Protein AF-0000000085058977 (afdb_homodimer)

Solvent-accessible surface area (backbone atoms only — not comparable to full-atom values): 35948 Å² total; per-residue (Å²): 63,48,30,42,29,35,55,43,67,46,68,51,81,34,52,41,75,44,79,44,82,69,83,79,65,44,73,40,16,28,26,32,43,36,39,14,16,28,58,54,68,65,49,50,33,33,35,54,64,71,32,88,86,49,72,69,65,63,32,48,44,28,45,17,19,6,27,28,29,67,42,71,18,58,90,51,76,92,68,52,69,69,39,48,30,25,34,53,43,97,40,43,28,38,27,37,49,43,68,44,55,53,76,41,53,39,80,52,63,89,86,55,42,40,55,38,42,12,45,37,53,67,28,39,44,48,28,46,46,46,42,56,63,62,58,48,72,55,71,56,37,32,34,38,31,46,54,22,43,30,39,41,20,43,35,35,40,30,59,47,65,77,40,58,68,51,43,28,34,21,30,38,56,68,92,48,36,66,57,40,41,74,56,52,30,70,42,65,37,43,59,86,83,41,58,65,62,60,56,46,33,64,74,25,65,84,44,50,70,56,51,37,46,30,40,35,36,48,34,42,47,54,57,53,64,64,49,58,69,37,38,15,55,69,9,36,42,33,29,60,43,50,55,66,51,62,70,72,96,66,85,50,66,64,56,38,52,54,48,54,69,65,48,57,62,47,39,46,66,60,24,17,70,50,21,26,34,44,26,12,42,37,66,79,72,43,76,36,82,64,36,42,65,58,53,39,51,50,47,53,53,50,51,49,35,41,75,71,63,62,43,75,70,50,66,43,48,78,29,37,48,92,35,44,34,58,48,50,50,41,55,75,67,64,67,51,49,24,22,40,31,36,14,65,37,71,70,45,49,70,73,36,74,83,127,64,48,31,41,30,34,56,42,66,45,66,51,82,35,53,41,76,43,79,44,82,68,83,78,64,43,74,42,16,28,26,31,43,36,39,14,14,27,58,54,68,65,51,49,32,33,34,54,62,71,34,89,84,51,72,69,65,62,32,48,43,27,43,18,19,6,26,28,30,66,42,72,18,57,90,52,76,91,67,52,70,69,40,51,29,24,34,53,44,98,40,42,28,38,27,36,48,42,69,45,56,52,77,40,54,39,79,50,64,89,87,54,42,39,56,39,41,12,44,37,52,67,28,39,44,48,29,46,45,46,42,56,63,62,58,48,71,53,70,55,36,34,34,37,32,47,55,22,42,30,38,41,20,42,35,35,40,30,58,47,67,76,39,59,68,52,43,30,34,21,31,36,56,70,92,48,38,66,58,39,39,74,57,54,29,68,42,66,35,42,59,86,84,41,58,65,62,59,57,45,31,63,76,25,64,85,45,50,69,57,52,38,46,28,39,34,35,48,32,41,49,56,57,56,61,64,50,57,68,38,39,15,56,69,10,36,42,36,28,59,41,49,56,64,53,62,72,72,96,65,85,50,68,65,58,40,53,54,48,55,69,63,49,57,61,47,39,46,66,59,24,15,70,51,20,27,34,45,27,11,44,38,66,80,72,43,77,38,83,66,36,42,66,59,54,40,51,51,46,53,54,50,51,48,36,41,74,72,64,62,43,77,72,50,66,44,49,81,30,36,48,90,34,45,35,58,48,48,50,41,54,76,67,65,69,49,47,24,21,40,30,36,15,65,36,72,70,46,47,68,72,37,74,83,126

Radius of gyration: 28.51 Å; Cα contacts (8 Å, |Δi|>4): 1684; chains: 2; bounding box: 53×86×65 Å

Nearest PDB structures (foldseek):
  6k9y-assembly2_D  TM=9.504E-01  e=3.268E-43  Homo sapiens
  6lhr-assembly2_D  TM=9.416E-01  e=1.341E-42  Homo sapiens
  6k9y-assembly2_C  TM=9.465E-01  e=2.977E-42  Homo sapiens
  6lii-assembly2_D  TM=9.236E-01  e=4.177E-43  Homo sapiens
  4a27-assembly1_B  TM=9.553E-01  e=3.147E-36  Homo sapiens

Structure (mmCIF, N/CA/C/O backbone):
data_AF-0000000085058977-model_v1
#
loop_
_entity.id
_entity.type
_entity.pdbx_description
1 polymer 'Alcohol dehydrogenase'
#
loop_
_atom_site.group_PDB
_atom_site.id
_atom_site.type_symbol
_atom_site.label_atom_id
_atom_site.label_alt_id
_atom_site.label_comp_id
_atom_site.label_asym_id
_atom_site.label_entity_id
_atom_site.label_seq_id
_atom_site.pdbx_PDB_ins_code
_atom_site.Cartn_x
_atom_site.Cartn_y
_atom_site.Cartn_z
_atom_site.occupancy
_atom_site.B_iso_or_equiv
_atom_site.auth_seq_id
_atom_site.auth_comp_id
_atom_site.auth_asym_id
_atom_site.auth_atom_id
_atom_site.pdbx_PDB_model_num
ATOM 1 N N . MET A 1 1 ? -12.672 37 19.938 1 96 1 MET A N 1
ATOM 2 C CA . MET A 1 1 ? -11.438 36.219 19.766 1 96 1 MET A CA 1
ATOM 3 C C . MET A 1 1 ? -10.539 36.875 18.719 1 96 1 MET A C 1
ATOM 5 O O . MET A 1 1 ? -11.008 37.656 17.875 1 96 1 MET A O 1
ATOM 9 N N . ARG A 1 2 ? -9.219 36.594 18.812 1 97.38 2 ARG A N 1
ATOM 10 C CA . ARG A 1 2 ? -8.234 37.062 17.844 1 97.38 2 ARG A CA 1
ATOM 11 C C . ARG A 1 2 ? -7.832 35.938 16.891 1 97.38 2 ARG A C 1
ATOM 13 O O . ARG A 1 2 ? -7.609 34.812 17.312 1 97.38 2 ARG A O 1
ATOM 20 N N . GLU A 1 3 ? -7.812 36.281 15.602 1 98.19 3 GLU A N 1
ATOM 21 C CA . GLU A 1 3 ? -7.496 35.281 14.609 1 98.19 3 GLU A CA 1
ATOM 22 C C . GLU A 1 3 ? -6.637 35.844 13.484 1 98.19 3 GLU A C 1
ATOM 24 O O . GLU A 1 3 ? -6.684 37.031 13.203 1 98.19 3 GLU A O 1
ATOM 29 N N . ILE A 1 4 ? -5.801 35.062 12.906 1 98.62 4 ILE A N 1
ATOM 30 C CA . ILE A 1 4 ? -5.051 35.406 11.703 1 98.62 4 ILE A CA 1
ATOM 31 C C . ILE A 1 4 ? -5.91 35.156 10.469 1 98.62 4 ILE A C 1
ATOM 33 O O . ILE A 1 4 ? -6.293 34.031 10.188 1 98.62 4 ILE A O 1
ATOM 37 N N . VAL A 1 5 ? -6.191 36.219 9.688 1 98.62 5 VAL A N 1
ATOM 38 C CA . VAL A 1 5 ? -7.082 36.125 8.539 1 98.62 5 VAL A CA 1
ATOM 39 C C . VAL A 1 5 ? -6.281 36.312 7.25 1 98.62 5 VAL A C 1
ATOM 41 O O . VAL A 1 5 ? -5.488 37.25 7.137 1 98.62 5 VAL A O 1
ATOM 44 N N . ILE A 1 6 ? -6.398 35.344 6.336 1 98.38 6 ILE A N 1
ATOM 45 C CA . ILE A 1 6 ? -6 35.594 4.957 1 98.38 6 ILE A CA 1
ATOM 46 C C . ILE A 1 6 ? -7.059 36.469 4.266 1 98.38 6 ILE A C 1
ATOM 48 O O . ILE A 1 6 ? -8.172 36 4.012 1 98.38 6 ILE A O 1
ATOM 52 N N . THR A 1 7 ? -6.754 37.625 3.875 1 98.25 7 THR A N 1
ATOM 53 C CA . THR A 1 7 ? -7.762 38.562 3.377 1 98.25 7 THR A CA 1
ATOM 54 C C . THR A 1 7 ? -8.031 38.344 1.894 1 98.25 7 THR A C 1
ATOM 56 O O . THR A 1 7 ? -9.164 38.469 1.435 1 98.25 7 THR A O 1
ATOM 59 N N . LYS A 1 8 ? -7.078 37.969 1.176 1 97.31 8 LYS A N 1
ATOM 60 C CA . LYS A 1 8 ? -7.055 37.625 -0.24 1 97.31 8 LYS A CA 1
ATOM 61 C C . LYS A 1 8 ? -5.773 36.875 -0.598 1 97.31 8 LYS A C 1
ATOM 63 O O . LYS A 1 8 ? -4.789 36.906 0.142 1 97.31 8 LYS A O 1
ATOM 68 N N . PRO A 1 9 ? -5.922 36.125 -1.706 1 94.81 9 PRO A N 1
ATOM 69 C CA . PRO A 1 9 ? -4.664 35.5 -2.105 1 94.81 9 PRO A CA 1
ATOM 70 C C . PRO A 1 9 ? -3.543 36.5 -2.34 1 94.81 9 PRO A C 1
ATOM 72 O O . PRO A 1 9 ? -3.785 37.594 -2.877 1 94.81 9 PRO A O 1
ATOM 75 N N . GLY A 1 10 ? -2.295 36.188 -1.851 1 93.62 10 GLY A N 1
ATOM 76 C CA . GLY A 1 10 ? -1.211 37.125 -2.078 1 93.62 10 GLY A CA 1
ATOM 77 C C . GLY A 1 10 ? 0.017 36.844 -1.234 1 93.62 10 GLY A C 1
ATOM 78 O O . GLY A 1 10 ? 0.261 35.688 -0.857 1 93.62 10 GLY A O 1
ATOM 79 N N . SER A 1 11 ? 0.844 37.906 -1.09 1 93.88 11 SER A N 1
ATOM 80 C CA . SER A 1 11 ? 2.098 37.844 -0.347 1 93.88 11 SER A CA 1
ATOM 81 C C . SER A 1 11 ? 1.853 37.875 1.157 1 93.88 11 SER A C 1
ATOM 83 O O . SER A 1 11 ? 0.734 37.656 1.617 1 93.88 11 SER A O 1
ATOM 85 N N . TYR A 1 12 ? 2.871 38.156 1.942 1 95.38 12 TYR A N 1
ATOM 86 C CA . TYR A 1 12 ? 2.828 38.031 3.395 1 95.38 12 TYR A CA 1
ATOM 87 C C . TYR A 1 12 ? 1.926 39.094 4.008 1 95.38 12 TYR A C 1
ATOM 89 O O . TYR A 1 12 ? 1.358 38.875 5.082 1 95.38 12 TYR A O 1
ATOM 97 N N . ASP A 1 13 ? 1.744 40.156 3.322 1 94.31 13 ASP A N 1
ATOM 98 C CA . ASP A 1 13 ? 1.039 41.312 3.859 1 94.31 13 ASP A CA 1
ATOM 99 C C . ASP A 1 13 ? -0.469 41.094 3.883 1 94.31 13 ASP A C 1
ATOM 101 O O . ASP A 1 13 ? -1.213 41.844 4.504 1 94.31 13 ASP A O 1
ATOM 105 N N . VAL A 1 14 ? -0.953 40.062 3.289 1 97.12 14 VAL A N 1
ATOM 106 C CA . VAL A 1 14 ? -2.389 39.812 3.227 1 97.12 14 VAL A CA 1
ATOM 107 C C . VAL A 1 14 ? -2.85 39.125 4.52 1 97.12 14 VAL A C 1
ATOM 109 O O . VAL A 1 14 ? -4.051 38.969 4.75 1 97.12 14 VAL A O 1
ATOM 112 N N . LEU A 1 15 ? -1.904 38.719 5.348 1 98.12 15 LEU A N 1
ATOM 113 C CA . LEU A 1 15 ? -2.223 38.156 6.664 1 98.12 15 LEU A CA 1
ATOM 114 C C . LEU A 1 15 ? -2.461 39.281 7.672 1 98.12 15 LEU A C 1
ATOM 116 O O . LEU A 1 15 ? -1.601 40.156 7.863 1 98.12 15 LEU A O 1
ATOM 120 N N . GLN A 1 16 ? -3.637 39.219 8.273 1 98.06 16 GLN A N 1
ATOM 121 C CA . GLN A 1 16 ? -3.996 40.25 9.25 1 98.06 16 GLN A CA 1
ATOM 122 C C . GLN A 1 16 ? -4.574 39.625 10.516 1 98.06 16 GLN A C 1
ATOM 124 O O . GLN A 1 16 ? -5.293 38.625 10.445 1 98.06 16 GLN A O 1
ATOM 129 N N . VAL A 1 17 ? -4.281 40.219 11.633 1 97.94 17 VAL A N 1
ATOM 130 C CA . VAL A 1 17 ? -4.926 39.844 12.875 1 97.94 17 VAL A CA 1
ATOM 131 C C . VAL A 1 17 ? -6.211 40.625 13.07 1 97.94 17 VAL A C 1
ATOM 133 O O . VAL A 1 17 ? -6.195 41.875 13.023 1 97.94 17 VAL A O 1
ATOM 136 N N . ARG A 1 18 ? -7.25 39.906 13.25 1 97.5 18 ARG A N 1
ATOM 137 C CA . ARG A 1 18 ? -8.547 40.531 13.438 1 97.5 18 ARG A CA 1
ATOM 138 C C . ARG A 1 18 ? -9.258 40 14.664 1 97.5 18 ARG A C 1
ATOM 140 O O . ARG A 1 18 ? -8.969 38.875 15.109 1 97.5 18 ARG A O 1
ATOM 147 N N . THR A 1 19 ? -10.125 40.844 15.164 1 96.75 19 THR A N 1
ATOM 148 C CA . THR A 1 19 ? -10.969 40.406 16.266 1 96.75 19 THR A CA 1
ATOM 149 C C . THR A 1 19 ? -12.352 40 15.773 1 96.75 19 THR A C 1
ATOM 151 O O . THR A 1 19 ? -12.938 40.656 14.914 1 96.75 19 THR A O 1
ATOM 154 N N . SER A 1 20 ? -12.75 38.906 16.219 1 95.62 20 SER A N 1
ATOM 155 C CA . SER A 1 20 ? -14.07 38.344 15.906 1 95.62 20 SER A CA 1
ATOM 156 C C . SER A 1 20 ? -14.797 37.906 17.172 1 95.62 20 SER A C 1
ATOM 158 O O . SER A 1 20 ? -14.188 37.75 18.234 1 95.62 20 SER A O 1
ATOM 160 N N . PRO A 1 21 ? -16.156 37.812 17.062 1 95.06 21 PRO A N 1
ATOM 161 C CA . PRO A 1 21 ? -16.875 37.25 18.219 1 95.06 21 PRO A CA 1
ATOM 162 C C . PRO A 1 21 ? -16.422 35.844 18.594 1 95.06 21 PRO A C 1
ATOM 164 O O . PRO A 1 21 ? -16.062 35.062 17.719 1 95.06 21 PRO A O 1
ATOM 167 N N . ASP A 1 22 ? -16.484 35.562 19.812 1 94.31 22 ASP A N 1
ATOM 168 C CA . ASP A 1 22 ? -16.141 34.219 20.25 1 94.31 22 ASP A CA 1
ATOM 169 C C . ASP A 1 22 ? -17.156 33.188 19.75 1 94.31 22 ASP A C 1
ATOM 171 O O . ASP A 1 22 ? -18.359 33.438 19.734 1 94.31 22 ASP A O 1
ATOM 175 N N . PRO A 1 23 ? -16.672 32.094 19.375 1 95.44 23 PRO A N 1
ATOM 176 C CA . PRO A 1 23 ? -17.594 31.016 19.016 1 95.44 23 PRO A CA 1
ATOM 177 C C . PRO A 1 23 ? -18.297 30.406 20.234 1 95.44 23 PRO A C 1
ATOM 179 O O . PRO A 1 23 ? -17.75 30.422 21.344 1 95.44 23 PRO A O 1
ATOM 182 N N . THR A 1 24 ? -19.469 29.891 20.016 1 96.5 24 THR A N 1
ATOM 183 C CA . THR A 1 24 ? -20.234 29.234 21.078 1 96.5 24 THR A CA 1
ATOM 184 C C . THR A 1 24 ? -20.062 27.719 21.016 1 96.5 24 THR A C 1
ATOM 186 O O . THR A 1 24 ? -19.969 27.156 19.922 1 96.5 24 THR A O 1
ATOM 189 N N . VAL A 1 25 ? -20.094 27.141 22.156 1 97.75 25 VAL A N 1
ATOM 190 C CA . VAL A 1 25 ? -19.891 25.703 22.266 1 97.75 25 VAL A CA 1
ATOM 191 C C . VAL A 1 25 ? -21.234 24.984 22.156 1 97.75 25 VAL A C 1
ATOM 193 O O . VAL A 1 25 ? -22.188 25.328 22.875 1 97.75 25 VAL A O 1
ATOM 196 N N . GLY A 1 26 ? -21.328 24.078 21.219 1 98.06 26 GLY A N 1
ATOM 197 C CA . GLY A 1 26 ? -22.516 23.234 21.109 1 98.06 26 GLY A CA 1
ATOM 198 C C . GLY A 1 26 ? -22.328 21.844 21.672 1 98.06 26 GLY A C 1
ATOM 199 O O . GLY A 1 26 ? -21.266 21.531 22.234 1 98.06 26 GLY A O 1
ATOM 200 N N . ALA A 1 27 ? -23.469 21.031 21.547 1 98.19 27 ALA A N 1
ATOM 201 C CA . ALA A 1 27 ? -23.406 19.656 22.016 1 98.19 27 ALA A CA 1
ATOM 202 C C . ALA A 1 27 ? -22.266 18.891 21.328 1 98.19 27 ALA A C 1
ATOM 204 O O . ALA A 1 27 ? -22.078 19.016 20.125 1 98.19 27 ALA A O 1
ATOM 205 N N . GLY A 1 28 ? -21.469 18.203 22.141 1 98.25 28 GLY A N 1
ATOM 206 C CA . GLY A 1 28 ? -20.375 17.391 21.609 1 98.25 28 GLY A CA 1
ATOM 207 C C . GLY A 1 28 ? -19.141 18.203 21.266 1 98.25 28 GLY A C 1
ATOM 208 O O . GLY A 1 28 ? -18.172 17.656 20.719 1 98.25 28 GLY A O 1
ATOM 209 N N . GLN A 1 29 ? -19.141 19.453 21.578 1 98.62 29 GLN A N 1
ATOM 210 C CA . GLN A 1 29 ? -18.031 20.328 21.188 1 98.62 29 GLN A CA 1
ATOM 211 C C . GLN A 1 29 ? -17.25 20.812 22.406 1 98.62 29 GLN A C 1
ATOM 213 O O . GLN A 1 29 ? -17.719 20.688 23.547 1 98.62 29 GLN A O 1
ATOM 218 N N . VAL A 1 30 ? -16.062 21.328 22.219 1 98.75 30 VAL A N 1
ATOM 219 C CA . VAL A 1 30 ? -15.18 21.844 23.25 1 98.75 30 VAL A CA 1
ATOM 220 C C . VAL A 1 30 ? -14.578 23.172 22.781 1 98.75 30 VAL A C 1
ATOM 222 O O . VAL A 1 30 ? -14.188 23.312 21.625 1 98.75 30 VAL A O 1
ATOM 225 N N . LYS A 1 31 ? -14.578 24.078 23.641 1 98.69 31 LYS A N 1
ATOM 226 C CA . LYS A 1 31 ? -13.867 25.328 23.406 1 98.69 31 LYS A CA 1
ATOM 227 C C . LYS A 1 31 ? -12.453 25.266 23.969 1 98.69 31 LYS A C 1
ATOM 229 O O . LYS A 1 31 ? -12.25 24.891 25.125 1 98.69 31 LYS A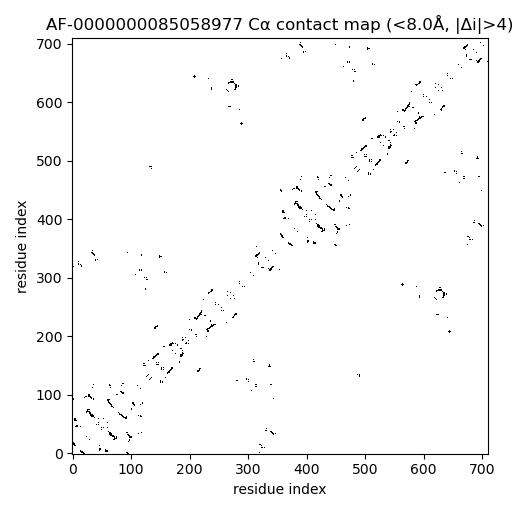 O 1
ATOM 234 N N . ILE A 1 32 ? -11.523 25.594 23.203 1 98.69 32 ILE A N 1
ATOM 235 C CA . ILE A 1 32 ? -10.125 25.594 23.594 1 98.69 32 ILE A CA 1
ATOM 236 C C . ILE A 1 32 ? -9.594 27.016 23.641 1 98.69 32 ILE A C 1
ATOM 238 O O . ILE A 1 32 ? -9.773 27.781 22.688 1 98.69 32 ILE A O 1
ATOM 242 N N . ASN A 1 33 ? -9 27.391 24.75 1 98.25 33 ASN A N 1
ATOM 243 C CA . ASN A 1 33 ? -8.164 28.578 24.797 1 98.25 33 ASN A CA 1
ATOM 244 C C . ASN A 1 33 ? -6.758 28.312 24.266 1 98.25 33 ASN A C 1
ATOM 246 O O . ASN A 1 33 ? -5.926 27.734 24.984 1 98.25 33 ASN A O 1
ATOM 250 N N . VAL A 1 34 ? -6.547 28.75 23.062 1 98.44 34 VAL A N 1
ATOM 251 C CA . VAL A 1 34 ? -5.367 28.344 22.312 1 98.44 34 VAL A CA 1
ATOM 252 C C . VAL A 1 34 ? -4.141 29.094 22.844 1 98.44 34 VAL A C 1
ATOM 254 O O . VAL A 1 34 ? -4.18 30.297 23.047 1 98.44 34 VAL A O 1
ATOM 257 N N . LYS A 1 35 ? -3.064 28.297 23.016 1 98.06 35 LYS A N 1
ATOM 258 C CA . LYS A 1 35 ? -1.799 28.875 23.469 1 98.06 35 LYS A CA 1
ATOM 259 C C . LYS A 1 35 ? -0.733 28.781 22.375 1 98.06 35 LYS A C 1
ATOM 261 O O . LYS A 1 35 ? 0.256 29.516 22.406 1 98.06 35 LYS A O 1
ATOM 266 N N . ALA A 1 36 ? -0.933 27.922 21.453 1 98.25 36 ALA A N 1
ATOM 267 C CA . ALA A 1 36 ? -0.028 27.75 20.312 1 98.25 36 ALA A CA 1
ATOM 268 C C . ALA A 1 36 ? -0.737 27.078 19.156 1 98.25 36 ALA A C 1
ATOM 270 O O . ALA A 1 36 ? -1.618 26.234 19.359 1 98.25 36 ALA A O 1
ATOM 271 N N . CYS A 1 37 ? -0.365 27.438 17.938 1 98.38 37 CYS A N 1
ATOM 272 C CA . CYS A 1 37 ? -0.855 26.828 16.703 1 98.38 37 CYS A CA 1
ATOM 273 C C . CYS A 1 37 ? 0.302 26.391 15.82 1 98.38 37 CYS A C 1
ATOM 275 O O . CYS A 1 37 ? 1.354 27.031 15.797 1 98.38 37 CYS A O 1
ATOM 277 N N . GLY A 1 38 ? 0.043 25.281 15.172 1 98.38 38 GLY A N 1
ATOM 278 C CA . GLY A 1 38 ? 1.045 24.891 14.195 1 98.38 38 GLY A CA 1
ATOM 279 C C . GLY A 1 38 ? 0.857 25.531 12.836 1 98.38 38 GLY A C 1
ATOM 280 O O . GLY A 1 38 ? -0.274 25.797 12.422 1 98.38 38 GLY A O 1
ATOM 281 N N . LEU A 1 39 ? 1.967 25.812 12.148 1 98.25 39 LEU A N 1
ATOM 282 C CA . LEU A 1 39 ? 1.948 26.328 10.781 1 98.25 39 LEU A CA 1
ATOM 283 C C . LEU A 1 39 ? 2.482 25.281 9.805 1 98.25 39 LEU A C 1
ATOM 285 O O . LEU A 1 39 ? 3.578 24.75 10 1 98.25 39 LEU A O 1
ATOM 289 N N . ASN A 1 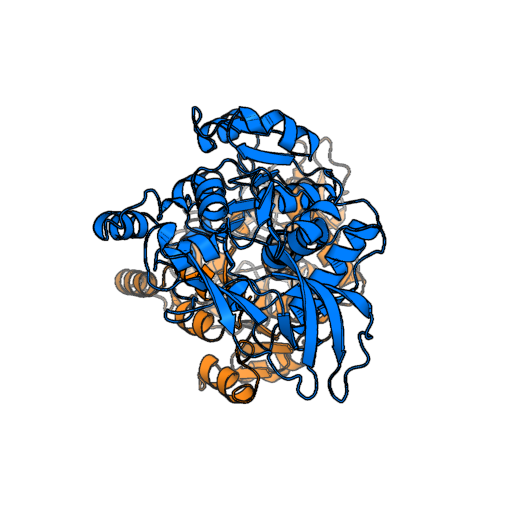40 ? 1.697 24.953 8.797 1 96.31 40 ASN A N 1
ATOM 290 C CA . ASN A 1 40 ? 2.078 23.984 7.77 1 96.31 40 ASN A CA 1
ATOM 291 C C . ASN A 1 40 ? 2.244 24.641 6.406 1 96.31 40 ASN A C 1
ATOM 293 O O . ASN A 1 40 ? 1.761 25.766 6.191 1 96.31 40 ASN A O 1
ATOM 297 N N . PHE A 1 41 ? 2.893 23.938 5.594 1 92.88 41 PHE A N 1
ATOM 298 C CA . PHE A 1 41 ? 3.062 24.453 4.238 1 92.88 41 PHE A CA 1
ATOM 299 C C . PHE A 1 41 ? 1.713 24.594 3.545 1 92.88 41 PHE A C 1
ATOM 301 O O . PHE A 1 41 ? 1.534 25.484 2.707 1 92.88 41 PHE A O 1
ATOM 308 N N . ALA A 1 42 ? 0.778 23.797 3.869 1 93.75 42 ALA A N 1
ATOM 309 C CA . ALA A 1 42 ? -0.574 23.891 3.324 1 93.75 42 ALA A CA 1
ATOM 310 C C . ALA A 1 42 ? -1.16 25.281 3.543 1 93.75 42 ALA A C 1
ATOM 312 O O . ALA A 1 42 ? -1.82 25.828 2.656 1 93.75 42 ALA A O 1
ATOM 313 N N . GLU A 1 43 ? -0.935 25.875 4.645 1 95.94 43 GLU A N 1
ATOM 314 C CA . GLU A 1 43 ? -1.461 27.219 4.934 1 95.94 43 GLU A CA 1
ATOM 315 C C . GLU A 1 43 ? -0.745 28.281 4.113 1 95.94 43 GLU A C 1
ATOM 317 O O . GLU A 1 43 ? -1.35 29.281 3.723 1 95.94 43 GLU A O 1
ATOM 322 N N . VAL A 1 44 ? 0.538 28.047 3.875 1 94.38 44 VAL A N 1
ATOM 323 C CA . VAL A 1 44 ? 1.279 28.938 2.994 1 94.38 44 VAL A CA 1
ATOM 324 C C . VAL A 1 44 ? 0.679 28.891 1.59 1 94.38 44 VAL A C 1
ATOM 326 O O . VAL A 1 44 ? 0.443 29.938 0.978 1 94.38 44 VAL A O 1
ATOM 329 N N . MET A 1 45 ? 0.376 27.703 1.152 1 92.25 45 MET A N 1
ATOM 330 C CA . MET A 1 45 ? -0.248 27.547 -0.158 1 92.25 45 MET A CA 1
ATOM 331 C C . MET A 1 45 ? -1.635 28.188 -0.18 1 92.25 45 MET A C 1
ATOM 333 O O . MET A 1 45 ? -2.043 28.75 -1.189 1 92.25 45 MET A O 1
ATOM 337 N N . ALA A 1 46 ? -2.33 28.016 0.888 1 94.38 46 ALA A N 1
ATOM 338 C CA . ALA A 1 46 ? -3.648 28.641 0.993 1 94.38 46 ALA A CA 1
ATOM 339 C C . ALA A 1 46 ? -3.555 30.156 0.855 1 94.38 46 ALA A C 1
ATOM 341 O O . ALA A 1 46 ? -4.336 30.766 0.123 1 94.38 46 ALA A O 1
ATOM 342 N N . ARG A 1 47 ? -2.596 30.719 1.508 1 95.81 47 ARG A N 1
ATOM 343 C CA . ARG A 1 47 ? -2.393 32.156 1.418 1 95.81 47 ARG A CA 1
ATOM 344 C C . ARG A 1 47 ? -2.115 32.594 -0.02 1 95.81 47 ARG A C 1
ATOM 346 O O . ARG A 1 47 ? -2.615 33.625 -0.475 1 95.81 47 ARG A O 1
ATOM 353 N N . GLN A 1 48 ? -1.451 31.734 -0.706 1 91.94 48 GLN A N 1
ATOM 354 C CA . GLN A 1 48 ? -1.065 32.031 -2.08 1 91.94 48 GLN A CA 1
ATOM 355 C C . GLN A 1 48 ? -2.215 31.766 -3.047 1 91.94 48 GLN A C 1
ATOM 357 O O . GLN A 1 48 ? -2.113 32.062 -4.238 1 91.94 48 GLN A O 1
ATOM 362 N N . GLY A 1 49 ? -3.268 31.156 -2.604 1 90.75 49 GLY A N 1
ATOM 363 C CA . GLY A 1 49 ? -4.391 30.812 -3.459 1 90.75 49 GLY A CA 1
ATOM 364 C C . GLY A 1 49 ? -4.18 29.516 -4.234 1 90.75 49 GLY A C 1
ATOM 365 O O . GLY A 1 49 ? -4.797 29.312 -5.277 1 90.75 49 GLY A O 1
ATOM 366 N N . LEU A 1 50 ? -3.314 28.672 -3.727 1 87 50 LEU A N 1
ATOM 367 C CA . LEU A 1 50 ? -2.91 27.484 -4.492 1 87 50 LEU A CA 1
ATOM 368 C C . LEU A 1 50 ? -3.34 26.203 -3.791 1 87 50 LEU A C 1
ATOM 370 O O . LEU A 1 50 ? -2.924 25.109 -4.18 1 87 50 LEU A O 1
ATOM 374 N N . TYR A 1 51 ? -4.105 26.344 -2.779 1 90.31 51 TYR A N 1
ATOM 375 C CA . TYR A 1 51 ? -4.551 25.219 -1.977 1 90.31 51 TYR A CA 1
ATOM 376 C C . TYR A 1 51 ? -6.059 25.016 -2.1 1 90.31 51 TYR A C 1
ATOM 378 O O . TYR A 1 51 ? -6.832 25.641 -1.378 1 90.31 51 TYR A O 1
ATOM 386 N N . PRO A 1 52 ? -6.508 24.047 -2.883 1 87.88 52 PRO A N 1
ATOM 387 C CA . PRO A 1 52 ? -7.93 23.906 -3.209 1 87.88 52 PRO A CA 1
ATOM 388 C C . PRO A 1 52 ? -8.789 23.594 -1.985 1 87.88 52 PRO A C 1
ATOM 390 O O . PRO A 1 52 ? -9.984 23.875 -1.979 1 87.88 52 PRO A O 1
ATOM 393 N N . ASP A 1 53 ? -8.227 23.125 -0.975 1 91.56 53 ASP A N 1
ATOM 394 C CA . ASP A 1 53 ? -9.008 22.719 0.191 1 91.56 53 ASP A CA 1
ATOM 395 C C . ASP A 1 53 ? -9.289 23.906 1.105 1 91.56 53 ASP A C 1
ATOM 397 O O . ASP A 1 53 ? -10.094 23.812 2.031 1 91.56 53 ASP A O 1
ATOM 401 N N . ALA A 1 54 ? -8.609 25 0.848 1 94.62 54 ALA A N 1
ATOM 402 C CA . ALA A 1 54 ? -8.781 26.172 1.711 1 94.62 54 ALA A CA 1
ATOM 403 C C . ALA A 1 54 ? -10.156 26.797 1.526 1 9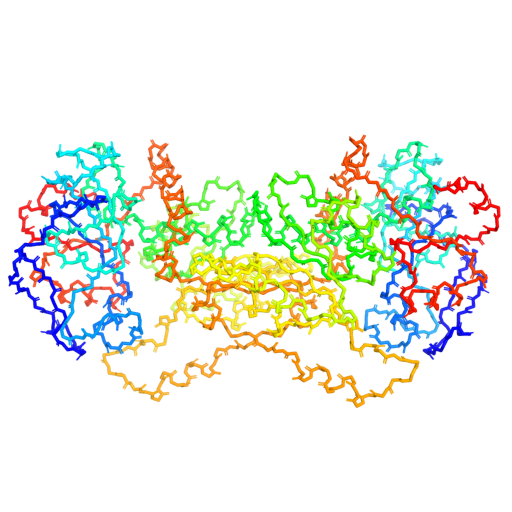4.62 54 ALA A C 1
ATOM 405 O O . ALA A 1 54 ? -10.719 26.766 0.426 1 94.62 54 ALA A O 1
ATOM 406 N N . PRO A 1 55 ? -10.719 27.359 2.621 1 95.94 55 PRO A N 1
ATOM 407 C CA . PRO A 1 55 ? -11.945 28.141 2.447 1 95.94 55 PRO A CA 1
ATOM 408 C C . PRO A 1 55 ? -11.75 29.391 1.588 1 95.94 55 PRO A C 1
ATOM 410 O O . PRO A 1 55 ? -10.617 29.844 1.423 1 95.94 55 PRO A O 1
ATOM 413 N N . PRO A 1 56 ? -12.836 29.875 1.051 1 96.56 56 PRO A N 1
ATOM 414 C CA . PRO A 1 56 ? -12.711 31.141 0.318 1 96.56 56 PRO A CA 1
ATOM 415 C C . PRO A 1 56 ? -12.273 32.281 1.211 1 96.56 56 PRO A C 1
ATOM 417 O O . PRO A 1 56 ? -12.688 32.375 2.371 1 96.56 56 PRO A O 1
ATOM 420 N N . THR A 1 57 ? -11.508 33.188 0.719 1 96.5 57 THR A N 1
ATOM 421 C CA . THR A 1 57 ? -11.047 34.344 1.474 1 96.5 57 THR A CA 1
ATOM 422 C C . THR A 1 57 ? -12.156 35.375 1.604 1 96.5 57 THR A C 1
ATOM 424 O O . THR A 1 57 ? -13.008 35.5 0.721 1 96.5 57 THR A O 1
ATOM 427 N N . PRO A 1 58 ? -12.172 36.25 2.584 1 97.56 58 PRO A N 1
ATOM 428 C CA . PRO A 1 58 ? -11.266 36.156 3.736 1 97.56 58 PRO A CA 1
ATOM 429 C C . PRO A 1 58 ? -11.508 34.875 4.57 1 97.56 58 PRO A C 1
ATOM 431 O O . PRO A 1 58 ? -12.648 34.469 4.73 1 97.56 58 PRO A O 1
ATOM 434 N N . CYS A 1 59 ? -10.43 34.25 5.027 1 97.94 59 CYS A N 1
ATOM 435 C CA . CYS A 1 59 ? -10.602 33 5.777 1 97.94 59 CYS A CA 1
ATOM 436 C C . CYS A 1 59 ? -9.531 32.875 6.848 1 97.94 59 CYS A C 1
ATOM 438 O O . CYS A 1 59 ? -8.539 33.594 6.848 1 97.94 59 CYS A O 1
ATOM 440 N N . VAL A 1 60 ? -9.805 32.031 7.809 1 98.25 60 VAL A N 1
ATOM 441 C CA . VAL A 1 60 ? -8.875 31.594 8.852 1 98.25 60 VAL A CA 1
ATOM 442 C C . VAL A 1 60 ? -8.469 30.141 8.617 1 98.25 60 VAL A C 1
ATOM 444 O O . VAL A 1 60 ? -9.32 29.266 8.547 1 98.25 60 VAL A O 1
ATOM 447 N N . VAL A 1 61 ? -7.188 29.969 8.43 1 98.06 61 VAL A N 1
ATOM 448 C CA . VAL A 1 61 ? -6.703 28.609 8.18 1 98.06 61 VAL A CA 1
ATOM 449 C C . VAL A 1 61 ? -6.09 28.047 9.461 1 98.06 61 VAL A C 1
ATOM 451 O O . VAL A 1 61 ? -6.449 28.453 10.562 1 98.06 61 VAL A O 1
ATOM 454 N N . GLY A 1 62 ? -5.328 27.016 9.328 1 98.19 62 GLY A N 1
ATOM 455 C CA . GLY A 1 62 ? -4.734 26.312 10.453 1 98.19 62 GLY A CA 1
ATOM 456 C C . GLY A 1 62 ? -5.363 24.953 10.703 1 98.19 62 GLY A C 1
ATOM 457 O O . GLY A 1 62 ? -6.582 24.844 10.859 1 98.19 62 GLY A O 1
ATOM 458 N N . TYR A 1 63 ? -4.547 23.953 10.945 1 98.38 63 TYR A N 1
ATOM 459 C CA . TYR A 1 63 ? -5.039 22.578 11.086 1 98.38 63 TYR A CA 1
ATOM 460 C C . TYR A 1 63 ? -4.895 22.094 12.523 1 98.38 63 TYR A C 1
ATOM 462 O O . TYR A 1 63 ? -5.473 21.078 12.898 1 98.38 63 TYR A O 1
ATOM 470 N N . GLU A 1 64 ? -4.09 22.797 13.328 1 98.81 64 GLU A N 1
ATOM 471 C CA . GLU A 1 64 ? -3.756 22.219 14.625 1 98.81 64 GLU A CA 1
ATOM 472 C C . GLU A 1 64 ? -3.432 23.328 15.641 1 98.81 64 GLU A C 1
ATOM 474 O O . GLU A 1 64 ? -3.059 24.438 15.258 1 98.81 64 GLU A O 1
ATOM 479 N N . ALA A 1 65 ? -3.576 22.969 16.875 1 98.75 65 ALA A N 1
ATOM 480 C CA . ALA A 1 65 ? -3.289 23.891 17.984 1 98.75 65 ALA A CA 1
ATOM 481 C C . ALA A 1 65 ? -3.15 23.125 19.297 1 98.75 65 ALA A C 1
ATOM 483 O O . ALA A 1 65 ? -3.287 21.891 19.344 1 98.75 65 ALA A O 1
ATOM 484 N N . ALA A 1 66 ? -2.738 23.844 20.297 1 98.62 66 ALA A N 1
ATOM 485 C CA . ALA A 1 66 ? -2.701 23.359 21.672 1 98.62 66 ALA A CA 1
ATOM 486 C C . ALA A 1 66 ? -3.102 24.453 22.656 1 98.62 66 ALA A C 1
ATOM 488 O O . ALA A 1 66 ? -2.881 25.641 22.391 1 98.62 66 ALA A O 1
ATOM 489 N N . GLY A 1 67 ? -3.713 24.031 23.688 1 98.19 67 GLY A N 1
ATOM 490 C CA . GLY A 1 67 ? -4.16 24.984 24.688 1 98.19 67 GLY A CA 1
ATOM 491 C C . GLY A 1 67 ? -4.859 24.328 25.859 1 98.19 67 GLY A C 1
ATOM 492 O O . GLY A 1 67 ? -4.484 23.219 26.281 1 98.19 67 GLY A O 1
ATOM 493 N N . VAL A 1 68 ? -5.785 25.125 26.359 1 98.25 68 VAL A N 1
ATOM 494 C CA . VAL A 1 68 ? -6.492 24.672 27.547 1 98.25 68 VAL A CA 1
ATOM 495 C C . VAL A 1 68 ? -7.992 24.625 27.281 1 98.25 68 VAL A C 1
ATOM 497 O O . VAL A 1 68 ? -8.547 25.531 26.656 1 98.25 68 VAL A O 1
ATOM 500 N N . VAL A 1 69 ? -8.617 23.547 27.812 1 98.81 69 VAL A N 1
ATOM 501 C CA . VAL A 1 69 ? -10.062 23.438 27.672 1 98.81 69 VAL A CA 1
ATOM 502 C C . VAL A 1 69 ? -10.742 24.547 28.469 1 98.81 69 VAL A C 1
ATOM 504 O O . VAL A 1 69 ? -10.555 24.656 29.688 1 98.81 69 VAL A O 1
ATOM 507 N N . GLY A 1 70 ? -11.492 25.359 27.781 1 98.5 70 GLY A N 1
ATOM 508 C CA . GLY A 1 70 ? -12.18 26.469 28.422 1 98.5 70 GLY A CA 1
ATOM 509 C C . GLY A 1 70 ? -13.625 26.156 28.766 1 98.5 70 GLY A C 1
ATOM 510 O O . GLY A 1 70 ? -14.164 26.641 29.75 1 98.5 70 GLY A O 1
ATOM 511 N N . GLU A 1 71 ? -14.281 25.406 27.844 1 98.5 71 GLU A N 1
ATOM 512 C CA . GLU A 1 71 ? -15.68 25.016 27.969 1 98.5 71 GLU A CA 1
ATOM 513 C C . GLU A 1 71 ? -15.938 23.656 27.312 1 98.5 71 GLU A C 1
ATOM 515 O O . GLU A 1 71 ? -15.297 23.312 26.328 1 98.5 71 GLU A O 1
ATOM 520 N N . VAL A 1 72 ? -16.875 22.891 27.922 1 98.5 72 VAL A N 1
ATOM 521 C CA . VAL A 1 72 ? -17.281 21.609 27.344 1 98.5 72 VAL A CA 1
ATOM 522 C C . VAL A 1 72 ? -18.781 21.609 27.109 1 98.5 72 VAL A C 1
ATOM 524 O O . VAL A 1 72 ? -19.562 22.078 27.938 1 98.5 72 VAL A O 1
ATOM 527 N N . GLY A 1 73 ? -19.125 21.203 25.938 1 98.44 73 GLY A N 1
ATOM 528 C CA . GLY A 1 73 ? -20.531 21.141 25.594 1 98.44 73 GLY A CA 1
ATOM 529 C C . GLY A 1 73 ? -21.234 19.922 26.188 1 98.44 73 GLY A C 1
ATOM 530 O O . GLY A 1 73 ? -20.594 19.062 26.812 1 98.44 73 GLY A O 1
ATOM 531 N N . GLU A 1 74 ? -22.562 19.922 25.938 1 98.12 74 GLU A N 1
ATOM 532 C CA . GLU A 1 74 ? -23.391 18.828 26.422 1 98.12 74 GLU A CA 1
ATOM 533 C C . GLU A 1 74 ? -22.906 17.484 25.906 1 98.12 74 GLU A C 1
ATOM 535 O O . GLU A 1 74 ? -22.578 17.359 24.734 1 98.12 74 GLU A O 1
ATOM 540 N N . GLY A 1 75 ? -22.766 16.516 26.812 1 97.94 75 GLY A N 1
ATOM 541 C CA . GLY A 1 75 ? -22.469 15.148 26.422 1 97.94 75 GLY A CA 1
ATOM 542 C C . GLY A 1 75 ? -20.984 14.852 26.359 1 97.94 75 GLY A C 1
ATOM 543 O O . GLY A 1 75 ? -20.578 13.711 26.141 1 97.94 75 GLY A O 1
ATOM 544 N N . VAL A 1 76 ? -20.156 15.836 26.531 1 98.31 76 VAL A N 1
ATOM 545 C CA . VAL A 1 76 ? -18.719 15.633 26.438 1 98.31 76 VAL A CA 1
ATOM 546 C C . VAL A 1 76 ? -18.172 15.188 27.797 1 98.31 76 VAL A C 1
ATOM 548 O O . VAL A 1 76 ? -18.344 15.875 28.797 1 98.31 76 VAL A O 1
ATOM 551 N N . THR A 1 77 ? -17.516 14 27.828 1 97.62 77 THR A N 1
ATOM 552 C CA . THR A 1 77 ? -16.922 13.484 29.062 1 97.62 77 THR A CA 1
ATOM 553 C C . THR A 1 77 ? -15.453 13.141 28.859 1 97.62 77 THR A C 1
ATOM 555 O O . THR A 1 77 ? -14.75 12.812 29.812 1 97.62 77 THR A O 1
ATOM 558 N N . SER A 1 78 ? -14.969 13.258 27.625 1 96.94 78 SER A N 1
ATOM 559 C CA . SER A 1 78 ? -13.625 12.805 27.281 1 96.94 78 SER A CA 1
ATOM 560 C C . SER A 1 78 ? -12.562 13.789 27.766 1 96.94 78 SER A C 1
ATOM 562 O O . SER A 1 78 ? -11.391 13.445 27.859 1 96.94 78 SER A O 1
ATOM 564 N N . VAL A 1 79 ? -12.945 15.062 28.031 1 98 79 VAL A N 1
ATOM 565 C CA . VAL A 1 79 ? -12.047 16.078 28.547 1 98 79 VAL A CA 1
ATOM 566 C C . VAL A 1 79 ? -12.789 16.953 29.562 1 98 79 VAL A C 1
ATOM 568 O O . VAL A 1 79 ? -14.016 16.938 29.625 1 98 79 VAL A O 1
ATOM 571 N N . SER A 1 80 ? -11.969 17.766 30.312 1 98.19 80 SER A N 1
ATOM 572 C CA . SER A 1 80 ? -12.539 18.656 31.312 1 98.19 80 SER A CA 1
ATOM 573 C C . SER A 1 80 ? -11.945 20.062 31.219 1 98.19 80 SER A C 1
ATOM 575 O O . SER A 1 80 ? -10.812 20.219 30.75 1 98.19 80 SER A O 1
ATOM 577 N N . VAL A 1 81 ? -12.695 20.938 31.75 1 98.5 81 VAL A N 1
ATOM 578 C CA . VAL A 1 81 ? -12.234 22.328 31.781 1 98.5 81 VAL A CA 1
ATOM 579 C C . VAL A 1 81 ? -10.914 22.406 32.531 1 98.5 81 VAL A C 1
ATOM 581 O O . VAL A 1 81 ? -10.75 21.812 33.594 1 98.5 81 VAL A O 1
ATOM 584 N N . GLY A 1 82 ? -9.977 23.109 31.938 1 98.25 82 GLY A N 1
ATOM 585 C CA . GLY A 1 82 ? -8.672 23.281 32.562 1 98.25 82 GLY A CA 1
ATOM 586 C C . GLY A 1 82 ? -7.633 22.297 32.062 1 98.25 82 GLY A C 1
ATOM 587 O O . GLY A 1 82 ? -6.434 22.484 32.281 1 98.25 82 GLY A O 1
ATOM 588 N N . GLN A 1 83 ? -8.086 21.312 31.359 1 98.38 83 GLN A N 1
ATOM 589 C CA . GLN A 1 83 ? -7.18 20.281 30.859 1 98.38 83 GLN A CA 1
ATOM 590 C C . GLN A 1 83 ? -6.332 20.781 29.703 1 98.38 83 GLN A C 1
ATOM 592 O O . GLN A 1 83 ? -6.828 21.5 28.828 1 98.38 83 GLN A O 1
ATOM 597 N N . ARG A 1 84 ? -5.012 20.453 29.672 1 98.31 84 ARG A N 1
ATOM 598 C CA . ARG A 1 84 ? -4.102 20.781 28.578 1 98.31 84 ARG A CA 1
ATOM 599 C C . ARG A 1 84 ? -4.262 19.781 27.422 1 98.31 84 ARG A C 1
ATOM 601 O O . ARG A 1 84 ? -4.254 18.578 27.641 1 98.31 84 ARG A O 1
ATOM 608 N N . VAL A 1 85 ? -4.457 20.328 26.188 1 98.81 85 VAL A N 1
ATOM 609 C CA . VAL A 1 85 ? -4.812 19.438 25.094 1 98.81 85 VAL A CA 1
ATOM 610 C C . VAL A 1 85 ? -4.141 19.906 23.812 1 98.81 85 VAL A C 1
ATOM 612 O O . VAL A 1 85 ? -3.758 21.078 23.703 1 98.81 85 VAL A O 1
ATOM 615 N N . ALA A 1 86 ? -3.885 19.031 22.906 1 98.75 86 ALA A N 1
ATOM 616 C CA . ALA A 1 86 ? -3.648 19.297 21.484 1 98.75 86 ALA A CA 1
ATOM 617 C C . ALA A 1 86 ? -4.895 19 20.656 1 98.75 86 ALA A C 1
ATOM 619 O O . ALA A 1 86 ? -5.699 18.141 21.031 1 98.75 86 ALA A O 1
ATOM 620 N N . VAL A 1 87 ? -5.082 19.719 19.594 1 98.62 87 VAL A N 1
ATOM 621 C CA . VAL A 1 87 ? -6.285 19.531 18.797 1 98.62 87 VAL A CA 1
ATOM 622 C C . VAL A 1 87 ? -5.926 19.5 17.312 1 98.62 87 VAL A C 1
ATOM 624 O O . VAL A 1 87 ? -4.871 20.016 16.906 1 98.62 87 VAL A O 1
ATOM 627 N N . CYS A 1 88 ? -6.68 18.875 16.531 1 97.56 88 CYS A N 1
ATOM 628 C CA . CYS A 1 88 ? -6.637 18.875 15.07 1 97.56 88 CYS A CA 1
ATOM 629 C C . CYS A 1 88 ? -7.996 19.25 14.484 1 97.56 88 CYS A C 1
ATOM 631 O O . CYS A 1 88 ? -9.031 18.75 14.945 1 97.56 88 CYS A O 1
ATOM 633 N N . THR A 1 89 ? -7.969 20.156 13.555 1 95.81 89 THR A N 1
ATOM 634 C CA . THR A 1 89 ? -9.203 20.594 12.914 1 95.81 89 THR A CA 1
ATOM 635 C C . THR A 1 89 ? -8.969 20.891 11.43 1 95.81 89 THR A C 1
ATOM 637 O O . THR A 1 89 ? -7.836 21.141 11.016 1 95.81 89 THR A O 1
ATOM 640 N N . LYS A 1 90 ? -10.039 20.766 10.641 1 94.81 90 LYS A N 1
ATOM 641 C CA . LYS A 1 90 ? -9.961 21.203 9.25 1 94.81 90 LYS A CA 1
ATOM 642 C C . LYS A 1 90 ? -10.102 22.719 9.148 1 94.81 90 LYS A C 1
ATOM 644 O O . LYS A 1 90 ? -11.188 23.234 8.852 1 94.81 90 LYS A O 1
ATOM 649 N N . PHE A 1 91 ? -9.047 23.438 9.453 1 95.88 91 PHE A N 1
ATOM 650 C CA . PHE A 1 91 ? -8.844 24.875 9.438 1 95.88 91 PHE A CA 1
ATOM 651 C C . PHE A 1 91 ? -9.5 25.531 10.648 1 95.88 91 PHE A C 1
ATOM 653 O O . PHE A 1 91 ? -10.102 24.844 11.477 1 95.88 91 PHE A O 1
ATOM 660 N N . GLY A 1 92 ? -9.188 26.797 10.844 1 97.12 92 GLY A N 1
ATOM 661 C CA . GLY A 1 92 ? -9.719 27.609 11.93 1 97.12 92 GLY A CA 1
ATOM 662 C C . GLY A 1 92 ? -8.805 27.672 13.141 1 97.12 92 GLY A C 1
ATOM 663 O O . GLY A 1 92 ? -9.047 28.438 14.078 1 97.12 92 GLY A O 1
ATOM 664 N N . ALA A 1 93 ? -7.727 27.016 13.102 1 98.25 93 ALA A N 1
ATOM 665 C CA . ALA A 1 93 ? -6.887 26.875 14.289 1 98.25 93 ALA A CA 1
ATOM 666 C C . ALA A 1 93 ? -5.996 28.109 14.477 1 98.25 93 ALA A C 1
ATOM 668 O O . ALA A 1 93 ? -5.402 28.281 15.547 1 98.25 93 ALA A O 1
ATOM 669 N N . HIS A 1 94 ? -5.82 28.891 13.453 1 98.56 94 HIS A N 1
ATOM 670 C CA . HIS A 1 94 ? -5.059 30.125 13.617 1 98.56 94 HIS A CA 1
ATOM 671 C C . HIS A 1 94 ? -5.902 31.203 14.273 1 98.56 94 HIS A C 1
ATOM 673 O O . HIS A 1 94 ? -6.086 32.281 13.711 1 98.56 94 HIS A O 1
ATOM 679 N N . SER A 1 95 ? -6.336 30.859 15.438 1 98.38 95 SER A N 1
ATOM 680 C CA . SER A 1 95 ? -7.18 31.641 16.328 1 98.38 95 SER A CA 1
ATOM 681 C C . SER A 1 95 ? -6.836 31.391 17.797 1 98.38 95 SER A C 1
ATOM 683 O O . SER A 1 95 ? -6.328 30.312 18.141 1 98.38 95 SER A O 1
ATOM 685 N N . ASP A 1 96 ? -7.051 32.375 18.609 1 98.06 96 ASP A N 1
ATOM 686 C CA . ASP A 1 96 ? -6.738 32.188 20.031 1 98.06 96 ASP A CA 1
ATOM 687 C C . ASP A 1 96 ? -7.879 31.453 20.734 1 98.06 96 ASP A C 1
ATOM 689 O O . ASP A 1 96 ? -7.777 31.141 21.922 1 98.06 96 ASP A O 1
ATOM 693 N N . THR A 1 97 ? -8.969 31.219 20.016 1 98.19 97 THR A N 1
ATOM 694 C CA . THR A 1 97 ? -10.094 30.422 20.5 1 98.19 97 THR A CA 1
ATOM 695 C C . THR A 1 97 ? -10.641 29.531 19.391 1 98.19 97 THR A C 1
ATOM 697 O O . THR A 1 97 ? -10.891 30 18.266 1 98.19 97 THR A O 1
ATOM 700 N N . ILE A 1 98 ? -10.859 28.25 19.719 1 98 98 ILE A N 1
ATOM 701 C CA . ILE A 1 98 ? -11.422 27.328 18.734 1 98 98 ILE A CA 1
ATOM 702 C C . ILE A 1 98 ? -12.508 26.484 19.391 1 98 98 ILE A C 1
ATOM 704 O O . ILE A 1 98 ? -12.438 26.188 20.578 1 98 98 ILE A O 1
ATOM 708 N N . VAL A 1 99 ? -13.555 26.203 18.609 1 98.44 99 VAL A N 1
ATOM 709 C CA . VAL A 1 99 ? -14.57 25.234 19 1 98.44 99 VAL A CA 1
ATOM 710 C C . VAL A 1 99 ? -14.594 24.078 17.984 1 98.44 99 VAL A C 1
ATOM 712 O O . VAL A 1 99 ? -14.648 24.312 16.781 1 98.44 99 VAL A O 1
ATOM 715 N N . LEU A 1 100 ? -14.508 22.875 18.469 1 98.12 100 LEU A N 1
ATOM 716 C CA . LEU A 1 100 ? -14.477 21.703 17.609 1 98.12 100 LEU A CA 1
ATOM 717 C C . LEU A 1 100 ? -15.023 20.484 18.328 1 98.12 100 LEU A C 1
ATOM 719 O O . LEU A 1 100 ? -15.305 20.531 19.531 1 98.12 100 LEU A O 1
ATOM 723 N N . SER A 1 101 ? -15.195 19.406 17.578 1 97.81 101 SER A N 1
ATOM 724 C CA . SER A 1 101 ? -15.68 18.156 18.156 1 97.81 101 SER A CA 1
ATOM 725 C C . SER A 1 101 ? -14.719 17.625 19.219 1 97.81 101 SER A C 1
ATOM 727 O O . SER A 1 101 ? -13.5 17.641 19.016 1 97.81 101 SER A O 1
ATOM 729 N N . HIS A 1 102 ? -15.242 17.047 20.281 1 98.06 102 HIS A N 1
ATOM 730 C CA . HIS A 1 102 ? -14.422 16.484 21.359 1 98.06 102 HIS A CA 1
ATOM 731 C C . HIS A 1 102 ? -13.594 15.305 20.859 1 98.06 102 HIS A C 1
ATOM 733 O O . HIS A 1 102 ? -12.586 14.945 21.469 1 98.06 102 HIS A O 1
ATOM 739 N N . GLN A 1 103 ? -13.945 14.75 19.688 1 97.5 103 GLN A N 1
ATOM 740 C CA . GLN A 1 103 ? -13.273 13.578 19.141 1 97.5 103 GLN A CA 1
ATOM 741 C C . GLN A 1 103 ? -11.875 13.938 18.656 1 97.5 103 GLN A C 1
ATOM 743 O O . GLN A 1 103 ? -11.031 13.055 18.469 1 97.5 103 GLN A O 1
ATOM 748 N N . MET A 1 104 ? -11.633 15.211 18.422 1 98.19 104 MET A N 1
ATOM 749 C CA . MET A 1 104 ? -10.344 15.633 17.875 1 98.19 104 MET A CA 1
ATOM 750 C C . MET A 1 104 ? -9.57 16.469 18.891 1 98.19 104 MET A C 1
ATOM 752 O O . MET A 1 104 ? -8.797 17.359 18.516 1 98.19 104 MET A O 1
ATOM 756 N N . VAL A 1 105 ? -9.859 16.234 20.156 1 98.69 105 VAL A N 1
ATOM 757 C CA . VAL A 1 105 ? -9.188 16.859 21.281 1 98.69 105 VAL A CA 1
ATOM 758 C C . VAL A 1 105 ? -8.406 15.82 22.062 1 98.69 105 VAL A C 1
ATOM 760 O O . VAL A 1 105 ? -8.969 14.82 22.516 1 98.69 105 VAL A O 1
ATOM 763 N N . PHE A 1 106 ? -7.117 16.031 22.281 1 98.75 106 PHE A N 1
ATOM 764 C CA . PHE A 1 106 ? -6.238 15.008 22.828 1 98.75 106 PHE A CA 1
ATOM 765 C C . PHE A 1 106 ? -5.488 15.539 24.047 1 98.75 106 PHE A C 1
ATOM 767 O O . PHE A 1 106 ? -4.691 16.469 23.922 1 98.75 106 PHE A O 1
ATOM 774 N N . PRO A 1 107 ? -5.688 14.953 25.172 1 98.19 107 PRO A N 1
ATOM 775 C CA . PRO A 1 107 ? -4.898 15.359 26.344 1 98.19 107 PRO A CA 1
ATOM 776 C C . PRO A 1 107 ? -3.396 15.219 26.109 1 98.19 107 PRO A C 1
ATOM 778 O O . PRO A 1 107 ? -2.953 14.258 25.469 1 98.19 107 PRO A O 1
ATOM 781 N N . ILE A 1 108 ? -2.654 16.125 26.594 1 97.31 108 ILE A N 1
ATOM 782 C CA . ILE A 1 108 ? -1.206 16.062 26.438 1 97.31 108 ILE A CA 1
ATOM 783 C C . ILE A 1 108 ? -0.546 15.891 27.797 1 97.31 108 ILE A C 1
ATOM 785 O O . ILE A 1 108 ? -1.127 16.266 28.828 1 97.31 108 ILE A O 1
ATOM 789 N N . PRO A 1 109 ? 0.653 15.391 27.812 1 94.19 109 PRO A N 1
ATOM 790 C CA . PRO A 1 109 ? 1.396 15.273 29.078 1 94.19 109 PRO A CA 1
ATOM 791 C C . PRO A 1 109 ? 1.656 16.625 29.734 1 94.19 109 PRO A C 1
ATOM 793 O O . PRO A 1 109 ? 1.812 17.641 29.047 1 94.19 109 PRO A O 1
ATOM 796 N N . ASP A 1 110 ? 1.861 16.578 31.031 1 91.5 110 ASP A N 1
ATOM 797 C CA . ASP A 1 110 ? 2.041 17.797 31.812 1 91.5 110 ASP A CA 1
ATOM 798 C C . ASP A 1 110 ? 3.369 18.469 31.469 1 91.5 110 ASP A C 1
ATOM 800 O O . ASP A 1 110 ? 3.492 19.688 31.562 1 91.5 110 ASP A O 1
ATOM 804 N N . ASP A 1 111 ? 4.266 17.672 31.062 1 92 111 ASP A N 1
ATOM 805 C CA . ASP A 1 111 ? 5.605 18.219 30.859 1 92 111 ASP A CA 1
ATOM 806 C C . ASP A 1 111 ? 5.781 18.688 29.422 1 92 111 ASP A C 1
ATOM 808 O O . ASP A 1 111 ? 6.844 19.203 29.047 1 92 111 ASP A O 1
ATOM 812 N N . MET A 1 112 ? 4.777 18.594 28.641 1 95 112 MET A N 1
ATOM 813 C CA . MET A 1 112 ? 4.832 19.047 27.25 1 95 112 MET A CA 1
ATOM 814 C C . MET A 1 112 ? 4.383 20.5 27.125 1 95 112 MET A C 1
ATOM 816 O O . MET A 1 112 ? 3.316 20.859 27.625 1 95 112 MET A O 1
ATOM 820 N N . THR A 1 113 ? 5.254 21.328 26.5 1 96.19 113 THR A N 1
ATOM 821 C CA . THR A 1 113 ? 4.848 22.703 26.266 1 96.19 113 THR A CA 1
ATOM 822 C C . THR A 1 113 ? 3.744 22.781 25.219 1 96.19 113 THR A C 1
ATOM 824 O O . THR A 1 113 ? 3.564 21.844 24.438 1 96.19 113 THR A O 1
ATOM 827 N N . PHE A 1 114 ? 2.99 23.828 25.203 1 97.5 114 PHE A N 1
ATOM 828 C CA . PHE A 1 114 ? 1.934 23.984 24.203 1 97.5 114 PHE A CA 1
ATOM 829 C C . PHE A 1 114 ? 2.518 24.078 22.797 1 97.5 114 PHE A C 1
ATOM 831 O O . PHE A 1 114 ? 1.912 23.609 21.844 1 97.5 114 PHE A O 1
ATOM 838 N N . ALA A 1 115 ? 3.73 24.734 22.688 1 97.31 115 ALA A N 1
ATOM 839 C CA . ALA A 1 115 ? 4.391 24.781 21.391 1 97.31 115 ALA A CA 1
ATOM 840 C C . ALA A 1 115 ? 4.734 23.375 20.891 1 97.31 115 ALA A C 1
ATOM 842 O O . ALA A 1 115 ? 4.508 23.062 19.719 1 97.31 115 ALA A O 1
ATOM 843 N N . GLU A 1 116 ? 5.215 22.562 21.781 1 97.19 116 GLU A N 1
ATOM 844 C CA . GLU A 1 116 ? 5.504 21.188 21.438 1 97.19 116 GLU A CA 1
ATOM 845 C C . GLU A 1 116 ? 4.234 20.438 21.031 1 97.19 116 GLU A C 1
ATOM 847 O O . GLU A 1 116 ? 4.207 19.75 20.016 1 97.19 116 GLU A O 1
ATOM 852 N N . ALA A 1 117 ? 3.225 20.625 21.812 1 98 117 ALA A N 1
ATOM 853 C CA . ALA A 1 117 ? 1.968 19.922 21.562 1 98 117 ALA A CA 1
ATOM 854 C C . ALA A 1 117 ? 1.364 20.328 20.219 1 98 117 ALA A C 1
ATOM 856 O O . ALA A 1 117 ? 0.867 19.469 19.484 1 98 117 ALA A O 1
ATOM 857 N N . ALA A 1 118 ? 1.447 21.578 19.891 1 98.19 118 ALA A N 1
ATOM 858 C CA . ALA A 1 118 ? 0.886 22.094 18.641 1 98.19 118 ALA A CA 1
ATOM 859 C C . ALA A 1 118 ? 1.688 21.609 17.438 1 98.19 118 ALA A C 1
ATOM 861 O O . ALA A 1 118 ? 1.212 21.672 16.297 1 98.19 118 ALA A O 1
ATOM 862 N N . SER A 1 119 ? 2.906 21.172 17.719 1 98.06 119 SER A N 1
ATOM 863 C CA . SER A 1 119 ? 3.797 20.75 16.641 1 98.06 119 SER A CA 1
ATOM 864 C C . SER A 1 119 ? 3.57 19.297 16.25 1 98.06 119 SER A C 1
ATOM 866 O O . SER A 1 119 ? 4.133 18.812 15.266 1 98.06 119 SER A O 1
ATOM 868 N N . ILE A 1 120 ? 2.652 18.562 16.844 1 98.44 120 ILE A N 1
ATOM 869 C CA . ILE A 1 120 ? 2.619 17.109 16.75 1 98.44 120 ILE A CA 1
ATOM 870 C C . ILE A 1 120 ? 1.514 16.688 15.773 1 98.44 120 ILE A C 1
ATOM 872 O O . ILE A 1 120 ? 1.762 15.945 14.828 1 98.44 120 ILE A O 1
ATOM 876 N N . PRO A 1 121 ? 0.259 17.125 15.859 1 98.56 121 PRO A N 1
ATOM 877 C CA . PRO A 1 121 ? -0.873 16.422 15.25 1 98.56 121 PRO A CA 1
ATOM 878 C C . PRO A 1 121 ? -0.705 16.234 13.742 1 98.56 121 PRO A C 1
ATOM 880 O O . PRO A 1 121 ? -0.604 15.094 13.273 1 98.56 121 PRO A O 1
ATOM 883 N N . VAL A 1 122 ? -0.521 17.297 13 1 98.19 122 VAL A N 1
ATOM 884 C CA . VAL A 1 122 ? -0.577 17.172 11.547 1 98.19 122 VAL A CA 1
ATOM 885 C C . VAL A 1 122 ? 0.645 16.406 11.039 1 98.19 122 VAL A C 1
ATOM 887 O O . VAL A 1 122 ? 0.511 15.438 10.297 1 98.19 122 VAL A O 1
ATOM 890 N N . ASN A 1 123 ? 1.839 16.781 11.492 1 98.38 123 ASN A N 1
ATOM 891 C CA . ASN A 1 123 ? 3.066 16.188 10.984 1 98.38 123 ASN A CA 1
ATOM 892 C C . ASN A 1 123 ? 3.16 14.703 11.359 1 98.38 123 ASN A C 1
ATOM 894 O O . ASN A 1 123 ? 3.434 13.859 10.5 1 98.38 123 ASN A O 1
ATOM 898 N N . TYR A 1 124 ? 2.846 14.391 12.586 1 98.75 124 TYR A N 1
ATOM 899 C CA . TYR A 1 124 ? 3.041 13.016 13.047 1 98.75 124 TYR A CA 1
ATOM 900 C C . TYR A 1 124 ? 1.898 12.125 12.586 1 98.75 124 TYR A C 1
ATOM 902 O O . TYR A 1 124 ? 2.102 10.938 12.312 1 98.75 124 TYR A O 1
ATOM 910 N N . ILE A 1 125 ? 0.666 12.641 12.484 1 98.56 125 ILE A N 1
ATOM 911 C CA . ILE A 1 125 ? -0.412 11.844 11.914 1 98.56 125 ILE A CA 1
ATOM 912 C C . ILE A 1 125 ? -0.093 11.523 10.453 1 98.56 125 ILE A C 1
ATOM 914 O O . ILE A 1 125 ? -0.274 10.383 10.008 1 98.56 125 ILE A O 1
ATOM 918 N N . THR A 1 126 ? 0.397 12.523 9.719 1 98.5 126 THR A N 1
ATOM 919 C CA . THR A 1 126 ? 0.752 12.32 8.32 1 98.5 126 THR A CA 1
ATOM 920 C C . THR A 1 126 ? 1.817 11.234 8.18 1 98.5 126 THR A C 1
ATOM 922 O O . THR A 1 126 ? 1.644 10.281 7.418 1 98.5 126 THR A O 1
ATOM 925 N N . ALA A 1 127 ? 2.893 11.352 8.93 1 98.81 127 ALA A N 1
ATOM 926 C CA . ALA A 1 127 ? 3.992 10.391 8.867 1 98.81 127 ALA A CA 1
ATOM 927 C C . ALA A 1 127 ? 3.539 9.008 9.32 1 98.81 127 ALA A C 1
ATOM 929 O O . ALA A 1 127 ? 3.807 8.008 8.648 1 98.81 127 ALA A O 1
ATOM 930 N N . TYR A 1 128 ? 2.838 8.992 10.453 1 98.75 128 TYR A N 1
ATOM 931 C CA . TYR A 1 128 ? 2.365 7.727 11.008 1 98.75 128 TYR A CA 1
ATOM 932 C C . TYR A 1 128 ? 1.463 7 10.016 1 98.75 128 TYR A C 1
ATOM 934 O O . TYR A 1 128 ? 1.646 5.809 9.758 1 98.75 128 TYR A O 1
ATOM 942 N N . HIS A 1 129 ? 0.489 7.73 9.5 1 98.44 129 HIS A N 1
ATOM 943 C CA . HIS A 1 129 ? -0.452 7.152 8.555 1 98.44 129 HIS A CA 1
ATOM 944 C C . HIS A 1 129 ? 0.274 6.582 7.336 1 98.44 129 HIS A C 1
ATOM 946 O O . HIS A 1 129 ? 0.008 5.449 6.926 1 98.44 129 HIS A O 1
ATOM 952 N N . MET A 1 130 ? 1.242 7.273 6.777 1 98.56 130 MET A N 1
ATOM 953 C CA . MET A 1 130 ? 1.979 6.824 5.602 1 98.56 130 MET A CA 1
ATOM 954 C C . MET A 1 130 ? 2.826 5.598 5.926 1 98.56 130 MET A C 1
ATOM 956 O O . MET A 1 130 ? 2.803 4.609 5.188 1 98.56 130 MET A O 1
ATOM 960 N N . LEU A 1 131 ? 3.504 5.633 7.055 1 98.38 131 LEU A N 1
ATOM 961 C CA . LEU A 1 131 ? 4.547 4.648 7.328 1 98.38 131 LEU A CA 1
ATOM 962 C C . LEU A 1 131 ? 3.939 3.344 7.836 1 98.38 131 LEU A C 1
ATOM 964 O O . LEU A 1 131 ? 4.379 2.258 7.453 1 98.38 131 LEU A O 1
ATOM 968 N N . PHE A 1 132 ? 2.908 3.461 8.648 1 96.81 132 PHE A N 1
ATOM 969 C CA . PHE A 1 132 ? 2.426 2.268 9.336 1 96.81 132 PHE A CA 1
ATOM 970 C C . PHE A 1 132 ? 1.138 1.762 8.695 1 96.81 132 PHE A C 1
ATOM 972 O O . PHE A 1 132 ? 0.93 0.552 8.578 1 96.81 132 PHE A O 1
ATOM 979 N N . ARG A 1 133 ? 0.295 2.643 8.297 1 95 133 ARG A N 1
ATOM 980 C CA . ARG A 1 133 ? -0.991 2.213 7.754 1 95 133 ARG A CA 1
ATOM 981 C C . ARG A 1 133 ? -0.896 1.961 6.254 1 95 133 ARG A C 1
ATOM 983 O O . ARG A 1 133 ? -1.374 0.938 5.758 1 95 133 ARG A O 1
ATOM 990 N N . VAL A 1 134 ? -0.264 2.85 5.496 1 97.25 134 VAL A N 1
ATOM 991 C CA . VAL A 1 134 ? -0.267 2.787 4.035 1 97.25 134 VAL A CA 1
ATOM 992 C C . VAL A 1 134 ? 0.884 1.908 3.555 1 97.25 134 VAL A C 1
ATOM 994 O O . VAL A 1 134 ? 0.668 0.941 2.82 1 97.25 134 VAL A O 1
ATOM 997 N N . ALA A 1 135 ? 2.109 2.186 4.02 1 97.38 135 ALA A N 1
ATOM 998 C CA . ALA A 1 135 ? 3.277 1.474 3.508 1 97.38 135 ALA A CA 1
ATOM 999 C C . ALA A 1 135 ? 3.52 0.185 4.289 1 97.38 135 ALA A C 1
ATOM 1001 O O . ALA A 1 135 ? 4.113 -0.762 3.768 1 97.38 135 ALA A O 1
ATOM 1002 N N . ASN A 1 136 ? 3.1 0.143 5.555 1 94.56 136 ASN A N 1
ATOM 1003 C CA . ASN A 1 136 ? 3.363 -1.019 6.398 1 94.56 136 ASN A CA 1
ATOM 1004 C C . ASN A 1 136 ? 4.848 -1.368 6.422 1 94.56 136 ASN A C 1
ATOM 1006 O O . ASN A 1 136 ? 5.234 -2.479 6.047 1 94.56 136 ASN A O 1
ATOM 1010 N N . ILE A 1 137 ? 5.691 -0.445 7.004 1 97.25 137 ILE A N 1
ATOM 1011 C CA . ILE A 1 137 ? 7.145 -0.542 6.957 1 97.25 137 ILE A CA 1
ATOM 1012 C C . ILE A 1 137 ? 7.602 -1.815 7.668 1 97.25 137 ILE A C 1
ATOM 1014 O O . ILE A 1 137 ? 7.18 -2.09 8.797 1 97.25 137 ILE A O 1
ATOM 1018 N N . GLN A 1 138 ? 8.43 -2.557 6.973 1 94.75 138 GLN A N 1
ATOM 1019 C CA . GLN A 1 138 ? 8.969 -3.795 7.523 1 94.75 138 GLN A CA 1
ATOM 1020 C C . GLN A 1 138 ? 10.328 -3.561 8.172 1 94.75 138 GLN A C 1
ATOM 1022 O O . GLN A 1 138 ? 11.062 -2.654 7.773 1 94.75 138 GLN A O 1
ATOM 1027 N N . PRO A 1 139 ? 10.664 -4.363 9.219 1 96.5 139 PRO A N 1
ATOM 1028 C CA . PRO A 1 139 ? 12.031 -4.297 9.75 1 96.5 139 PRO A CA 1
ATOM 1029 C C . PRO A 1 139 ? 13.086 -4.453 8.664 1 96.5 139 PRO A C 1
ATOM 1031 O O . PRO A 1 139 ? 12.914 -5.25 7.734 1 96.5 139 PRO A O 1
ATOM 1034 N N . GLY A 1 140 ? 14.125 -3.65 8.719 1 97.19 140 GLY A N 1
ATOM 1035 C CA . GLY A 1 140 ? 15.234 -3.752 7.781 1 97.19 140 GLY A CA 1
ATOM 1036 C C . GLY A 1 140 ? 15.008 -2.959 6.508 1 97.19 140 GLY A C 1
ATOM 1037 O O . GLY A 1 140 ? 15.883 -2.922 5.633 1 97.19 140 GLY A O 1
ATOM 1038 N N . ALA A 1 141 ? 13.891 -2.256 6.383 1 98 141 ALA A N 1
ATOM 1039 C CA . ALA A 1 141 ? 13.562 -1.529 5.16 1 98 141 ALA A CA 1
ATOM 1040 C C . ALA A 1 141 ? 14.508 -0.355 4.945 1 98 141 ALA A C 1
ATOM 1042 O O . ALA A 1 141 ? 15.07 0.181 5.902 1 98 141 ALA A O 1
ATOM 1043 N N . ARG A 1 142 ? 14.766 -0.014 3.734 1 98.69 142 ARG A N 1
ATOM 1044 C CA . ARG A 1 142 ? 15.422 1.218 3.305 1 98.69 142 ARG A CA 1
ATOM 1045 C C . ARG A 1 142 ? 14.391 2.275 2.916 1 98.69 142 ARG A C 1
ATOM 1047 O O . ARG A 1 142 ? 13.617 2.084 1.975 1 98.69 142 ARG A O 1
ATOM 1054 N N . VAL A 1 143 ? 14.359 3.439 3.617 1 98.94 143 VAL A N 1
ATOM 1055 C CA . VAL A 1 143 ? 13.312 4.434 3.414 1 98.94 143 VAL A CA 1
ATOM 1056 C C . VAL A 1 143 ? 13.938 5.773 3.029 1 98.94 143 VAL A C 1
ATOM 1058 O O . VAL A 1 143 ? 14.883 6.234 3.678 1 98.94 143 VAL A O 1
ATOM 1061 N N . LEU A 1 144 ? 13.477 6.348 1.922 1 98.94 144 LEU A N 1
ATOM 1062 C CA . LEU A 1 144 ? 13.867 7.695 1.531 1 98.94 144 LEU A CA 1
ATOM 1063 C C . LEU A 1 144 ? 12.844 8.719 2 1 98.94 144 LEU A C 1
ATOM 1065 O O . LEU A 1 144 ? 11.672 8.656 1.615 1 98.94 144 LEU A O 1
ATOM 1069 N N . VAL A 1 145 ? 13.25 9.609 2.805 1 98.81 145 VAL A N 1
ATOM 1070 C CA . VAL A 1 145 ? 12.453 10.711 3.328 1 98.81 145 VAL A CA 1
ATOM 1071 C C . VAL A 1 145 ? 12.898 12.031 2.691 1 98.81 145 VAL A C 1
ATOM 1073 O O . VAL A 1 145 ? 13.922 12.594 3.084 1 98.81 145 VAL A O 1
ATOM 1076 N N . HIS A 1 146 ? 12.109 12.492 1.748 1 97.81 146 HIS A N 1
ATOM 1077 C CA . HIS A 1 146 ? 12.398 13.812 1.205 1 97.81 146 HIS A CA 1
ATOM 1078 C C . HIS A 1 146 ? 12.031 14.906 2.205 1 97.81 146 HIS A C 1
ATOM 1080 O O . HIS A 1 146 ? 11.141 14.727 3.031 1 97.81 146 HIS A O 1
ATOM 1086 N N . MET A 1 147 ? 12.742 16.078 2.033 1 96.75 147 MET A N 1
ATOM 1087 C CA . MET A 1 147 ? 12.539 17.172 2.971 1 96.75 147 MET A CA 1
ATOM 1088 C C . MET A 1 147 ? 12.609 16.688 4.41 1 96.75 147 MET A C 1
ATOM 1090 O O . MET A 1 147 ? 11.703 16.938 5.203 1 96.75 147 MET A O 1
ATOM 1094 N N . ALA A 1 148 ? 13.719 16.047 4.715 1 98.31 148 ALA A N 1
ATOM 1095 C CA . ALA A 1 148 ? 13.867 15.25 5.93 1 98.31 148 ALA A CA 1
ATOM 1096 C C . ALA A 1 148 ? 13.898 16.141 7.168 1 98.31 148 ALA A C 1
ATOM 1098 O O . ALA A 1 148 ? 13.633 15.68 8.281 1 98.31 148 ALA A O 1
ATOM 1099 N N . ALA A 1 149 ? 14.203 17.406 6.996 1 98 149 ALA A N 1
ATOM 1100 C CA . ALA A 1 149 ? 14.328 18.297 8.148 1 98 149 ALA A CA 1
ATOM 1101 C C . ALA A 1 149 ? 13.023 19.047 8.398 1 98 149 ALA A C 1
ATOM 1103 O O . ALA A 1 149 ? 12.883 19.719 9.422 1 98 149 ALA A O 1
ATOM 1104 N N . GLY A 1 150 ? 12.094 18.953 7.488 1 96.81 150 GLY A N 1
ATOM 1105 C CA . GLY A 1 150 ? 10.805 19.609 7.684 1 96.81 150 GLY A CA 1
ATOM 1106 C C . GLY A 1 150 ? 9.953 18.938 8.742 1 96.81 150 GLY A C 1
ATOM 1107 O O . GLY A 1 150 ? 10.406 18 9.414 1 96.81 150 GLY A O 1
ATOM 1108 N N . GLY A 1 151 ? 8.758 19.438 8.914 1 96.75 151 GLY A N 1
ATOM 1109 C CA . GLY A 1 151 ? 7.871 18.906 9.938 1 96.75 151 GLY A CA 1
ATOM 1110 C C . GLY A 1 151 ? 7.578 17.438 9.781 1 96.75 151 GLY A C 1
ATOM 1111 O O . GLY A 1 151 ? 7.852 16.641 10.68 1 96.75 151 GLY A O 1
ATOM 1112 N N . VAL A 1 152 ? 7.125 17.031 8.594 1 98.06 152 VAL A N 1
ATOM 1113 C CA . VAL A 1 152 ? 6.766 15.641 8.344 1 98.06 152 VAL A CA 1
ATOM 1114 C C . VAL A 1 152 ? 8.023 14.789 8.289 1 98.06 152 VAL A C 1
ATOM 1116 O O . VAL A 1 152 ? 8.023 13.641 8.742 1 98.06 152 VAL A O 1
ATOM 1119 N N . GLY A 1 153 ? 9.117 15.359 7.75 1 98.44 153 GLY A N 1
ATOM 1120 C CA . GLY A 1 153 ? 10.375 14.633 7.691 1 98.44 153 GLY A CA 1
ATOM 1121 C C . GLY A 1 153 ? 10.906 14.258 9.062 1 98.44 153 GLY A C 1
ATOM 1122 O O . GLY A 1 153 ? 11.266 13.102 9.297 1 98.44 153 GLY A O 1
ATOM 1123 N N . VAL A 1 154 ? 10.906 15.188 9.938 1 98.56 154 VAL A N 1
ATOM 1124 C CA . VAL A 1 154 ? 11.359 14.984 11.312 1 98.56 154 VAL A CA 1
ATOM 1125 C C . VAL A 1 154 ? 10.484 13.938 11.992 1 98.56 154 VAL A C 1
ATOM 1127 O O . VAL A 1 154 ? 10.984 13.039 12.68 1 98.56 154 VAL A O 1
ATOM 1130 N N . ALA A 1 155 ? 9.203 14.047 11.797 1 98.75 155 ALA A N 1
ATOM 1131 C CA . ALA A 1 155 ? 8.273 13.07 12.352 1 98.75 155 ALA A CA 1
ATOM 1132 C C . ALA A 1 155 ? 8.555 11.672 11.797 1 98.75 155 ALA A C 1
ATOM 1134 O O . ALA A 1 155 ? 8.625 10.703 12.555 1 98.75 155 ALA A O 1
ATOM 1135 N N . ALA A 1 156 ? 8.773 11.57 10.516 1 98.88 156 ALA A N 1
ATOM 1136 C CA . ALA A 1 156 ? 8.992 10.297 9.844 1 98.88 156 ALA A CA 1
ATOM 1137 C C . ALA A 1 156 ? 10.258 9.617 10.352 1 98.88 156 ALA A C 1
ATOM 1139 O O . ALA A 1 156 ? 10.242 8.422 10.656 1 98.88 156 ALA A O 1
ATOM 1140 N N . ILE A 1 157 ? 11.344 10.406 10.453 1 98.88 157 ILE A N 1
ATOM 1141 C CA . ILE A 1 157 ? 12.617 9.844 10.906 1 98.88 157 ILE A CA 1
ATOM 1142 C C . ILE A 1 157 ? 12.445 9.242 12.297 1 98.88 157 ILE A C 1
ATOM 1144 O O . ILE A 1 157 ? 12.859 8.109 12.539 1 98.88 157 ILE A O 1
ATOM 1148 N N . GLN A 1 158 ? 11.789 9.945 13.156 1 98.81 158 GLN A N 1
ATOM 1149 C CA . GLN A 1 158 ? 11.633 9.469 14.531 1 98.81 158 GLN A CA 1
ATOM 1150 C C . GLN A 1 158 ? 10.742 8.227 14.578 1 98.81 158 GLN A C 1
ATOM 1152 O O . GLN A 1 158 ? 11.031 7.285 15.32 1 98.81 158 GLN A O 1
ATOM 1157 N N . LEU A 1 159 ? 9.648 8.219 13.852 1 98.88 159 LEU A N 1
ATOM 1158 C CA . LEU A 1 159 ? 8.758 7.062 13.82 1 98.88 159 LEU A CA 1
ATOM 1159 C C . LEU A 1 159 ? 9.461 5.848 13.227 1 98.88 159 LEU A C 1
ATOM 1161 O O . LEU A 1 159 ? 9.273 4.723 13.703 1 98.88 159 LEU A O 1
ATOM 1165 N N . LEU A 1 160 ? 10.281 6.047 12.203 1 98.88 160 LEU A N 1
ATOM 1166 C CA . LEU A 1 160 ? 11.016 4.957 11.57 1 98.88 160 LEU A CA 1
ATOM 1167 C C . LEU A 1 160 ? 12 4.316 12.547 1 98.88 160 LEU A C 1
ATOM 1169 O O . LEU A 1 160 ? 12.258 3.115 12.477 1 98.88 160 LEU A O 1
ATOM 1173 N N . LYS A 1 161 ? 12.492 5.082 13.5 1 98.56 161 LYS A N 1
ATOM 1174 C CA . LYS A 1 161 ? 13.438 4.57 14.484 1 98.56 161 LYS A CA 1
ATOM 1175 C C . LYS A 1 161 ? 12.773 3.555 15.414 1 98.56 161 LYS A C 1
ATOM 1177 O O . LYS A 1 161 ? 13.453 2.789 16.094 1 98.56 161 LYS A O 1
ATOM 1182 N N . THR A 1 162 ? 11.453 3.566 15.484 1 98.31 162 THR A N 1
ATOM 1183 C CA . THR A 1 162 ? 10.758 2.607 16.328 1 98.31 162 THR A CA 1
ATOM 1184 C C . THR A 1 162 ? 10.711 1.231 15.672 1 98.31 162 THR A C 1
ATOM 1186 O O . THR A 1 162 ? 10.305 0.251 16.297 1 98.31 162 THR A O 1
ATOM 1189 N N . ILE A 1 163 ? 11.109 1.074 14.398 1 98 163 ILE A N 1
ATOM 1190 C CA . ILE A 1 163 ? 11.133 -0.174 13.641 1 98 163 ILE A CA 1
ATOM 1191 C C . ILE A 1 163 ? 12.562 -0.697 13.547 1 98 163 ILE A C 1
ATOM 1193 O O . ILE A 1 163 ? 13.477 0.042 13.18 1 98 163 ILE A O 1
ATOM 1197 N N . PRO A 1 164 ? 12.812 -1.911 13.812 1 97.94 164 PRO A N 1
ATOM 1198 C CA . PRO A 1 164 ? 14.172 -2.457 13.859 1 97.94 164 PRO A CA 1
ATOM 1199 C C . PRO A 1 164 ? 14.883 -2.371 12.516 1 97.94 164 PRO A C 1
ATOM 1201 O O . PRO A 1 164 ? 14.305 -2.703 11.477 1 97.94 164 PRO A O 1
ATOM 1204 N N . ASP A 1 165 ? 16.047 -1.877 12.531 1 97.81 165 ASP A N 1
ATOM 1205 C CA . ASP A 1 165 ? 17.062 -2.035 11.492 1 97.81 165 ASP A CA 1
ATOM 1206 C C . ASP A 1 165 ? 16.656 -1.279 10.227 1 97.81 165 ASP A C 1
ATOM 1208 O O . ASP A 1 165 ? 16.984 -1.706 9.117 1 97.81 165 ASP A O 1
ATOM 1212 N N . VAL A 1 166 ? 15.914 -0.249 10.328 1 98.56 166 VAL A N 1
ATOM 1213 C CA . VAL A 1 166 ? 15.539 0.567 9.18 1 98.56 166 VAL A CA 1
ATOM 1214 C C . VAL A 1 166 ? 16.688 1.499 8.805 1 98.56 166 VAL A C 1
ATOM 1216 O O . VAL A 1 166 ? 17.328 2.082 9.688 1 98.56 166 VAL A O 1
ATOM 1219 N N . THR A 1 167 ? 17.031 1.55 7.539 1 98.81 167 THR A N 1
ATOM 1220 C CA . THR A 1 167 ? 17.984 2.518 6.988 1 98.81 167 THR A CA 1
ATOM 1221 C C . THR A 1 167 ? 17.234 3.725 6.414 1 98.81 167 THR A C 1
ATOM 1223 O O . THR A 1 167 ? 16.375 3.576 5.551 1 98.81 167 THR A O 1
ATOM 1226 N N . ILE A 1 168 ? 17.609 4.898 6.891 1 98.88 168 ILE A N 1
ATOM 1227 C CA . ILE A 1 168 ? 16.891 6.098 6.5 1 98.88 168 ILE A CA 1
ATOM 1228 C C . ILE A 1 168 ? 17.781 6.992 5.645 1 98.88 168 ILE A C 1
ATOM 1230 O O . ILE A 1 168 ? 18.828 7.441 6.094 1 98.88 168 ILE A O 1
ATOM 1234 N N . PHE A 1 169 ? 17.391 7.223 4.41 1 98.88 169 PHE A N 1
ATOM 1235 C CA . PHE A 1 169 ? 17.938 8.266 3.559 1 98.88 169 PHE A CA 1
ATOM 1236 C C . PHE A 1 169 ? 17.125 9.547 3.678 1 98.88 169 PHE A C 1
ATOM 1238 O O . PHE A 1 169 ? 15.891 9.516 3.619 1 98.88 169 PHE A O 1
ATOM 1245 N N . GLY A 1 170 ? 17.75 10.672 3.928 1 98.75 170 GLY A N 1
ATOM 1246 C CA . GLY A 1 170 ? 17.062 11.938 4.07 1 98.75 170 GLY A CA 1
ATOM 1247 C C . GLY A 1 170 ? 17.656 13.047 3.232 1 98.75 170 GLY A C 1
ATOM 1248 O O . GLY A 1 170 ? 18.859 13.312 3.314 1 98.75 170 GLY A O 1
ATOM 1249 N N . THR A 1 171 ? 16.844 13.648 2.375 1 98.31 171 THR A N 1
ATOM 1250 C CA . THR A 1 171 ? 17.344 14.805 1.645 1 98.31 171 THR A CA 1
ATOM 1251 C C . THR A 1 171 ? 17.141 16.078 2.451 1 98.31 171 THR A C 1
ATOM 1253 O O . THR A 1 171 ? 16.062 16.312 3.004 1 98.31 171 THR A O 1
ATOM 1256 N N . ALA A 1 172 ? 18.125 16.891 2.619 1 97.81 172 ALA A N 1
ATOM 1257 C CA . ALA A 1 172 ? 18.109 18.172 3.332 1 97.81 172 ALA A CA 1
ATOM 1258 C C . ALA A 1 172 ? 19.312 19.016 2.945 1 97.81 172 ALA A C 1
ATOM 1260 O O . ALA A 1 172 ? 20.281 18.516 2.359 1 97.81 172 ALA A O 1
ATOM 1261 N N . SER A 1 173 ? 19.234 20.312 3.236 1 96.94 173 SER A N 1
ATOM 1262 C CA . SER A 1 173 ? 20.406 21.172 3.053 1 96.94 173 SER A CA 1
ATOM 1263 C C . SER A 1 173 ? 21.531 20.781 4.008 1 96.94 173 SER A C 1
ATOM 1265 O O . SER A 1 173 ? 21.266 20.266 5.098 1 96.94 173 SER A O 1
ATOM 1267 N N . PRO A 1 174 ? 22.734 21.016 3.553 1 97.06 174 PRO A N 1
ATOM 1268 C CA . PRO A 1 174 ? 23.891 20.562 4.336 1 97.06 174 PRO A CA 1
ATOM 1269 C C . PRO A 1 174 ? 23.859 21.062 5.781 1 97.06 174 PRO A C 1
ATOM 1271 O O . PRO A 1 174 ? 24.25 20.344 6.699 1 97.06 174 PRO A O 1
ATOM 1274 N N . SER A 1 175 ? 23.391 22.266 6.02 1 97.31 175 SER A N 1
ATOM 1275 C CA . SER A 1 175 ? 23.391 22.859 7.352 1 97.31 175 SER A CA 1
ATOM 1276 C C . SER A 1 175 ? 22.469 22.094 8.297 1 97.31 175 SER A C 1
ATOM 1278 O O . SER A 1 175 ? 22.562 22.25 9.516 1 97.31 175 SER A O 1
ATOM 1280 N N . LYS A 1 176 ? 21.641 21.203 7.766 1 98.12 176 LYS A N 1
ATOM 1281 C CA . LYS A 1 176 ? 20.656 20.484 8.586 1 98.12 176 LYS A CA 1
ATOM 1282 C C . LYS A 1 176 ? 21.047 19.016 8.742 1 98.12 176 LYS A C 1
ATOM 1284 O O . LYS A 1 176 ? 20.359 18.266 9.438 1 98.12 176 LYS A O 1
ATOM 1289 N N . HIS A 1 177 ? 22.172 18.594 8.156 1 98.44 177 HIS A N 1
ATOM 1290 C CA . HIS A 1 177 ? 22.547 17.188 8.102 1 98.44 177 HIS A CA 1
ATOM 1291 C C . HIS A 1 177 ? 22.844 16.641 9.5 1 98.44 177 HIS A C 1
ATOM 1293 O O . HIS A 1 177 ? 22.422 15.539 9.844 1 98.44 177 HIS A O 1
ATOM 1299 N N . GLU A 1 178 ? 23.547 17.438 10.219 1 98.31 178 GLU A N 1
ATOM 1300 C CA . GLU A 1 178 ? 23.906 16.953 11.555 1 98.31 178 GLU A CA 1
ATOM 1301 C C . GLU A 1 178 ? 22.672 16.734 12.406 1 98.31 178 GLU A C 1
ATOM 1303 O O . GLU A 1 178 ? 22.578 15.734 13.133 1 98.31 178 GLU A O 1
ATOM 1308 N N . PHE A 1 179 ? 21.781 17.594 12.266 1 97.88 179 PHE A N 1
ATOM 1309 C CA . PHE A 1 179 ? 20.562 17.484 13.047 1 97.88 179 PHE A CA 1
ATOM 1310 C C . PHE A 1 179 ? 19.797 16.203 12.688 1 97.88 179 PHE A C 1
ATOM 1312 O O . PHE A 1 179 ? 19.391 15.445 13.57 1 97.88 179 PHE A O 1
ATOM 1319 N N . ILE A 1 180 ? 19.562 15.953 11.383 1 98.38 180 ILE A N 1
ATOM 1320 C CA . ILE A 1 180 ? 18.734 14.812 11.008 1 98.38 180 ILE A CA 1
ATOM 1321 C C . ILE A 1 180 ? 19.484 13.516 11.297 1 98.38 180 ILE A C 1
ATOM 1323 O O . ILE A 1 180 ? 18.875 12.484 11.586 1 98.38 180 ILE A O 1
ATOM 1327 N N . ARG A 1 181 ? 20.812 13.578 11.289 1 98.44 181 ARG A N 1
ATOM 1328 C CA . ARG A 1 181 ? 21.594 12.422 11.711 1 98.44 181 ARG A CA 1
ATOM 1329 C C . ARG A 1 181 ? 21.328 12.086 13.172 1 98.44 181 ARG A C 1
ATOM 1331 O O . ARG A 1 181 ? 21.125 10.922 13.523 1 98.44 181 ARG A O 1
ATOM 1338 N N . GLN A 1 182 ? 21.312 13.109 13.938 1 97.88 182 GLN A N 1
ATOM 1339 C CA . GLN A 1 182 ? 21.062 12.922 15.367 1 97.88 182 GLN A CA 1
ATOM 1340 C C . GLN A 1 182 ? 19.656 12.383 15.617 1 97.88 182 GLN A C 1
ATOM 1342 O O . GLN A 1 182 ? 19.438 11.641 16.578 1 97.88 182 GLN A O 1
ATOM 1347 N N . LEU A 1 183 ? 18.812 12.773 14.719 1 97.31 183 LEU A N 1
ATOM 1348 C CA . LEU A 1 183 ? 17.422 12.328 14.852 1 97.31 183 LEU A CA 1
ATOM 1349 C C . LEU A 1 183 ? 17.281 10.867 14.453 1 97.31 183 LEU A C 1
ATOM 1351 O O . LEU A 1 183 ? 16.328 10.203 14.852 1 97.31 183 LEU A O 1
ATOM 1355 N N . GLY A 1 184 ? 18.188 10.367 13.578 1 97.94 184 GLY A N 1
ATOM 1356 C CA . GLY A 1 184 ? 18.125 8.961 13.211 1 97.94 184 GLY A CA 1
ATOM 1357 C C . GLY A 1 184 ? 18.312 8.727 11.727 1 97.94 184 GLY A C 1
ATOM 1358 O O . GLY A 1 184 ? 18.328 7.578 11.273 1 97.94 184 GLY A O 1
ATOM 1359 N N . CYS A 1 185 ? 18.5 9.781 10.984 1 98.75 185 CYS A N 1
ATOM 1360 C CA . CYS A 1 185 ? 18.75 9.633 9.555 1 98.75 185 CYS A CA 1
ATOM 1361 C C . CYS A 1 185 ? 20.094 8.977 9.312 1 98.75 185 CYS A C 1
ATOM 1363 O O . CYS A 1 185 ? 21.141 9.531 9.664 1 98.75 185 CYS A O 1
ATOM 1365 N N . THR A 1 186 ? 20.156 7.852 8.641 1 98.62 186 THR A N 1
ATOM 1366 C CA . THR A 1 186 ? 21.375 7.09 8.414 1 98.62 186 THR A CA 1
ATOM 1367 C C . THR A 1 186 ? 22.234 7.766 7.359 1 98.62 186 THR A C 1
ATOM 1369 O O . THR A 1 186 ? 23.469 7.852 7.512 1 98.62 186 THR A O 1
ATOM 1372 N N . HIS A 1 187 ? 21.625 8.258 6.305 1 98.62 187 HIS A N 1
ATOM 1373 C CA . HIS A 1 187 ? 22.359 8.836 5.18 1 98.62 187 HIS A CA 1
ATOM 1374 C C . HIS A 1 187 ? 21.734 10.164 4.75 1 98.62 187 HIS A C 1
ATOM 1376 O O . HIS A 1 187 ? 20.906 10.195 3.834 1 98.62 187 HIS A O 1
ATOM 1382 N N . PRO A 1 188 ? 22.172 11.25 5.375 1 98.69 188 PRO A N 1
ATOM 1383 C CA . PRO A 1 188 ? 21.75 12.547 4.836 1 98.69 188 PRO A CA 1
ATOM 1384 C C . PRO A 1 188 ? 22.297 12.812 3.441 1 98.69 188 PRO A C 1
ATOM 1386 O O . PRO A 1 188 ? 23.453 12.484 3.16 1 98.69 188 PRO A O 1
ATOM 1389 N N . ILE A 1 189 ? 21.5 13.297 2.568 1 98.56 189 ILE A N 1
ATOM 1390 C CA . ILE A 1 189 ? 21.891 13.594 1.195 1 98.56 189 ILE A CA 1
ATOM 1391 C C . ILE A 1 189 ? 21.656 15.078 0.908 1 98.56 189 ILE A C 1
ATOM 1393 O O . ILE A 1 189 ? 20.547 15.594 1.077 1 98.56 189 ILE A O 1
ATOM 1397 N N . ASP A 1 190 ? 22.672 15.789 0.465 1 97.94 190 ASP A N 1
ATOM 1398 C CA . ASP A 1 190 ? 22.594 17.188 0.063 1 97.94 190 ASP A CA 1
ATOM 1399 C C . ASP A 1 190 ? 21.922 17.328 -1.303 1 97.94 190 ASP A C 1
ATOM 1401 O O . ASP A 1 190 ? 22.578 17.25 -2.338 1 97.94 190 ASP A O 1
ATOM 1405 N N . TYR A 1 191 ? 20.625 17.625 -1.233 1 93.31 191 TYR A N 1
ATOM 1406 C CA . TYR A 1 191 ? 19.859 17.641 -2.475 1 93.31 191 TYR A CA 1
ATOM 1407 C C . TYR A 1 191 ? 20.234 18.859 -3.318 1 93.31 191 TYR A C 1
ATOM 1409 O O . TYR A 1 191 ? 19.828 18.953 -4.48 1 93.31 191 TYR A O 1
ATOM 1417 N N . THR A 1 192 ? 21.047 19.781 -2.779 1 93.25 192 THR A N 1
ATOM 1418 C CA . THR A 1 192 ? 21.406 21 -3.5 1 93.25 192 THR A CA 1
ATOM 1419 C C . THR A 1 192 ? 22.578 20.734 -4.438 1 93.25 192 THR A C 1
ATOM 1421 O O . THR A 1 192 ? 22.766 21.453 -5.422 1 93.25 192 THR A O 1
ATOM 1424 N N . THR A 1 193 ? 23.328 19.734 -4.172 1 95 193 THR A N 1
ATOM 1425 C CA . THR A 1 193 ? 24.531 19.5 -4.969 1 95 193 THR A CA 1
ATOM 1426 C C . THR A 1 193 ? 24.547 18.078 -5.539 1 95 193 THR A C 1
ATOM 1428 O O . THR A 1 193 ? 25.281 17.797 -6.48 1 95 193 THR A O 1
ATOM 1431 N N . LYS A 1 194 ? 23.781 17.281 -4.965 1 95.19 194 LYS A N 1
ATOM 1432 C CA . LYS A 1 194 ? 23.797 15.875 -5.379 1 95.19 194 LYS A CA 1
ATOM 1433 C C . LYS A 1 194 ? 22.438 15.43 -5.883 1 95.19 194 LYS A C 1
ATOM 1435 O O . LYS A 1 194 ? 21.406 15.922 -5.414 1 95.19 194 LYS A O 1
ATOM 1440 N N . ASP A 1 195 ? 22.516 14.469 -6.809 1 96.69 195 ASP A N 1
ATOM 1441 C CA . ASP A 1 195 ? 21.312 13.758 -7.211 1 96.69 195 ASP A CA 1
ATOM 1442 C C . ASP A 1 195 ? 21.062 12.555 -6.305 1 96.69 195 ASP A C 1
ATOM 1444 O O . ASP A 1 195 ? 21.859 11.617 -6.27 1 96.69 195 ASP A O 1
ATOM 1448 N N . TYR A 1 196 ? 20 12.594 -5.578 1 97 196 TYR A N 1
ATOM 1449 C CA . TYR A 1 196 ? 19.75 11.57 -4.566 1 97 196 TYR A CA 1
ATOM 1450 C C . TYR A 1 196 ? 19.641 10.188 -5.195 1 97 196 TYR A C 1
ATOM 1452 O O . TYR A 1 196 ? 20.094 9.203 -4.613 1 97 196 TYR A O 1
ATOM 1460 N N . ALA A 1 197 ? 19 10.078 -6.375 1 97.25 197 ALA A N 1
ATOM 1461 C CA . ALA A 1 197 ? 18.812 8.789 -7.039 1 97.25 197 ALA A CA 1
ATOM 1462 C C . ALA A 1 197 ? 20.156 8.156 -7.398 1 97.25 197 ALA A C 1
ATOM 1464 O O . ALA A 1 197 ? 20.375 6.965 -7.168 1 97.25 197 ALA A O 1
ATOM 1465 N N . THR A 1 198 ? 21 8.953 -7.926 1 97 198 THR A N 1
ATOM 1466 C CA . THR A 1 198 ? 22.344 8.492 -8.281 1 97 198 THR A CA 1
ATOM 1467 C C . THR A 1 198 ? 23.109 8.062 -7.031 1 97 198 THR A C 1
ATOM 1469 O O . THR A 1 198 ? 23.766 7.02 -7.031 1 97 198 THR A O 1
ATOM 1472 N N . GLU A 1 199 ? 23.016 8.883 -5.973 1 97 199 GLU A N 1
ATOM 1473 C CA . GLU A 1 199 ? 23.719 8.562 -4.73 1 97 199 GLU A CA 1
ATOM 1474 C C . GLU A 1 199 ? 23.281 7.211 -4.18 1 97 199 GLU A C 1
ATOM 1476 O O . GLU A 1 199 ? 24.125 6.395 -3.793 1 97 199 GLU A O 1
ATOM 1481 N N . ILE A 1 200 ? 22.016 6.938 -4.18 1 97.69 200 ILE A N 1
ATOM 1482 C CA . ILE A 1 200 ? 21.469 5.711 -3.613 1 97.69 200 ILE A CA 1
ATOM 1483 C C . ILE A 1 200 ? 21.812 4.527 -4.516 1 97.69 200 ILE A C 1
ATOM 1485 O O . ILE A 1 200 ? 22.25 3.48 -4.035 1 97.69 200 ILE A O 1
ATOM 1489 N N . THR A 1 201 ? 21.656 4.68 -5.797 1 96.19 201 THR A N 1
ATOM 1490 C CA . THR A 1 201 ? 21.953 3.613 -6.746 1 96.19 201 THR A CA 1
ATOM 1491 C C . THR A 1 201 ? 23.406 3.197 -6.648 1 96.19 201 THR A C 1
ATOM 1493 O O . THR A 1 201 ? 23.734 2.006 -6.707 1 96.19 201 THR A O 1
ATOM 1496 N N . ASN A 1 202 ? 24.297 4.184 -6.496 1 96.88 202 ASN A N 1
ATOM 1497 C CA . ASN A 1 202 ? 25.719 3.9 -6.383 1 96.88 202 ASN A CA 1
ATOM 1498 C C . ASN A 1 202 ? 26.031 3.104 -5.121 1 96.88 202 ASN A C 1
ATOM 1500 O O . ASN A 1 202 ? 26.922 2.246 -5.129 1 96.88 202 ASN A O 1
ATOM 1504 N N . MET A 1 203 ? 25.391 3.346 -4.109 1 97.19 203 MET A N 1
ATOM 1505 C CA . MET A 1 203 ? 25.625 2.678 -2.832 1 97.19 203 MET A CA 1
ATOM 1506 C C . MET A 1 203 ? 25.281 1.195 -2.92 1 97.19 203 MET A C 1
ATOM 1508 O O . MET A 1 203 ? 25.891 0.368 -2.242 1 97.19 203 MET A O 1
ATOM 1512 N N . TYR A 1 204 ? 24.312 0.868 -3.764 1 97.25 204 TYR A N 1
ATOM 1513 C CA . TYR A 1 204 ? 23.797 -0.496 -3.748 1 97.25 204 TYR A CA 1
ATOM 1514 C C . TYR A 1 204 ? 24 -1.172 -5.098 1 97.25 204 TYR A C 1
ATOM 1516 O O . TYR A 1 204 ? 23.312 -2.141 -5.426 1 97.25 204 TYR A O 1
ATOM 1524 N N . GLN A 1 205 ? 24.812 -0.676 -5.887 1 94.31 205 GLN A N 1
ATOM 1525 C CA . GLN A 1 205 ? 25.047 -1.149 -7.246 1 94.31 205 GLN A CA 1
ATOM 1526 C C . GLN A 1 205 ? 25.484 -2.611 -7.254 1 94.31 205 GLN A C 1
ATOM 1528 O O . GLN A 1 205 ? 25.234 -3.336 -8.219 1 94.31 205 GLN A O 1
ATOM 1533 N N . ASN A 1 206 ? 26.031 -3.133 -6.152 1 95.5 206 ASN A N 1
ATOM 1534 C CA . ASN A 1 206 ? 26.562 -4.492 -6.094 1 95.5 206 ASN A CA 1
ATOM 1535 C C . ASN A 1 206 ? 25.578 -5.445 -5.418 1 95.5 206 ASN A C 1
ATOM 1537 O O . ASN A 1 206 ? 25.875 -6.629 -5.254 1 95.5 206 ASN A O 1
ATOM 1541 N N . GLU A 1 207 ? 24.469 -4.934 -5.055 1 95 207 GLU A N 1
ATOM 1542 C CA . GLU A 1 207 ? 23.453 -5.781 -4.438 1 95 207 GLU A CA 1
ATOM 1543 C C . GLU A 1 207 ? 22.719 -6.609 -5.488 1 95 207 GLU A C 1
ATOM 1545 O O . GLU A 1 207 ? 22.875 -6.383 -6.688 1 95 207 GLU A O 1
ATOM 1550 N N . LEU A 1 208 ? 22 -7.539 -4.992 1 93.19 208 LEU A N 1
ATOM 1551 C CA . LEU A 1 208 ? 21.25 -8.438 -5.859 1 93.19 208 LEU A CA 1
ATOM 1552 C C . LEU A 1 208 ? 20.141 -7.684 -6.602 1 93.19 208 LEU A C 1
ATOM 1554 O O . LEU A 1 208 ? 19.609 -6.703 -6.086 1 93.19 208 LEU A O 1
ATOM 1558 N N . GLU A 1 209 ? 19.797 -8.211 -7.723 1 91.12 209 GLU A N 1
ATOM 1559 C CA . GLU A 1 209 ? 18.703 -7.664 -8.516 1 91.12 209 GLU A CA 1
ATOM 1560 C C . GLU A 1 209 ? 17.422 -7.555 -7.68 1 91.12 209 GLU A C 1
ATOM 1562 O O . GLU A 1 209 ? 17.109 -8.461 -6.91 1 91.12 209 GLU A O 1
ATOM 1567 N N . GLY A 1 210 ? 16.766 -6.402 -7.84 1 92.88 210 GLY A N 1
ATOM 1568 C CA . GLY A 1 210 ? 15.531 -6.18 -7.109 1 92.88 210 GLY A CA 1
ATOM 1569 C C . GLY A 1 210 ? 15.742 -5.508 -5.77 1 92.88 210 GLY A C 1
ATOM 1570 O O . GLY A 1 210 ? 14.781 -5.207 -5.062 1 92.88 210 GLY A O 1
ATOM 1571 N N . LYS A 1 211 ? 17.062 -5.348 -5.387 1 95.62 211 LYS A N 1
ATOM 1572 C CA . LYS A 1 211 ? 17.375 -4.719 -4.105 1 95.62 211 LYS A CA 1
ATOM 1573 C C . LYS A 1 211 ? 18.484 -3.686 -4.246 1 95.62 211 LYS A C 1
ATOM 1575 O O . LYS A 1 211 ? 19.375 -3.619 -3.408 1 95.62 211 LYS A O 1
ATOM 1580 N N . ARG A 1 212 ? 18.453 -2.84 -5.316 1 96.31 212 ARG A N 1
ATOM 1581 C CA . ARG A 1 212 ? 19.516 -1.888 -5.629 1 96.31 212 ARG A CA 1
ATOM 1582 C C . ARG A 1 212 ? 19.062 -0.454 -5.402 1 96.31 212 ARG A C 1
ATOM 1584 O O . ARG A 1 212 ? 19.562 0.475 -6.039 1 96.31 212 ARG A O 1
ATOM 1591 N N . GLY A 1 213 ? 18.078 -0.309 -4.566 1 98 213 GLY A N 1
ATOM 1592 C CA . GLY A 1 213 ? 17.531 0.998 -4.223 1 98 213 GLY A CA 1
ATOM 1593 C C . GLY A 1 213 ? 16.875 1.036 -2.854 1 98 213 GLY A C 1
ATOM 1594 O O . GLY A 1 213 ? 17.438 0.519 -1.883 1 98 213 GLY A O 1
ATOM 1595 N N . VAL A 1 214 ? 15.688 1.706 -2.834 1 98.69 214 VAL A N 1
ATOM 1596 C CA . VAL A 1 214 ? 15 1.84 -1.554 1 98.69 214 VAL A CA 1
ATOM 1597 C C . VAL A 1 214 ? 13.641 1.142 -1.62 1 98.69 214 VAL A C 1
ATOM 1599 O O . VAL A 1 214 ? 13.102 0.921 -2.707 1 98.69 214 VAL A O 1
ATOM 1602 N N . ASP A 1 215 ? 13.07 0.816 -0.437 1 98.5 215 ASP A N 1
ATOM 1603 C CA . ASP A 1 215 ? 11.82 0.067 -0.337 1 98.5 215 ASP A CA 1
ATOM 1604 C C . ASP A 1 215 ? 10.617 1.008 -0.272 1 98.5 215 ASP A C 1
ATOM 1606 O O . ASP A 1 215 ? 9.531 0.669 -0.748 1 98.5 215 ASP A O 1
ATOM 1610 N N . VAL A 1 216 ? 10.773 2.176 0.353 1 98.81 216 VAL A N 1
ATOM 1611 C CA . VAL A 1 216 ? 9.672 3.121 0.513 1 98.81 216 VAL A CA 1
ATOM 1612 C C . VAL A 1 216 ? 10.188 4.547 0.311 1 98.81 216 VAL A C 1
ATOM 1614 O O . VAL A 1 216 ? 11.281 4.891 0.763 1 98.81 216 VAL A O 1
ATOM 1617 N N . ILE A 1 217 ? 9.422 5.328 -0.378 1 98.81 217 ILE A N 1
ATOM 1618 C CA . ILE A 1 217 ? 9.703 6.75 -0.555 1 98.81 217 ILE A CA 1
ATOM 1619 C C . ILE A 1 217 ? 8.492 7.57 -0.122 1 98.81 217 ILE A C 1
ATOM 1621 O O . ILE A 1 217 ? 7.371 7.332 -0.583 1 98.81 217 ILE A O 1
ATOM 1625 N N . ILE A 1 218 ? 8.633 8.477 0.786 1 98.31 218 ILE A N 1
ATOM 1626 C CA . ILE A 1 218 ? 7.617 9.492 1.054 1 98.31 218 ILE A CA 1
ATOM 1627 C C . ILE A 1 218 ? 8.016 10.805 0.396 1 98.31 218 ILE A C 1
ATOM 1629 O O . ILE A 1 218 ? 9.078 11.359 0.691 1 98.31 218 ILE A O 1
ATOM 1633 N N . ASP A 1 219 ? 7.168 11.297 -0.512 1 96.06 219 ASP A N 1
ATOM 1634 C CA . ASP A 1 219 ? 7.57 12.352 -1.437 1 96.06 219 ASP A CA 1
ATOM 1635 C C . ASP A 1 219 ? 6.598 13.523 -1.39 1 96.06 219 ASP A C 1
ATOM 1637 O O . ASP A 1 219 ? 5.516 13.469 -1.978 1 96.06 219 ASP A O 1
ATOM 1641 N N . PRO A 1 220 ? 6.973 14.625 -0.791 1 94.31 220 PRO A N 1
ATOM 1642 C CA . PRO A 1 220 ? 6.168 15.852 -0.845 1 94.31 220 PRO A CA 1
ATOM 1643 C C . PRO A 1 220 ? 6.516 16.734 -2.041 1 94.31 220 PRO A C 1
ATOM 1645 O O . PRO A 1 220 ? 5.93 17.797 -2.213 1 94.31 220 PRO A O 1
ATOM 1648 N N . LEU A 1 221 ? 7.473 16.312 -2.889 1 90.44 221 LEU A N 1
ATOM 1649 C CA . LEU A 1 221 ? 8.062 17.172 -3.908 1 90.44 221 LEU A CA 1
ATOM 1650 C C . LEU A 1 221 ? 7.406 16.938 -5.266 1 90.44 221 LEU A C 1
ATOM 1652 O O . LEU A 1 221 ? 7.445 17.812 -6.137 1 90.44 221 LEU A O 1
ATOM 1656 N N . GLY A 1 222 ? 6.961 15.742 -5.492 1 88.19 222 GLY A N 1
ATOM 1657 C CA . GLY A 1 222 ? 6.461 15.375 -6.809 1 88.19 222 GLY A CA 1
ATOM 1658 C C . GLY A 1 222 ? 7.523 14.766 -7.703 1 88.19 222 GLY A C 1
ATOM 1659 O O . GLY A 1 222 ? 7.434 14.844 -8.93 1 88.19 222 GLY A O 1
ATOM 1660 N N . GLU A 1 223 ? 8.539 14.195 -7.121 1 88.69 223 GLU A N 1
ATOM 1661 C CA . GLU A 1 223 ? 9.617 13.555 -7.867 1 88.69 223 GLU A CA 1
ATOM 1662 C C . GLU A 1 223 ? 9.312 12.078 -8.125 1 88.69 223 GLU A C 1
ATOM 1664 O O . GLU A 1 223 ? 10.156 11.211 -7.891 1 88.69 223 GLU A O 1
ATOM 1669 N N . PHE A 1 224 ? 8.234 11.828 -8.68 1 92.75 224 PHE A N 1
ATOM 1670 C CA . PHE A 1 224 ? 7.715 10.469 -8.75 1 92.75 224 PHE A CA 1
ATOM 1671 C C . PHE A 1 224 ? 8.461 9.656 -9.812 1 92.75 224 PHE A C 1
ATOM 1673 O O . PHE A 1 224 ? 8.672 8.453 -9.648 1 92.75 224 PHE A O 1
ATOM 1680 N N . LYS A 1 225 ? 8.875 10.297 -10.914 1 92.44 225 LYS A N 1
ATOM 1681 C CA . LYS A 1 225 ? 9.578 9.57 -11.969 1 92.44 225 LYS A CA 1
ATOM 1682 C C . LYS A 1 225 ? 10.914 9.031 -11.461 1 92.44 225 LYS A C 1
ATOM 1684 O O . LYS A 1 225 ? 11.156 7.824 -11.523 1 92.44 225 LYS A O 1
ATOM 1689 N N . SER A 1 226 ? 11.781 9.93 -10.906 1 93.75 226 SER A N 1
ATOM 1690 C CA . SER A 1 226 ? 13.086 9.523 -10.391 1 93.75 226 SER A CA 1
ATOM 1691 C C . SER A 1 226 ? 12.938 8.578 -9.195 1 93.75 226 SER A C 1
ATOM 1693 O O . SER A 1 226 ? 13.688 7.613 -9.07 1 93.75 226 SER A O 1
ATOM 1695 N N . GLY A 1 227 ? 12.008 8.898 -8.344 1 96.69 227 GLY A N 1
ATOM 1696 C CA . GLY A 1 227 ? 11.758 8.039 -7.199 1 96.69 227 GLY A CA 1
ATOM 1697 C C . GLY A 1 227 ? 11.367 6.629 -7.59 1 96.69 227 GLY A C 1
ATOM 1698 O O . GLY A 1 227 ? 11.914 5.66 -7.062 1 96.69 227 GLY A O 1
ATOM 1699 N N . TYR A 1 228 ? 10.445 6.508 -8.523 1 97.25 228 TYR A N 1
ATOM 1700 C CA . TYR A 1 228 ? 9.969 5.203 -8.969 1 97.25 228 TYR A CA 1
ATOM 1701 C C . TYR A 1 228 ? 11.117 4.355 -9.508 1 97.25 228 TYR A C 1
ATOM 1703 O O . TYR A 1 228 ? 11.148 3.141 -9.297 1 97.25 228 TYR A O 1
ATOM 1711 N N . HIS A 1 229 ? 12.008 4.973 -10.133 1 96.19 229 HIS A N 1
ATOM 1712 C CA . HIS A 1 229 ? 13.109 4.27 -10.781 1 96.19 229 HIS A CA 1
ATOM 1713 C C . HIS A 1 229 ? 14.023 3.615 -9.758 1 96.19 229 HIS A C 1
ATOM 1715 O O . HIS A 1 229 ? 14.633 2.58 -10.031 1 96.19 229 HIS A O 1
ATOM 1721 N N . ILE A 1 230 ? 14.148 4.168 -8.609 1 97.94 230 ILE A N 1
ATOM 1722 C CA . ILE A 1 230 ? 15.102 3.617 -7.656 1 97.94 230 ILE A CA 1
ATOM 1723 C C . ILE A 1 230 ? 14.359 2.775 -6.617 1 97.94 230 ILE A C 1
ATOM 1725 O O . ILE A 1 230 ? 14.945 2.352 -5.621 1 97.94 230 ILE A O 1
ATOM 1729 N N . LEU A 1 231 ? 13.086 2.549 -6.785 1 98.31 231 LEU A N 1
ATOM 1730 C CA . LEU A 1 231 ? 12.352 1.646 -5.906 1 98.31 231 LEU A CA 1
ATOM 1731 C C . LEU A 1 231 ? 12.781 0.201 -6.133 1 98.31 231 LEU A C 1
ATOM 1733 O O . LEU A 1 231 ? 12.953 -0.228 -7.273 1 98.31 231 LEU A O 1
ATOM 1737 N N . ASN A 1 232 ? 13.016 -0.487 -5.062 1 98.12 232 ASN A N 1
ATOM 1738 C CA . ASN A 1 232 ? 13.219 -1.93 -5.145 1 98.12 232 ASN A CA 1
ATOM 1739 C C . ASN A 1 232 ? 11.953 -2.648 -5.594 1 98.12 232 ASN A C 1
ATOM 1741 O O . ASN A 1 232 ? 10.859 -2.076 -5.555 1 98.12 232 ASN A O 1
ATOM 1745 N N . THR A 1 233 ? 12.148 -3.9 -6.098 1 97.31 233 THR A N 1
ATOM 1746 C CA . THR A 1 233 ? 10.984 -4.773 -6.223 1 97.31 233 THR A CA 1
ATOM 1747 C C . THR A 1 233 ? 10.211 -4.844 -4.91 1 97.31 233 THR A C 1
ATOM 1749 O O . THR A 1 233 ? 10.812 -4.93 -3.836 1 97.31 233 THR A O 1
ATOM 1752 N N . CYS A 1 234 ? 8.797 -4.711 -4.996 1 97.5 234 CYS A N 1
ATOM 1753 C CA . CYS A 1 234 ? 7.898 -4.609 -3.852 1 97.5 234 CYS A CA 1
ATOM 1754 C C . CYS A 1 234 ? 7.969 -3.223 -3.225 1 97.5 234 CYS A C 1
ATOM 1756 O O . CYS A 1 234 ? 7.543 -3.029 -2.084 1 97.5 234 CYS A O 1
ATOM 1758 N N . GLY A 1 235 ? 8.594 -2.305 -3.934 1 98.19 235 GLY A N 1
ATOM 1759 C CA . GLY A 1 235 ? 8.742 -0.958 -3.406 1 98.19 235 GLY A CA 1
ATOM 1760 C C . GLY A 1 235 ? 7.453 -0.164 -3.416 1 98.19 235 GLY A C 1
ATOM 1761 O O . GLY A 1 235 ? 6.5 -0.524 -4.113 1 98.19 235 GLY A O 1
ATOM 1762 N N . HIS A 1 236 ? 7.398 0.932 -2.65 1 98.62 236 HIS A N 1
ATOM 1763 C CA . HIS A 1 236 ? 6.219 1.755 -2.412 1 98.62 236 HIS A CA 1
ATOM 1764 C C . HIS A 1 236 ? 6.574 3.238 -2.387 1 98.62 236 HIS A C 1
ATOM 1766 O O . HIS A 1 236 ? 7.41 3.666 -1.586 1 98.62 236 HIS A O 1
ATOM 1772 N N . ILE A 1 237 ? 6.008 4 -3.34 1 98.62 237 ILE A N 1
ATOM 1773 C CA . ILE A 1 237 ? 6.207 5.445 -3.32 1 98.62 237 ILE A CA 1
ATOM 1774 C C . ILE A 1 237 ? 4.898 6.145 -2.951 1 98.62 237 ILE A C 1
ATOM 1776 O O . ILE A 1 237 ? 3.84 5.82 -3.494 1 98.62 237 ILE A O 1
ATOM 1780 N N . ILE A 1 238 ? 4.953 7.066 -2.014 1 98.62 238 ILE A N 1
ATOM 1781 C CA . ILE A 1 238 ? 3.777 7.742 -1.478 1 98.62 238 ILE A CA 1
ATOM 1782 C C . ILE A 1 238 ? 3.885 9.242 -1.73 1 98.62 238 ILE A C 1
ATOM 1784 O O . ILE A 1 238 ? 4.801 9.898 -1.23 1 98.62 238 ILE A O 1
ATOM 1788 N N . ALA A 1 239 ? 2.955 9.719 -2.471 1 97.12 239 ALA A N 1
ATOM 1789 C CA . ALA A 1 239 ? 2.826 11.164 -2.678 1 97.12 239 ALA A CA 1
ATOM 1790 C C . ALA A 1 239 ? 2.002 11.805 -1.565 1 97.12 239 ALA A C 1
ATOM 1792 O O . ALA A 1 239 ? 0.884 11.367 -1.282 1 97.12 239 ALA A O 1
ATOM 1793 N N . PHE A 1 240 ? 2.555 12.867 -0.92 1 96.75 240 PHE A N 1
ATOM 1794 C CA . PHE A 1 240 ? 1.717 13.523 0.074 1 96.75 240 PHE A CA 1
ATOM 1795 C C . PHE A 1 240 ? 1.814 15.039 -0.056 1 96.75 240 PHE A C 1
ATOM 1797 O O . PHE A 1 240 ? 1.345 15.773 0.815 1 96.75 240 PHE A O 1
ATOM 1804 N N . GLY A 1 241 ? 2.49 15.438 -1.19 1 89.19 241 GLY A N 1
ATOM 1805 C CA . GLY A 1 241 ? 2.594 16.844 -1.532 1 89.19 241 GLY A CA 1
ATOM 1806 C C . GLY A 1 241 ? 3.207 17.078 -2.898 1 89.19 241 GLY A C 1
ATOM 1807 O O . GLY A 1 241 ? 3.574 16.141 -3.596 1 89.19 241 GLY A O 1
ATOM 1808 N N . VAL A 1 242 ? 3.189 18.391 -3.367 1 79.88 242 VAL A N 1
ATOM 1809 C CA . VAL A 1 242 ? 3.852 18.797 -4.602 1 79.88 242 VAL A CA 1
ATOM 1810 C C . VAL A 1 242 ? 4.488 20.172 -4.418 1 79.88 242 VAL A C 1
ATOM 1812 O O . VAL A 1 242 ? 4.297 21.078 -5.246 1 79.88 242 VAL A O 1
ATOM 1815 N N . THR A 1 243 ? 5.227 20.25 -3.48 1 72.06 243 THR A N 1
ATOM 1816 C CA . THR A 1 243 ? 5.777 21.531 -3.076 1 72.06 243 THR A CA 1
ATOM 1817 C C . THR A 1 243 ? 6.645 22.125 -4.188 1 72.06 243 THR A C 1
ATOM 1819 O O . THR A 1 243 ? 6.73 23.344 -4.328 1 72.06 243 THR A O 1
ATOM 1822 N N . ASN A 1 244 ? 7.297 21.297 -4.918 1 66.38 244 ASN A N 1
ATOM 1823 C CA . ASN A 1 244 ? 8.148 21.781 -5.996 1 66.38 244 ASN A CA 1
ATOM 1824 C C . ASN A 1 244 ? 7.328 22.516 -7.055 1 66.38 244 ASN A C 1
ATOM 1826 O O . ASN A 1 244 ? 7.883 23.281 -7.859 1 66.38 244 ASN A O 1
ATOM 1830 N N . MET A 1 245 ? 6.102 22.328 -6.945 1 59.03 245 MET A N 1
ATOM 1831 C CA . MET A 1 245 ? 5.23 22.969 -7.926 1 59.03 245 MET A CA 1
ATOM 1832 C C . MET A 1 245 ? 4.957 24.422 -7.547 1 59.03 245 MET A C 1
ATOM 1834 O O . MET A 1 245 ? 4.598 25.234 -8.398 1 59.03 245 MET A O 1
ATOM 1838 N N . VAL A 1 246 ? 5.188 24.781 -6.309 1 60.12 246 VAL A N 1
ATOM 1839 C CA . VAL A 1 246 ? 4.793 26.094 -5.832 1 60.12 246 VAL A CA 1
ATOM 1840 C C . VAL A 1 246 ? 6.039 26.953 -5.598 1 60.12 246 VAL A C 1
ATOM 1842 O O . VAL A 1 246 ? 5.961 28.016 -4.969 1 60.12 246 VAL A O 1
ATOM 1845 N N . SER A 1 247 ? 7.137 26.859 -6.465 1 54.91 247 SER A N 1
ATOM 1846 C CA . SER A 1 247 ? 8.328 27.656 -6.207 1 54.91 247 SER A CA 1
ATOM 1847 C C . SER A 1 247 ? 8.148 29.094 -6.688 1 54.91 247 SER A C 1
ATOM 1849 O O . SER A 1 247 ? 7.605 29.328 -7.77 1 54.91 247 SER A O 1
ATOM 1851 N N . GLY A 1 248 ? 8.375 30.156 -5.781 1 53.38 248 GLY A N 1
ATOM 1852 C CA . GLY A 1 248 ? 8.477 31.594 -6 1 53.38 248 GLY A CA 1
ATOM 1853 C C . GLY A 1 248 ? 7.203 32.344 -5.641 1 53.38 248 GLY A C 1
ATOM 1854 O O . GLY A 1 248 ? 6.207 31.719 -5.254 1 53.38 248 GLY A O 1
ATOM 1855 N N . SER A 1 249 ? 7.219 33.656 -5.379 1 49.84 249 SER A N 1
ATOM 1856 C CA . SER A 1 249 ? 6.18 34.594 -4.953 1 49.84 249 SER A CA 1
ATOM 1857 C C . SER A 1 249 ? 5.078 34.719 -6 1 49.84 249 SER A C 1
ATOM 1859 O O . SER A 1 249 ? 3.947 35.094 -5.68 1 49.84 249 SER A O 1
ATOM 1861 N N . THR A 1 250 ? 5.332 34.625 -7.371 1 50.47 250 THR A N 1
ATOM 1862 C CA . THR A 1 250 ? 4.328 34.875 -8.398 1 50.47 250 THR A CA 1
ATOM 1863 C C . THR A 1 250 ? 4.016 33.594 -9.164 1 50.47 250 THR A C 1
ATOM 1865 O O . THR A 1 250 ? 4.922 32.844 -9.531 1 50.47 250 THR A O 1
ATOM 1868 N N . ARG A 1 251 ? 2.75 33.281 -9.172 1 56.28 251 ARG A N 1
ATOM 1869 C CA . ARG A 1 251 ? 2.109 32.125 -9.797 1 56.28 251 ARG A CA 1
ATOM 1870 C C . ARG A 1 251 ? 2.25 32.188 -11.312 1 56.28 251 ARG A C 1
ATOM 1872 O O . ARG A 1 251 ? 1.731 33.094 -11.961 1 56.28 251 ARG A O 1
ATOM 1879 N N . SER A 1 252 ? 3.371 31.844 -11.766 1 62.31 252 SER A N 1
ATOM 1880 C CA . SER A 1 252 ? 3.166 31.672 -13.195 1 62.31 252 SER A CA 1
ATOM 1881 C C . SER A 1 252 ? 2.361 30.406 -13.5 1 62.31 252 SER A C 1
ATOM 1883 O O . SER A 1 252 ? 2.803 29.297 -13.195 1 62.31 252 SER A O 1
ATOM 1885 N N . ILE A 1 253 ? 1.062 30.484 -13.773 1 67.88 253 ILE A N 1
ATOM 1886 C CA . ILE A 1 253 ? 0.144 29.422 -14.148 1 67.88 253 ILE A CA 1
ATOM 1887 C C . ILE A 1 253 ? 0.825 28.469 -15.133 1 67.88 253 ILE A C 1
ATOM 1889 O O . ILE A 1 253 ? 0.63 27.25 -15.078 1 67.88 253 ILE A O 1
ATOM 1893 N N . PHE A 1 254 ? 1.645 29.062 -15.867 1 73.56 254 PHE A N 1
ATOM 1894 C CA . PHE A 1 254 ? 2.342 28.266 -16.875 1 73.56 254 PHE A CA 1
ATOM 1895 C C . PHE A 1 254 ? 3.293 27.281 -16.219 1 73.56 254 PHE A C 1
ATOM 1897 O O . PHE A 1 254 ? 3.365 26.125 -16.625 1 73.56 254 PHE A O 1
ATOM 1904 N N . ASN A 1 255 ? 3.955 27.734 -15.172 1 73.56 255 ASN A N 1
ATOM 1905 C CA . ASN A 1 255 ? 4.902 26.859 -14.469 1 73.56 255 ASN A CA 1
ATOM 1906 C C . ASN A 1 255 ? 4.188 25.734 -13.727 1 73.56 255 ASN A C 1
ATOM 1908 O O . ASN A 1 255 ? 4.668 24.609 -13.703 1 73.56 255 ASN A O 1
ATOM 1912 N N . ILE A 1 256 ? 3.102 26.031 -13.297 1 73.19 256 ILE A N 1
ATOM 1913 C CA . ILE A 1 256 ? 2.322 25.047 -12.562 1 73.19 256 ILE A CA 1
ATOM 1914 C C . ILE A 1 256 ? 1.833 23.969 -13.523 1 73.19 256 ILE A C 1
ATOM 1916 O O . ILE A 1 256 ? 1.917 22.766 -13.211 1 73.19 256 ILE A O 1
ATOM 1920 N N . LEU A 1 257 ? 1.362 24.422 -14.648 1 76.38 257 LEU A N 1
ATOM 1921 C CA . LEU A 1 257 ? 0.87 23.484 -15.648 1 76.38 257 LEU A CA 1
ATOM 1922 C C . LEU A 1 257 ? 1.996 22.578 -16.141 1 76.38 257 LEU A C 1
ATOM 1924 O O . LEU A 1 257 ? 1.799 21.375 -16.344 1 76.38 257 LEU A O 1
ATOM 1928 N N . LYS A 1 258 ? 3.107 23.188 -16.312 1 78.44 258 LYS A N 1
ATOM 1929 C CA . LYS A 1 258 ? 4.273 22.438 -16.781 1 78.44 258 LYS A CA 1
ATOM 1930 C C . LYS A 1 258 ? 4.676 21.359 -15.773 1 78.44 258 LYS A C 1
ATOM 1932 O O . LYS A 1 258 ? 5 20.234 -16.156 1 78.44 258 LYS A O 1
ATOM 1937 N N . GLN A 1 259 ? 4.672 21.703 -14.492 1 76.25 259 GLN A N 1
ATOM 1938 C CA . GLN A 1 259 ? 5.043 20.766 -13.445 1 76.25 259 GLN A CA 1
ATOM 1939 C C . GLN A 1 259 ? 4.027 19.625 -13.336 1 76.25 259 GLN A C 1
ATOM 1941 O O . GLN A 1 259 ? 4.398 18.469 -13.156 1 76.25 259 GLN A O 1
ATOM 1946 N N . TYR A 1 260 ? 2.871 20.031 -13.602 1 78.31 260 TYR A N 1
ATOM 1947 C CA . TYR A 1 260 ? 1.809 19.047 -13.562 1 78.31 260 TYR A CA 1
ATOM 1948 C C . TYR A 1 260 ? 1.975 18.016 -14.68 1 78.31 260 TYR A C 1
ATOM 1950 O O . TYR A 1 260 ? 1.754 16.828 -14.477 1 78.31 260 TYR A O 1
ATOM 1958 N N . MET A 1 261 ? 2.377 18.469 -15.727 1 78.75 261 MET A N 1
ATOM 1959 C CA . MET A 1 261 ? 2.525 17.609 -16.891 1 78.75 261 MET A CA 1
ATOM 1960 C C . MET A 1 261 ? 3.699 16.641 -16.719 1 78.75 261 MET A C 1
ATOM 1962 O O . MET A 1 261 ? 3.789 15.633 -17.422 1 78.75 261 MET A O 1
ATOM 1966 N N . ARG A 1 262 ? 4.516 17 -15.789 1 80.25 262 ARG A N 1
ATOM 1967 C CA . ARG A 1 262 ? 5.707 16.188 -15.578 1 80.25 262 ARG A CA 1
ATOM 1968 C C . ARG A 1 262 ? 5.434 15.055 -14.602 1 80.25 262 ARG A C 1
ATOM 1970 O O . ARG A 1 262 ? 6.234 14.125 -14.477 1 80.25 262 ARG A O 1
ATOM 1977 N N . ILE A 1 263 ? 4.316 15.133 -13.953 1 86.75 263 ILE A N 1
ATOM 1978 C CA . ILE A 1 263 ? 3.967 14.07 -13.016 1 86.75 263 ILE A CA 1
ATOM 1979 C C . ILE A 1 263 ? 3.547 12.82 -13.781 1 86.75 263 ILE A C 1
ATOM 1981 O O . ILE A 1 263 ? 2.594 12.859 -14.562 1 86.75 263 ILE A O 1
ATOM 1985 N N . PRO A 1 264 ? 4.336 11.805 -13.633 1 90.81 264 PRO A N 1
ATOM 1986 C CA . PRO A 1 264 ? 3.986 10.602 -14.383 1 90.81 264 PRO A CA 1
ATOM 1987 C C . PRO A 1 264 ? 2.688 9.961 -13.898 1 90.81 264 PRO A C 1
ATOM 1989 O O . PRO A 1 264 ? 2.266 10.188 -12.766 1 90.81 264 PRO A O 1
ATOM 1992 N N . SER A 1 265 ? 2.043 9.266 -14.797 1 93.81 265 SER A N 1
ATOM 1993 C CA . SER A 1 265 ? 0.957 8.359 -14.43 1 93.81 265 SER A CA 1
ATOM 1994 C C . SER A 1 265 ? 1.431 6.91 -14.414 1 93.81 265 SER A C 1
ATOM 1996 O O . SER A 1 265 ? 2.389 6.555 -15.102 1 93.81 265 SER A O 1
ATOM 1998 N N . PHE A 1 266 ? 0.794 6.184 -13.609 1 95.31 266 PHE A N 1
ATOM 1999 C CA . PHE A 1 266 ? 1.216 4.797 -13.422 1 95.31 266 PHE A CA 1
ATOM 2000 C C . PHE A 1 266 ? 0.132 3.834 -13.891 1 95.31 266 PHE A C 1
ATOM 2002 O O . PHE A 1 266 ? -1.021 3.936 -13.469 1 95.31 266 PHE A O 1
ATOM 2009 N N . ASN A 1 267 ? 0.564 2.988 -14.75 1 93.81 267 ASN A N 1
ATOM 2010 C CA . ASN A 1 267 ? -0.299 1.948 -15.297 1 93.81 267 ASN A CA 1
ATOM 2011 C C . ASN A 1 267 ? -0.235 0.67 -14.469 1 93.81 267 ASN A C 1
ATOM 2013 O O . ASN A 1 267 ? 0.852 0.182 -14.156 1 93.81 267 ASN A O 1
ATOM 2017 N N . PRO A 1 268 ? -1.426 0.121 -14.133 1 94.62 268 PRO A N 1
ATOM 2018 C CA . PRO A 1 268 ? -1.431 -1.073 -13.289 1 94.62 268 PRO A CA 1
ATOM 2019 C C . PRO A 1 268 ? -0.632 -2.227 -13.891 1 94.62 268 PRO A C 1
ATOM 2021 O O . PRO A 1 268 ? -0.049 -3.029 -13.156 1 94.62 268 PRO A O 1
ATOM 2024 N N . LEU A 1 269 ? -0.532 -2.322 -15.172 1 92.12 269 LEU A N 1
ATOM 2025 C CA . LEU A 1 269 ? 0.225 -3.393 -15.812 1 92.12 269 LEU A CA 1
ATOM 2026 C C . LEU A 1 269 ? 1.724 -3.199 -15.602 1 92.12 269 LEU A C 1
ATOM 2028 O O . LEU A 1 269 ? 2.455 -4.168 -15.391 1 92.12 269 LEU A O 1
ATOM 2032 N N . HIS A 1 270 ? 2.109 -1.951 -15.711 1 94.06 270 HIS A N 1
ATOM 2033 C CA . HIS A 1 270 ? 3.512 -1.66 -15.43 1 94.06 270 HIS A CA 1
ATOM 2034 C C . HIS A 1 270 ? 3.84 -1.909 -13.961 1 94.06 270 HIS A C 1
ATOM 2036 O O . HIS A 1 270 ? 4.906 -2.438 -13.641 1 94.06 270 HIS A O 1
ATOM 2042 N N . LEU A 1 271 ? 2.922 -1.524 -13.125 1 97.38 271 LEU A N 1
ATOM 2043 C CA . LEU A 1 271 ? 3.117 -1.784 -11.703 1 97.38 271 LEU A CA 1
ATOM 2044 C C . LEU A 1 271 ? 3.205 -3.283 -11.43 1 97.38 271 LEU A C 1
ATOM 2046 O O . LEU A 1 271 ? 3.98 -3.719 -10.578 1 97.38 271 LEU A O 1
ATOM 2050 N N . MET A 1 272 ? 2.391 -4.066 -12.125 1 96.06 272 MET A N 1
ATOM 2051 C CA . MET A 1 272 ? 2.418 -5.52 -11.984 1 96.06 272 MET A CA 1
ATOM 2052 C C . MET A 1 272 ? 3.775 -6.078 -12.398 1 96.06 272 MET A C 1
ATOM 2054 O O . MET A 1 272 ? 4.359 -6.895 -11.68 1 96.06 272 MET A O 1
ATOM 2058 N N . ASN A 1 273 ? 4.262 -5.578 -13.508 1 94.88 273 ASN A N 1
ATOM 2059 C CA . ASN A 1 273 ? 5.551 -6.043 -14.008 1 94.88 273 ASN A CA 1
ATOM 2060 C C . ASN A 1 273 ? 6.676 -5.73 -13.031 1 94.88 273 ASN A C 1
ATOM 2062 O O . ASN A 1 273 ? 7.621 -6.512 -12.891 1 94.88 273 ASN A O 1
ATOM 2066 N N . ASP A 1 274 ? 6.535 -4.637 -12.383 1 96.62 274 ASP A N 1
ATOM 2067 C CA . ASP A 1 274 ? 7.602 -4.164 -11.508 1 96.62 274 ASP A CA 1
ATOM 2068 C C . ASP A 1 274 ? 7.375 -4.617 -10.062 1 96.62 274 ASP A C 1
ATOM 2070 O O . ASP A 1 274 ? 8.273 -4.512 -9.227 1 96.62 274 ASP A O 1
ATOM 2074 N N . ASN A 1 275 ? 6.195 -5.145 -9.758 1 98.12 275 ASN A N 1
ATOM 2075 C CA . ASN A 1 275 ? 5.809 -5.406 -8.375 1 98.12 275 ASN A CA 1
ATOM 2076 C C . ASN A 1 275 ? 5.996 -4.176 -7.496 1 98.12 275 ASN A C 1
ATOM 2078 O O . ASN A 1 275 ? 6.691 -4.23 -6.48 1 98.12 275 ASN A O 1
ATOM 2082 N N . LYS A 1 276 ? 5.293 -3.121 -7.84 1 98.5 276 LYS A N 1
ATOM 2083 C CA . LYS A 1 276 ? 5.457 -1.875 -7.098 1 98.5 276 LYS A CA 1
ATOM 2084 C C . LYS A 1 276 ? 4.109 -1.257 -6.75 1 98.5 276 LYS A C 1
ATOM 2086 O O . LYS A 1 276 ? 3.074 -1.673 -7.281 1 98.5 276 LYS A O 1
ATOM 2091 N N . THR A 1 277 ? 4.055 -0.334 -5.836 1 98.69 277 THR A N 1
ATOM 2092 C CA . THR A 1 277 ? 2.869 0.325 -5.305 1 98.69 277 THR A CA 1
ATOM 2093 C C . THR A 1 277 ? 3.029 1.843 -5.34 1 98.69 277 THR A C 1
ATOM 2095 O O . THR A 1 277 ? 4.109 2.363 -5.059 1 98.69 277 THR A O 1
ATOM 2098 N N . VAL A 1 278 ? 1.982 2.51 -5.699 1 98.5 278 VAL A N 1
ATOM 2099 C CA . VAL A 1 278 ? 1.917 3.967 -5.668 1 98.5 278 VAL A CA 1
ATOM 2100 C C . VAL A 1 278 ? 0.713 4.414 -4.84 1 98.5 278 VAL A C 1
ATOM 2102 O O . VAL A 1 278 ? -0.394 3.896 -5.016 1 98.5 278 VAL A O 1
ATOM 2105 N N . SER A 1 279 ? 0.916 5.395 -3.959 1 98.44 279 SER A N 1
ATOM 2106 C CA . SER A 1 279 ? -0.156 5.898 -3.107 1 98.44 279 SER A CA 1
ATOM 2107 C C . SER A 1 279 ? -0.153 7.422 -3.057 1 98.44 279 SER A C 1
ATOM 2109 O O . SER A 1 279 ? 0.86 8.055 -3.357 1 98.44 279 SER A O 1
ATOM 2111 N N . GLY A 1 280 ? -1.298 7.918 -2.75 1 97.94 280 GLY A N 1
ATOM 2112 C CA . GLY A 1 280 ? -1.454 9.312 -2.373 1 97.94 280 GLY A CA 1
ATOM 2113 C C . GLY A 1 280 ? -2.068 9.492 -0.997 1 97.94 280 GLY A C 1
ATOM 2114 O O . GLY A 1 280 ? -3.002 8.781 -0.63 1 97.94 280 GLY A O 1
ATOM 2115 N N . VAL A 1 281 ? -1.52 10.438 -0.274 1 98.06 281 VAL A N 1
ATOM 2116 C CA . VAL A 1 281 ? -2.025 10.695 1.07 1 98.06 281 VAL A CA 1
ATOM 2117 C C . VAL A 1 281 ? -2.24 12.195 1.262 1 98.06 281 VAL A C 1
ATOM 2119 O O . VAL A 1 281 ? -1.34 12.992 0.998 1 98.06 281 VAL A O 1
ATOM 2122 N N . ASN A 1 282 ? -3.367 12.531 1.606 1 96.75 282 ASN A N 1
ATOM 2123 C CA . ASN A 1 282 ? -3.766 13.867 2.039 1 96.75 282 ASN A CA 1
ATOM 2124 C C . ASN A 1 282 ? -4.566 13.82 3.338 1 96.75 282 ASN A C 1
ATOM 2126 O O . ASN A 1 282 ? -5.766 13.531 3.32 1 96.75 282 ASN A O 1
ATOM 2130 N N . ILE A 1 283 ? -3.938 14.117 4.391 1 95.62 283 ILE A N 1
ATOM 2131 C CA . ILE A 1 283 ? -4.551 13.961 5.703 1 95.62 283 ILE A CA 1
ATOM 2132 C C . ILE A 1 283 ? -5.75 14.906 5.828 1 95.62 283 ILE A C 1
ATOM 2134 O O . ILE A 1 283 ? -6.746 14.57 6.469 1 95.62 283 ILE A O 1
ATOM 2138 N N . GLY A 1 284 ? -5.645 16.078 5.18 1 94.56 284 GLY A N 1
ATOM 2139 C CA . GLY A 1 284 ? -6.77 17 5.191 1 94.56 284 GLY A CA 1
ATOM 2140 C C . GLY A 1 284 ? -8.055 16.391 4.676 1 94.56 284 GLY A C 1
ATOM 2141 O O . GLY A 1 284 ? -9.141 16.688 5.172 1 94.56 284 GLY A O 1
ATOM 2142 N N . HIS A 1 285 ? -7.93 15.5 3.752 1 95.5 285 HIS A N 1
ATOM 2143 C CA . HIS A 1 285 ? -9.086 14.844 3.154 1 95.5 285 HIS A CA 1
ATOM 2144 C C . HIS A 1 285 ? -9.562 13.68 4.016 1 95.5 285 HIS A C 1
ATOM 2146 O O . HIS A 1 285 ? -10.617 13.094 3.752 1 95.5 285 HIS A O 1
ATOM 2152 N N . LEU A 1 286 ? -8.852 13.422 5.035 1 95.56 286 LEU A N 1
ATOM 2153 C CA . LEU A 1 286 ? -9.25 12.328 5.922 1 95.56 286 LEU A CA 1
ATOM 2154 C C . LEU A 1 286 ? -10.055 12.859 7.105 1 95.56 286 LEU A C 1
ATOM 2156 O O . LEU A 1 286 ? -10.578 12.078 7.902 1 95.56 286 LEU A O 1
ATOM 2160 N N . PHE A 1 287 ? -10.141 14.188 7.195 1 93.75 287 PHE A N 1
ATOM 2161 C CA . PHE A 1 287 ? -10.953 14.781 8.258 1 93.75 287 PHE A CA 1
ATOM 2162 C C . PHE A 1 287 ? -12.43 14.719 7.91 1 93.75 287 PHE A C 1
ATOM 2164 O O . PHE A 1 287 ? -13.094 15.75 7.809 1 93.75 287 PHE A O 1
ATOM 2171 N N . ILE A 1 288 ? -12.984 13.539 7.758 1 93.88 288 ILE A N 1
ATOM 2172 C CA . ILE A 1 288 ? -14.391 13.242 7.496 1 93.88 288 ILE A CA 1
ATOM 2173 C C . ILE A 1 288 ? -14.93 12.305 8.57 1 93.88 288 ILE A C 1
ATOM 2175 O O . ILE A 1 288 ? -14.172 11.547 9.18 1 93.88 288 ILE A O 1
ATOM 2179 N N . PRO A 1 289 ? -16.172 12.367 8.789 1 94.12 289 PRO A N 1
ATOM 2180 C CA . PRO A 1 289 ? -16.734 11.617 9.914 1 94.12 289 PRO A CA 1
ATOM 2181 C C . PRO A 1 289 ? -16.359 10.141 9.891 1 94.12 289 PRO A C 1
ATOM 2183 O O . PRO A 1 289 ? -16.016 9.57 10.922 1 94.12 289 PRO A O 1
ATOM 2186 N N . SER A 1 290 ? -16.312 9.547 8.734 1 94.81 290 SER A N 1
ATOM 2187 C CA . SER A 1 290 ? -16.078 8.109 8.633 1 94.81 290 SER A CA 1
ATOM 2188 C C . SER A 1 290 ? -14.664 7.746 9.062 1 94.81 290 SER A C 1
ATOM 2190 O O . SER A 1 290 ? -14.398 6.602 9.43 1 94.81 290 SER A O 1
ATOM 2192 N N . HIS A 1 291 ? -13.742 8.766 9.102 1 95.81 291 HIS A N 1
ATOM 2193 C CA . HIS A 1 291 ? -12.344 8.422 9.328 1 95.81 291 HIS A CA 1
ATOM 2194 C C . HIS A 1 291 ? -11.812 9.062 10.602 1 95.81 291 HIS A C 1
ATOM 2196 O O . HIS A 1 291 ? -10.68 8.805 11.008 1 95.81 291 HIS A O 1
ATOM 2202 N N . ILE A 1 292 ? -12.648 9.797 11.305 1 96.12 292 ILE A N 1
ATOM 2203 C CA . ILE A 1 292 ? -12.25 10.461 12.539 1 96.12 292 ILE A CA 1
ATOM 2204 C C . ILE A 1 292 ? -11.797 9.43 13.57 1 96.12 292 ILE A C 1
ATOM 2206 O O . ILE A 1 292 ? -10.766 9.602 14.219 1 96.12 292 ILE A O 1
ATOM 2210 N N . PRO A 1 293 ? -12.523 8.266 13.664 1 95.12 293 PRO A N 1
ATOM 2211 C CA . PRO A 1 293 ? -12.055 7.27 14.625 1 95.12 293 PRO A CA 1
ATOM 2212 C C . PRO A 1 293 ? -10.656 6.758 14.312 1 95.12 293 PRO A C 1
ATOM 2214 O O . PRO A 1 293 ? -9.859 6.531 15.227 1 95.12 293 PRO A O 1
ATOM 2217 N N . MET A 1 294 ? -10.398 6.586 13.07 1 95.38 294 MET A N 1
ATOM 2218 C CA . MET A 1 294 ? -9.078 6.125 12.664 1 95.38 294 MET A CA 1
ATOM 2219 C C . MET A 1 294 ? -8.008 7.16 13.008 1 95.38 294 MET A C 1
ATOM 2221 O O . MET A 1 294 ? -6.977 6.82 13.586 1 95.38 294 MET A O 1
ATOM 2225 N N . ILE A 1 295 ? -8.234 8.422 12.711 1 97.12 295 ILE A N 1
ATOM 2226 C CA . ILE A 1 295 ? -7.293 9.508 12.984 1 97.12 295 ILE A CA 1
ATOM 2227 C C . ILE A 1 295 ? -7.07 9.625 14.492 1 97.12 295 ILE A C 1
ATOM 2229 O O . ILE A 1 295 ? -5.938 9.812 14.945 1 97.12 295 ILE A O 1
ATOM 2233 N N . LYS A 1 296 ? -8.141 9.5 15.211 1 97.56 296 LYS A N 1
ATOM 2234 C CA . LYS A 1 296 ? -8.062 9.57 16.672 1 97.56 296 LYS A CA 1
ATOM 2235 C C . LYS A 1 296 ? -7.172 8.469 17.219 1 97.56 296 LYS A C 1
ATOM 2237 O O . LYS A 1 296 ? -6.309 8.727 18.062 1 97.56 296 LYS A O 1
ATOM 2242 N N . GLN A 1 297 ? -7.328 7.312 16.703 1 97 297 GLN A N 1
ATOM 2243 C CA . GLN A 1 297 ? -6.516 6.188 17.156 1 97 297 GLN A CA 1
ATOM 2244 C C . GLN A 1 297 ? -5.043 6.402 16.828 1 97 297 GLN A C 1
ATOM 2246 O O . GLN A 1 297 ? -4.168 6.113 17.641 1 97 297 GLN A O 1
ATOM 2251 N N . GLU A 1 298 ? -4.797 6.879 15.648 1 97.69 298 GLU A N 1
ATOM 2252 C CA . GLU A 1 298 ? -3.416 7.152 15.258 1 97.69 298 GLU A CA 1
ATOM 2253 C C . GLU A 1 298 ? -2.779 8.195 16.172 1 97.69 298 GLU A C 1
ATOM 2255 O O . GLU A 1 298 ? -1.639 8.039 16.609 1 97.69 298 GLU A O 1
ATOM 2260 N N . MET A 1 299 ? -3.533 9.219 16.484 1 98.31 299 MET A N 1
ATOM 2261 C CA . MET A 1 299 ? -3.02 10.273 17.344 1 98.31 299 MET A CA 1
ATOM 2262 C C . MET A 1 299 ? -2.725 9.742 18.75 1 98.31 299 MET A C 1
ATOM 2264 O O . MET A 1 299 ? -1.719 10.109 19.359 1 98.31 299 MET A O 1
ATOM 2268 N N . LEU A 1 300 ? -3.572 8.883 19.234 1 97.69 300 LEU A N 1
ATOM 2269 C CA . LEU A 1 300 ? -3.365 8.312 20.562 1 97.69 300 LEU A CA 1
ATOM 2270 C C . LEU A 1 300 ? -2.115 7.438 20.594 1 97.69 300 LEU A C 1
ATOM 2272 O O . LEU A 1 300 ? -1.344 7.477 21.547 1 97.69 300 LEU A O 1
ATOM 2276 N N . GLU A 1 301 ? -1.895 6.719 19.531 1 98.06 301 GLU A N 1
ATOM 2277 C CA . GLU A 1 301 ? -0.684 5.91 19.438 1 98.06 301 GLU A CA 1
ATOM 2278 C C . GLU A 1 301 ? 0.562 6.785 19.359 1 98.06 301 GLU A C 1
ATOM 2280 O O . GLU A 1 301 ? 1.596 6.457 19.938 1 98.06 301 GLU A O 1
ATOM 2285 N N . ILE A 1 302 ? 0.465 7.828 18.672 1 98.56 302 ILE A N 1
ATOM 2286 C CA . ILE A 1 302 ? 1.566 8.773 18.562 1 98.56 302 ILE A CA 1
ATOM 2287 C C . ILE A 1 302 ? 1.89 9.359 19.938 1 98.56 302 ILE A C 1
ATOM 2289 O O . ILE A 1 302 ? 3.053 9.398 20.344 1 98.56 302 ILE A O 1
ATOM 2293 N N . LEU A 1 303 ? 0.859 9.797 20.625 1 97.94 303 LEU A N 1
ATOM 2294 C CA . LEU A 1 303 ? 1.073 10.406 21.922 1 97.94 303 LEU A CA 1
ATOM 2295 C C . LEU A 1 303 ? 1.663 9.398 22.906 1 97.94 303 LEU A C 1
ATOM 2297 O O . LEU A 1 303 ? 2.455 9.766 23.781 1 97.94 303 LEU A O 1
ATOM 2301 N N . GLU A 1 304 ? 1.307 8.164 22.734 1 97.94 304 GLU A N 1
ATOM 2302 C CA . GLU A 1 304 ? 1.904 7.117 23.547 1 97.94 304 GLU A CA 1
ATOM 2303 C C . GLU A 1 304 ? 3.402 6.996 23.297 1 97.94 304 GLU A C 1
ATOM 2305 O O . GLU A 1 304 ? 4.184 6.777 24.219 1 97.94 304 GLU A O 1
ATOM 2310 N N . LEU A 1 305 ? 3.797 7.133 22.078 1 98.12 305 LEU A N 1
ATOM 2311 C CA . LEU A 1 305 ? 5.219 7.102 21.75 1 98.12 305 LEU A CA 1
ATOM 2312 C C . LEU A 1 305 ? 5.957 8.266 22.406 1 98.12 305 LEU A C 1
ATOM 2314 O O . LEU A 1 305 ? 7.098 8.109 22.844 1 98.12 305 LEU A O 1
ATOM 2318 N N . PHE A 1 306 ? 5.309 9.391 22.453 1 97.75 306 PHE A N 1
ATOM 2319 C CA . PHE A 1 306 ? 5.898 10.539 23.141 1 97.75 306 PHE A CA 1
ATOM 2320 C C . PHE A 1 306 ? 6.027 10.281 24.625 1 97.75 306 PHE A 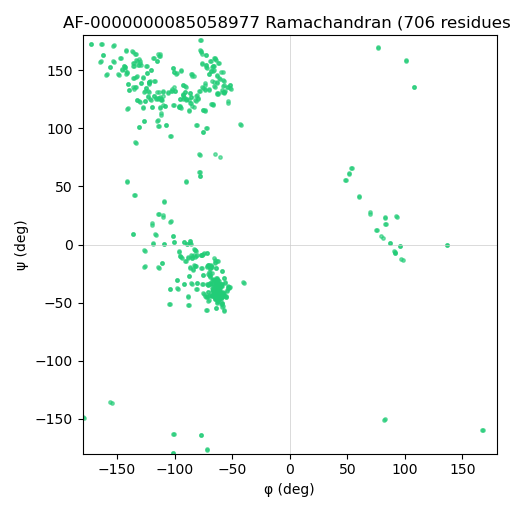C 1
ATOM 2322 O O . PHE A 1 306 ? 7.051 10.602 25.234 1 97.75 306 PHE A O 1
ATOM 2329 N N . LYS A 1 307 ? 5.043 9.688 25.188 1 96.19 307 LYS A N 1
ATOM 2330 C CA . LYS A 1 307 ? 5.062 9.359 26.609 1 96.19 307 LYS A CA 1
ATOM 2331 C C . LYS A 1 307 ? 6.188 8.375 26.938 1 96.19 307 LYS A C 1
ATOM 2333 O O . LYS A 1 307 ? 6.812 8.469 28 1 96.19 307 LYS A O 1
ATOM 2338 N N . GLN A 1 308 ? 6.496 7.551 25.969 1 96.94 308 GLN A N 1
ATOM 2339 C CA . GLN A 1 308 ? 7.527 6.531 26.156 1 96.94 308 GLN A CA 1
ATOM 2340 C C . GLN A 1 308 ? 8.914 7.098 25.875 1 96.94 308 GLN A C 1
ATOM 2342 O O . GLN A 1 308 ? 9.922 6.41 26.062 1 96.94 308 GLN A O 1
ATOM 2347 N N . GLY A 1 309 ? 8.977 8.273 25.344 1 96.5 309 GLY A N 1
ATOM 2348 C CA . GLY A 1 309 ? 10.25 8.898 25.047 1 96.5 309 GLY A CA 1
ATOM 2349 C C . GLY A 1 309 ? 10.836 8.461 23.719 1 96.5 309 GLY A C 1
ATOM 2350 O O . GLY A 1 309 ? 12.008 8.719 23.438 1 96.5 309 GLY A O 1
ATOM 2351 N N . LYS A 1 310 ? 10.008 7.898 22.891 1 97.56 310 LYS A N 1
ATOM 2352 C CA . LYS A 1 310 ? 10.469 7.398 21.609 1 97.56 310 LYS A CA 1
ATOM 2353 C C . LYS A 1 310 ? 10.445 8.5 20.547 1 97.56 310 LYS A C 1
ATOM 2355 O O . LYS A 1 310 ? 11.078 8.375 19.5 1 97.56 310 LYS A O 1
ATOM 2360 N N . CYS A 1 311 ? 9.688 9.547 20.812 1 97.69 311 CYS A N 1
ATOM 2361 C CA . CYS A 1 311 ? 9.648 10.727 19.953 1 97.69 311 CYS A CA 1
ATOM 2362 C C . CYS A 1 311 ? 9.797 12 20.766 1 97.69 311 CYS A C 1
ATOM 2364 O O . CYS A 1 311 ? 9.492 12.016 21.969 1 97.69 311 CYS A O 1
ATOM 2366 N N . LYS A 1 312 ? 10.258 12.922 20.094 1 96.88 312 LYS A N 1
ATOM 2367 C CA . LYS A 1 312 ? 10.359 14.266 20.656 1 96.88 312 LYS A CA 1
ATOM 2368 C C . LYS A 1 312 ? 9.852 15.312 19.672 1 96.88 312 LYS A C 1
ATOM 2370 O O . LYS A 1 312 ? 10.156 15.25 18.469 1 96.88 312 LYS A O 1
ATOM 2375 N N . ALA A 1 313 ? 9.102 16.203 20.188 1 96.75 313 ALA A N 1
ATOM 2376 C CA . ALA A 1 313 ? 8.609 17.297 19.344 1 96.75 313 ALA A CA 1
ATOM 2377 C C . ALA A 1 313 ? 9.719 18.281 19.031 1 96.75 313 ALA A C 1
ATOM 2379 O O . ALA A 1 313 ? 10.5 18.656 19.906 1 96.75 313 ALA A O 1
ATOM 2380 N N . ILE A 1 314 ? 9.836 18.672 17.812 1 97.5 314 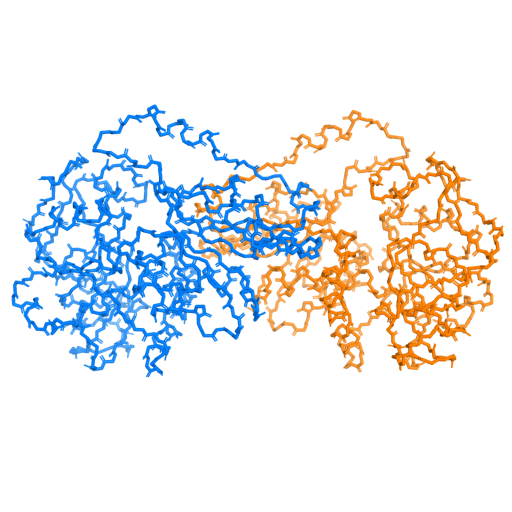ILE A N 1
ATOM 2381 C CA . ILE A 1 314 ? 10.859 19.609 17.391 1 97.5 314 ILE A CA 1
ATOM 2382 C C . ILE A 1 314 ? 10.203 20.906 16.906 1 97.5 314 ILE A C 1
ATOM 2384 O O . ILE A 1 314 ? 9.602 20.938 15.836 1 97.5 314 ILE A O 1
ATOM 2388 N N . VAL A 1 315 ? 10.297 21.906 17.672 1 97.31 315 VAL A N 1
ATOM 2389 C CA . VAL A 1 315 ? 9.797 23.234 17.344 1 97.31 315 VAL A CA 1
ATOM 2390 C C . VAL A 1 315 ? 10.922 24.078 16.734 1 97.31 315 VAL A C 1
ATOM 2392 O O . VAL A 1 315 ? 11.938 24.312 17.406 1 97.31 315 VAL A O 1
ATOM 2395 N N . SER A 1 316 ? 10.719 24.453 15.531 1 97.12 316 SER A N 1
ATOM 2396 C CA . SER A 1 316 ? 11.75 25.234 14.844 1 97.12 316 SER A CA 1
ATOM 2397 C C . SER A 1 316 ? 11.836 26.656 15.391 1 97.12 316 SER A C 1
ATOM 2399 O O . SER A 1 316 ? 12.922 27.141 15.719 1 97.12 316 SER A O 1
ATOM 2401 N N . GLU A 1 317 ? 10.758 27.344 15.359 1 96.25 317 GLU A N 1
ATOM 2402 C CA . GLU A 1 317 ? 10.641 28.75 15.75 1 96.25 317 GLU A CA 1
ATOM 2403 C C . GLU A 1 317 ? 9.211 29.094 16.141 1 96.25 317 GLU A C 1
ATOM 2405 O O . GLU A 1 317 ? 8.266 28.422 15.734 1 96.25 317 GLU A O 1
ATOM 2410 N N . GLN A 1 318 ? 9.117 30.094 17.016 1 96.94 318 GLN A N 1
ATOM 2411 C CA . GLN A 1 318 ? 7.816 30.609 17.438 1 96.94 318 GLN A CA 1
ATOM 2412 C C . GLN A 1 318 ? 7.625 32.062 16.984 1 96.94 318 GLN A C 1
ATOM 2414 O O . GLN A 1 318 ? 8.547 32.875 17.078 1 96.94 318 GLN A O 1
ATOM 2419 N N . PHE A 1 319 ? 6.512 32.312 16.406 1 97.62 319 PHE A N 1
ATOM 2420 C CA . PHE A 1 319 ? 6.109 33.656 16 1 97.62 319 PHE A CA 1
ATOM 2421 C C . PHE A 1 319 ? 4.77 34.031 16.625 1 97.62 319 PHE A C 1
ATOM 2423 O O . PHE A 1 319 ? 3.914 33.188 16.828 1 97.62 319 PHE A O 1
ATOM 2430 N N . THR A 1 320 ? 4.594 35.312 16.922 1 97.38 320 THR A N 1
ATOM 2431 C CA . THR A 1 320 ? 3.283 35.781 17.375 1 97.38 320 THR A CA 1
ATOM 2432 C C . THR A 1 320 ? 2.309 35.906 16.219 1 97.38 320 THR A C 1
ATOM 2434 O O . THR A 1 320 ? 2.715 35.844 15.047 1 97.38 320 THR A O 1
ATOM 2437 N N . PHE A 1 321 ? 1.045 36 16.531 1 98.12 321 PHE A N 1
ATOM 2438 C CA . PHE A 1 321 ? 0.036 36.219 15.5 1 98.12 321 PHE A CA 1
ATOM 2439 C C . PHE A 1 321 ? 0.393 37.406 14.633 1 98.12 321 PHE A C 1
ATOM 2441 O O . PHE A 1 321 ? 0.227 37.375 13.406 1 98.12 321 PHE A O 1
ATOM 2448 N N . GLU A 1 322 ? 0.982 38.438 15.25 1 96.81 322 GLU A N 1
ATOM 2449 C CA . GLU A 1 322 ? 1.35 39.656 14.539 1 96.81 322 GLU A CA 1
ATOM 2450 C C . GLU A 1 322 ? 2.508 39.406 13.578 1 96.81 322 GLU A C 1
ATOM 2452 O O . GLU A 1 322 ? 2.717 40.188 12.633 1 96.81 322 GLU A O 1
ATOM 2457 N N . GLN A 1 323 ? 3.158 38.344 13.828 1 97.38 323 GLN A N 1
ATOM 2458 C CA . GLN A 1 323 ? 4.316 38 13.008 1 97.38 323 GLN A CA 1
ATOM 2459 C C . GLN A 1 323 ? 3.982 36.906 12.016 1 97.38 323 GLN A C 1
ATOM 2461 O O . GLN A 1 323 ? 4.875 36.188 11.539 1 97.38 323 GLN A O 1
ATOM 2466 N N . ALA A 1 324 ? 2.732 36.719 11.742 1 98.12 324 ALA A N 1
ATOM 2467 C CA . ALA A 1 324 ? 2.305 35.625 10.867 1 98.12 324 ALA A CA 1
ATOM 2468 C C . ALA A 1 324 ? 2.992 35.719 9.508 1 98.12 324 ALA A C 1
ATOM 2470 O O . ALA A 1 324 ? 3.393 34.688 8.945 1 98.12 324 ALA A O 1
ATOM 2471 N N . GLY A 1 325 ? 3.072 36.844 8.93 1 97.88 325 GLY A N 1
ATOM 2472 C CA . GLY A 1 325 ? 3.766 37.031 7.668 1 97.88 325 GLY A CA 1
ATOM 2473 C C . GLY A 1 325 ? 5.207 36.562 7.703 1 97.88 325 GLY A C 1
ATOM 2474 O O . GLY A 1 325 ? 5.668 35.906 6.773 1 97.88 325 GLY A O 1
ATOM 2475 N N . GLU A 1 326 ? 5.906 36.906 8.75 1 97.69 326 GLU A N 1
ATOM 2476 C CA . GLU A 1 326 ? 7.289 36.469 8.938 1 97.69 326 GLU A CA 1
ATOM 2477 C C . GLU A 1 326 ? 7.375 34.938 9.055 1 97.69 326 GLU A C 1
ATOM 2479 O O . GLU A 1 326 ? 8.305 34.344 8.531 1 97.69 326 GLU A O 1
ATOM 2484 N N . ALA A 1 327 ? 6.441 34.406 9.758 1 97.88 327 ALA A N 1
ATOM 2485 C CA . ALA A 1 327 ? 6.41 32.938 9.914 1 97.88 327 ALA A CA 1
ATOM 2486 C C . ALA A 1 327 ? 6.238 32.25 8.57 1 97.88 327 ALA A C 1
ATOM 2488 O O . ALA A 1 327 ? 6.934 31.281 8.273 1 97.88 327 ALA A O 1
ATOM 2489 N N . HIS A 1 328 ? 5.289 32.719 7.734 1 97.5 328 HIS A N 1
ATOM 2490 C CA . HIS A 1 328 ? 5.078 32.156 6.398 1 97.5 328 HIS A CA 1
ATOM 2491 C C . HIS A 1 328 ? 6.34 32.281 5.551 1 97.5 328 HIS A C 1
ATOM 2493 O O . HIS A 1 328 ? 6.715 31.328 4.863 1 97.5 328 HIS A O 1
ATOM 2499 N N . LYS A 1 329 ? 6.992 33.406 5.645 1 96.44 329 LYS A N 1
ATOM 2500 C CA . LYS A 1 329 ? 8.234 33.625 4.914 1 96.44 329 LYS A CA 1
ATOM 2501 C C . LYS A 1 329 ? 9.32 32.656 5.367 1 96.44 329 LYS A C 1
ATOM 2503 O O . LYS A 1 329 ? 10.07 32.125 4.543 1 96.44 329 LYS A O 1
ATOM 2508 N N . TYR A 1 330 ? 9.367 32.469 6.652 1 96.06 330 TYR A N 1
ATOM 2509 C CA . TYR A 1 330 ? 10.352 31.578 7.266 1 96.06 330 TYR A CA 1
ATOM 2510 C C . TYR A 1 330 ? 10.25 30.172 6.703 1 96.06 330 TYR A C 1
ATOM 2512 O O . TYR A 1 330 ? 11.258 29.547 6.359 1 96.06 330 TYR A O 1
ATOM 2520 N N . ILE A 1 331 ? 9.07 29.625 6.496 1 94 331 ILE A N 1
ATOM 2521 C CA . ILE A 1 331 ? 8.82 28.297 5.957 1 94 331 ILE A CA 1
ATOM 2522 C C . ILE A 1 331 ? 9.125 28.281 4.461 1 94 331 ILE A C 1
ATOM 2524 O O . ILE A 1 331 ? 9.727 27.328 3.953 1 94 331 ILE A O 1
ATOM 2528 N N . GLU A 1 332 ? 8.688 29.25 3.781 1 90.94 332 GLU A N 1
ATOM 2529 C CA . GLU A 1 332 ? 8.883 29.344 2.336 1 90.94 332 GLU A CA 1
ATOM 2530 C C . GLU A 1 332 ? 10.367 29.344 1.979 1 90.94 332 GLU A C 1
ATOM 2532 O O . GLU A 1 332 ? 10.758 28.828 0.927 1 90.94 332 GLU A O 1
ATOM 2537 N N . GLN A 1 333 ? 11.109 29.938 2.869 1 91.62 333 GLN A N 1
ATOM 2538 C CA . GLN A 1 333 ? 12.547 30.031 2.623 1 91.62 333 GLN A CA 1
ATOM 2539 C C . GLN A 1 333 ? 13.266 28.781 3.117 1 91.62 333 GLN A C 1
ATOM 2541 O O . GLN A 1 333 ? 14.5 28.734 3.123 1 91.62 333 GLN A O 1
ATOM 2546 N N . ARG A 1 334 ? 12.539 27.844 3.592 1 91.12 334 ARG A N 1
ATOM 2547 C CA . ARG A 1 334 ? 13.055 26.547 4.016 1 91.12 334 ARG A CA 1
ATOM 2548 C C . ARG A 1 334 ? 14.086 26.703 5.133 1 91.12 334 ARG A C 1
ATOM 2550 O O . ARG A 1 334 ? 15.117 26.031 5.137 1 91.12 334 ARG A O 1
ATOM 2557 N N . LYS A 1 335 ? 13.797 27.578 6.027 1 93.56 335 LYS A N 1
ATOM 2558 C CA . LYS A 1 335 ? 14.719 27.844 7.125 1 93.56 335 LYS A CA 1
ATOM 2559 C C . LYS A 1 335 ? 14.43 26.953 8.32 1 93.56 335 LYS A C 1
ATOM 2561 O O . LYS A 1 335 ? 15.266 26.797 9.211 1 93.56 335 LYS A O 1
ATOM 2566 N N . ASN A 1 336 ? 13.336 26.359 8.289 1 94.62 336 ASN A N 1
ATOM 2567 C CA . ASN A 1 336 ? 12.875 25.688 9.5 1 94.62 336 ASN A CA 1
ATOM 2568 C C . ASN A 1 336 ? 13.461 24.281 9.609 1 94.62 336 ASN A C 1
ATOM 2570 O O . ASN A 1 336 ? 13.672 23.609 8.602 1 94.62 336 ASN A O 1
ATOM 2574 N N . ILE A 1 337 ? 13.734 23.859 10.773 1 96.5 337 ILE A N 1
ATOM 2575 C CA . ILE A 1 337 ? 13.906 22.484 11.203 1 96.5 337 ILE A CA 1
ATOM 2576 C C . ILE A 1 337 ? 12.766 22.078 12.133 1 96.5 337 ILE A C 1
ATOM 2578 O O . ILE A 1 337 ? 12.641 22.609 13.242 1 96.5 337 ILE A O 1
ATOM 2582 N N . GLY A 1 338 ? 11.961 21.188 11.625 1 97.31 338 GLY A N 1
ATOM 2583 C CA . GLY A 1 338 ? 10.766 20.859 12.383 1 97.31 338 GLY A CA 1
ATOM 2584 C C . GLY A 1 338 ? 9.633 21.844 12.172 1 97.31 338 GLY A C 1
ATOM 2585 O O . GLY A 1 338 ? 9.453 22.359 11.07 1 97.31 338 GLY A O 1
ATOM 2586 N N . LYS A 1 339 ? 8.797 22.031 13.164 1 98.25 339 LYS A N 1
ATOM 2587 C CA . LYS A 1 339 ? 7.539 22.75 13.039 1 98.25 339 LYS A CA 1
ATOM 2588 C C . LYS A 1 339 ? 7.719 24.234 13.398 1 98.25 339 LYS A C 1
ATOM 2590 O O . LYS A 1 339 ? 8.414 24.562 14.367 1 98.25 339 LYS A O 1
ATOM 2595 N N . VAL A 1 340 ? 7.121 25.094 12.625 1 98.12 340 VAL A N 1
ATOM 2596 C CA . VAL A 1 340 ? 6.953 26.5 12.977 1 98.12 340 VAL A CA 1
ATOM 2597 C C . VAL A 1 340 ? 5.633 26.688 13.719 1 98.12 340 VAL A C 1
ATOM 2599 O O . VAL A 1 340 ? 4.605 26.141 13.32 1 98.12 340 VAL A O 1
ATOM 2602 N N . VAL A 1 341 ? 5.688 27.453 14.789 1 98.19 341 VAL A N 1
ATOM 2603 C CA . VAL A 1 341 ? 4.531 27.609 15.664 1 98.19 341 VAL A CA 1
ATOM 2604 C C . VAL A 1 341 ? 4.148 29.094 15.758 1 98.19 341 VAL A C 1
ATOM 2606 O O . VAL A 1 341 ? 5.016 29.969 15.766 1 98.19 341 VAL A O 1
ATOM 2609 N N . LEU A 1 342 ? 2.852 29.344 15.75 1 98.38 342 LEU A N 1
ATOM 2610 C CA . LEU A 1 342 ? 2.281 30.672 15.992 1 98.38 342 LEU A CA 1
ATOM 2611 C C . LEU A 1 342 ? 1.656 30.75 17.375 1 98.38 342 LEU A C 1
ATOM 2613 O O . LEU A 1 342 ? 0.878 29.875 17.766 1 98.38 342 LEU A O 1
ATOM 2617 N N . VAL A 1 343 ? 2.004 31.781 18.062 1 97.62 343 VAL A N 1
ATOM 2618 C CA . VAL A 1 343 ? 1.448 31.953 19.406 1 97.62 343 VAL A CA 1
ATOM 2619 C C . VAL A 1 343 ? 0.615 33.25 19.453 1 97.62 343 VAL A C 1
ATOM 2621 O O . VAL A 1 343 ? 0.976 34.25 18.828 1 97.62 343 VAL A O 1
ATOM 2624 N N . PRO A 1 344 ? -0.501 33.219 20.141 1 95.88 344 PRO A N 1
ATOM 2625 C CA . PRO A 1 344 ? -1.4 34.375 20.141 1 95.88 344 PRO A CA 1
ATOM 2626 C C . PRO A 1 344 ? -0.741 35.625 20.703 1 95.88 344 PRO A C 1
ATOM 2628 O O . PRO A 1 344 ? -0.966 36.719 20.188 1 95.88 344 PRO A O 1
ATOM 2631 N N . THR A 1 345 ? 0.015 35.438 21.797 1 88.44 345 THR A N 1
ATOM 2632 C CA . THR A 1 345 ? 0.631 36.594 22.422 1 88.44 345 THR A CA 1
ATOM 2633 C C . THR A 1 345 ? 2.08 36.312 22.797 1 88.44 345 THR A C 1
ATOM 2635 O O . THR A 1 345 ? 2.498 35.156 22.844 1 88.44 345 THR A O 1
ATOM 2638 N N . GLU A 1 346 ? 2.744 37.469 23.078 1 84.06 346 GLU A N 1
ATOM 2639 C CA . GLU A 1 346 ? 4.113 37.344 23.562 1 84.06 346 GLU A CA 1
ATOM 2640 C C . GLU A 1 346 ? 4.164 36.594 24.891 1 84.06 346 GLU A C 1
ATOM 2642 O O . GLU A 1 346 ? 5.117 35.875 25.156 1 84.06 346 GLU A O 1
ATOM 2647 N N . ALA A 1 347 ? 3.152 36.812 25.656 1 79.25 347 ALA A N 1
ATOM 2648 C CA . ALA A 1 347 ? 3.088 36.125 26.938 1 79.25 347 ALA A CA 1
ATOM 2649 C C . ALA A 1 347 ? 3.004 34.625 26.734 1 79.25 347 ALA A C 1
ATOM 2651 O O . ALA A 1 347 ? 3.592 33.844 27.516 1 79.25 347 ALA A O 1
ATOM 2652 N N . ASP A 1 348 ? 2.346 34.219 25.797 1 81.31 348 ASP A N 1
ATOM 2653 C CA . ASP A 1 348 ? 2.227 32.812 25.5 1 81.31 348 ASP A CA 1
ATOM 2654 C C . ASP A 1 348 ? 3.555 32.25 25 1 81.31 348 ASP A C 1
ATOM 2656 O O . ASP A 1 348 ? 3.877 31.078 25.25 1 81.31 348 ASP A O 1
ATOM 2660 N N . ARG A 1 349 ? 4.297 33 24.312 1 77.31 349 ARG A N 1
ATOM 2661 C CA . ARG A 1 349 ? 5.609 32.594 23.812 1 77.31 349 ARG A CA 1
ATOM 2662 C C . ARG A 1 349 ? 6.574 32.344 24.953 1 77.31 349 ARG A C 1
ATOM 2664 O O . ARG A 1 349 ? 7.344 31.359 24.906 1 77.31 349 ARG A O 1
ATOM 2671 N N . ALA A 1 350 ? 6.555 33.188 25.969 1 70.62 350 ALA A N 1
ATOM 2672 C CA . ALA A 1 350 ? 7.473 33.156 27.094 1 70.62 350 ALA A CA 1
ATOM 2673 C C . ALA A 1 350 ? 7.203 31.922 27.969 1 70.62 350 ALA A C 1
ATOM 2675 O O . ALA A 1 350 ? 8.086 31.484 28.719 1 70.62 350 ALA A O 1
ATOM 2676 N N . MET A 1 351 ? 6.039 31.422 28 1 60.94 351 MET A N 1
ATOM 2677 C CA . MET A 1 351 ? 5.684 30.266 28.828 1 60.94 351 MET A CA 1
ATOM 2678 C C . MET A 1 351 ? 6.246 28.984 28.219 1 60.94 351 MET A C 1
ATOM 2680 O O . MET A 1 351 ? 6.164 27.906 28.828 1 60.94 351 MET A O 1
ATOM 2684 N N . ILE A 1 352 ? 6.797 29.094 27.031 1 59.38 352 ILE A N 1
ATOM 2685 C CA . ILE A 1 352 ? 7.316 27.938 26.312 1 59.38 352 ILE A CA 1
ATOM 2686 C C . ILE A 1 352 ? 8.844 27.922 26.391 1 59.38 352 ILE A C 1
ATOM 2688 O O . ILE A 1 352 ? 9.508 28.797 25.844 1 59.38 352 ILE A O 1
ATOM 2692 N N . PRO A 1 353 ? 9.438 27.203 27.391 1 46.78 353 PRO A N 1
ATOM 2693 C CA . PRO A 1 353 ? 10.898 27.266 27.484 1 46.78 353 PRO A CA 1
ATOM 2694 C C . PRO A 1 353 ? 11.586 26.906 26.156 1 46.78 353 PRO A C 1
ATOM 2696 O O . PRO A 1 353 ? 11.062 26.109 25.375 1 46.78 353 PRO A O 1
ATOM 2699 N N . ASN A 1 354 ? 12.398 27.844 25.641 1 43.06 354 ASN A N 1
ATOM 2700 C CA . ASN A 1 354 ? 13.219 27.531 24.484 1 43.06 354 ASN A CA 1
ATOM 2701 C C . ASN A 1 354 ? 13.859 26.156 24.594 1 43.06 354 ASN A C 1
ATOM 2703 O O . ASN A 1 354 ? 14.438 25.812 25.625 1 43.06 354 ASN A O 1
ATOM 2707 N N . SER A 1 355 ? 13.32 25.109 23.875 1 38.09 355 SER A N 1
ATOM 2708 C CA . SER A 1 355 ? 14.031 23.828 23.891 1 38.09 355 SER A CA 1
ATOM 2709 C C . SER A 1 355 ? 15.5 24 23.531 1 38.09 355 SER A C 1
ATOM 2711 O O . SER A 1 355 ? 15.844 24.844 22.703 1 38.09 355 SER A O 1
ATOM 2713 N N . MET B 1 1 ? 13.148 -38.438 -18.25 1 95.88 1 MET B N 1
ATOM 2714 C CA . MET B 1 1 ? 11.961 -37.906 -17.562 1 95.88 1 MET B CA 1
ATOM 2715 C C . MET B 1 1 ? 10.867 -37.562 -18.578 1 95.88 1 MET B C 1
ATOM 2717 O O . MET B 1 1 ? 11.148 -37.375 -19.766 1 95.88 1 MET B O 1
ATOM 2721 N N . ARG B 1 2 ? 9.609 -37.594 -18.109 1 97.31 2 ARG B N 1
ATOM 2722 C CA . ARG B 1 2 ? 8.461 -37.188 -18.922 1 97.31 2 ARG B CA 1
ATOM 2723 C C . ARG B 1 2 ? 8.008 -35.781 -18.578 1 97.31 2 ARG B C 1
ATOM 2725 O O . ARG B 1 2 ? 7.941 -35.406 -17.406 1 97.31 2 ARG B O 1
ATOM 2732 N N . GLU B 1 3 ? 7.75 -35.031 -19.656 1 98.19 3 GLU B N 1
ATOM 2733 C CA . GLU B 1 3 ? 7.367 -33.625 -19.438 1 98.19 3 GLU B CA 1
ATOM 2734 C C . GLU B 1 3 ? 6.312 -33.188 -20.438 1 98.19 3 GLU B C 1
ATOM 2736 O O . GLU B 1 3 ? 6.234 -33.719 -21.547 1 98.19 3 GLU B O 1
ATOM 2741 N N . ILE B 1 4 ? 5.465 -32.281 -20.078 1 98.62 4 ILE B N 1
ATOM 2742 C CA . ILE B 1 4 ? 4.52 -31.641 -20.984 1 98.62 4 ILE B CA 1
ATOM 2743 C C . ILE B 1 4 ? 5.195 -30.469 -21.688 1 98.62 4 ILE B C 1
ATOM 2745 O O . ILE B 1 4 ? 5.617 -29.516 -21.047 1 98.62 4 ILE B O 1
ATOM 2749 N N . VAL B 1 5 ? 5.273 -30.516 -23.016 1 98.62 5 VAL B N 1
ATOM 2750 C CA . VAL B 1 5 ? 5.984 -29.516 -23.797 1 98.62 5 VAL B CA 1
ATOM 2751 C C . VAL B 1 5 ? 4.988 -28.688 -24.625 1 98.62 5 VAL B C 1
ATOM 2753 O O . VAL B 1 5 ? 4.121 -29.25 -25.297 1 98.62 5 VAL B O 1
ATOM 2756 N N . ILE B 1 6 ? 5.035 -27.375 -24.453 1 98.38 6 ILE B N 1
ATOM 2757 C CA . ILE B 1 6 ? 4.414 -26.5 -25.453 1 98.38 6 ILE B CA 1
ATOM 2758 C C . ILE B 1 6 ? 5.289 -26.438 -26.703 1 98.38 6 ILE B C 1
ATOM 2760 O O . ILE B 1 6 ? 6.383 -25.875 -26.672 1 98.38 6 ILE B O 1
ATOM 2764 N N . THR B 1 7 ? 4.848 -26.891 -27.812 1 98.25 7 THR B N 1
ATOM 2765 C CA . THR B 1 7 ? 5.695 -27.016 -28.984 1 98.25 7 THR B CA 1
ATOM 2766 C C . THR B 1 7 ? 5.758 -25.703 -29.766 1 98.25 7 THR B C 1
ATOM 2768 O O . THR B 1 7 ? 6.793 -25.375 -30.344 1 98.25 7 THR B O 1
ATOM 2771 N N . LYS B 1 8 ? 4.75 -25 -29.781 1 97.38 8 LYS B N 1
ATOM 2772 C CA . LYS B 1 8 ? 4.539 -23.672 -30.375 1 97.38 8 LYS B CA 1
ATOM 2773 C C . LYS B 1 8 ? 3.277 -23.016 -29.828 1 97.38 8 LYS B C 1
ATOM 2775 O O . LYS B 1 8 ? 2.416 -23.703 -29.266 1 97.38 8 LYS B O 1
ATOM 2780 N N . PRO B 1 9 ? 3.299 -21.688 -29.969 1 94.81 9 PRO B N 1
ATOM 2781 C CA . PRO B 1 9 ? 2.045 -21.078 -29.547 1 94.81 9 PRO B CA 1
ATOM 2782 C C . PRO B 1 9 ? 0.829 -21.609 -30.297 1 94.81 9 PRO B C 1
ATOM 2784 O O . PRO B 1 9 ? 0.907 -21.859 -31.5 1 94.81 9 PRO B O 1
ATOM 2787 N N . GLY B 1 10 ? -0.303 -21.891 -29.562 1 93.75 10 GLY B N 1
ATOM 2788 C CA . GLY B 1 10 ? -1.476 -22.391 -30.266 1 93.75 10 GLY B CA 1
ATOM 2789 C C . GLY B 1 10 ? -2.537 -22.938 -29.328 1 93.75 10 GLY B C 1
ATOM 2790 O O . GLY B 1 10 ? -2.633 -22.531 -28.172 1 93.75 10 GLY B O 1
ATOM 2791 N N . SER B 1 11 ? -3.4 -23.781 -29.938 1 93.88 11 SER B N 1
ATOM 2792 C CA . SER B 1 11 ? -4.52 -24.406 -29.234 1 93.88 11 SER B CA 1
ATOM 2793 C C . SER B 1 11 ? -4.051 -25.562 -28.375 1 93.88 11 SER B C 1
ATOM 2795 O O . SER B 1 11 ? -2.863 -25.688 -28.062 1 93.88 11 SER B O 1
ATOM 2797 N N . TYR B 1 12 ? -4.965 -26.422 -27.938 1 95.25 12 TYR B N 1
ATOM 2798 C CA . TYR B 1 12 ? -4.695 -27.453 -26.953 1 95.25 12 TYR B CA 1
ATOM 2799 C C . TYR B 1 12 ? -3.789 -28.547 -27.516 1 95.25 12 TYR B C 1
ATOM 2801 O O . TYR B 1 12 ? -3.051 -29.203 -26.781 1 95.25 12 TYR B O 1
ATOM 2809 N N . ASP B 1 13 ? -3.795 -28.688 -28.797 1 94.31 13 ASP B N 1
ATOM 2810 C CA . ASP B 1 13 ? -3.104 -29.781 -29.453 1 94.31 13 ASP B CA 1
ATOM 2811 C C . ASP B 1 13 ? -1.597 -29.547 -29.5 1 94.31 13 ASP B C 1
ATOM 2813 O O . ASP B 1 13 ? -0.825 -30.453 -29.812 1 94.31 13 ASP B O 1
ATOM 2817 N N . VAL B 1 14 ? -1.139 -28.391 -29.141 1 97.12 14 VAL B N 1
ATOM 2818 C CA . VAL B 1 14 ? 0.285 -28.078 -29.203 1 97.12 14 VAL B CA 1
ATOM 2819 C C . VAL B 1 14 ? 0.988 -28.625 -27.969 1 97.12 14 VAL B C 1
ATOM 2821 O O . VAL B 1 14 ? 2.219 -28.625 -27.891 1 97.12 14 VAL B O 1
ATOM 2824 N N . LEU B 1 15 ? 0.211 -29.062 -26.984 1 98.12 15 LEU B N 1
ATOM 2825 C CA . LEU B 1 15 ? 0.765 -29.703 -25.797 1 98.12 15 LEU B CA 1
ATOM 2826 C C . LEU B 1 15 ? 1.07 -31.172 -26.062 1 98.12 15 LEU B C 1
ATOM 2828 O O . LEU B 1 15 ? 0.188 -31.938 -26.484 1 98.12 15 LEU B O 1
ATOM 2832 N N . GLN B 1 16 ? 2.324 -31.531 -25.828 1 98.06 16 GLN B N 1
ATOM 2833 C CA . GLN B 1 16 ? 2.75 -32.906 -26.062 1 98.06 16 GLN B CA 1
ATOM 2834 C C . GLN B 1 16 ? 3.555 -33.438 -24.875 1 98.06 16 GLN B C 1
ATOM 2836 O O . GLN B 1 16 ? 4.328 -32.719 -24.266 1 98.06 16 GLN B O 1
ATOM 2841 N N . VAL B 1 17 ? 3.381 -34.719 -24.609 1 97.94 17 VAL B N 1
ATOM 2842 C CA . VAL B 1 17 ? 4.234 -35.375 -23.625 1 97.94 17 VAL B CA 1
ATOM 2843 C C . VAL B 1 17 ? 5.473 -35.938 -24.328 1 97.94 17 VAL B C 1
ATOM 2845 O O . VAL B 1 17 ? 5.355 -36.688 -25.297 1 97.94 17 VAL B O 1
ATOM 2848 N N . ARG B 1 18 ? 6.578 -35.531 -23.812 1 97.5 18 ARG B N 1
ATOM 2849 C CA . ARG B 1 18 ? 7.836 -36 -24.391 1 97.5 18 ARG B CA 1
ATOM 2850 C C . ARG B 1 18 ? 8.766 -36.531 -23.312 1 97.5 18 ARG B C 1
ATOM 2852 O O . ARG B 1 18 ? 8.625 -36.188 -22.125 1 97.5 18 ARG B O 1
ATOM 2859 N N . THR B 1 19 ? 9.633 -37.375 -23.781 1 96.75 19 THR B N 1
ATOM 2860 C CA . THR B 1 19 ? 10.664 -37.906 -22.891 1 96.75 19 THR B CA 1
ATOM 2861 C C . THR B 1 19 ? 11.984 -37.156 -23.094 1 96.75 19 THR B C 1
ATOM 2863 O O . THR B 1 19 ? 12.375 -36.875 -24.219 1 96.75 19 THR B O 1
ATOM 2866 N N . SER B 1 20 ? 12.531 -36.781 -22.016 1 95.69 20 SER B N 1
ATOM 2867 C CA . SER B 1 20 ? 13.82 -36.094 -22 1 95.69 20 SER B CA 1
ATOM 2868 C C . SER B 1 20 ? 14.766 -36.75 -20.984 1 95.69 20 SER B C 1
ATOM 2870 O O . SER B 1 20 ? 14.328 -37.5 -20.109 1 95.69 20 SER B O 1
ATOM 2872 N N . PRO B 1 21 ? 16.094 -36.5 -21.172 1 95.06 21 PRO B N 1
ATOM 2873 C CA . PRO B 1 21 ? 17.016 -37 -20.141 1 95.06 21 PRO B CA 1
ATOM 2874 C C . PRO B 1 21 ? 16.719 -36.406 -18.75 1 95.06 21 PRO B C 1
ATOM 2876 O O . PRO B 1 21 ? 16.297 -35.25 -18.641 1 95.06 21 PRO B O 1
ATOM 2879 N N . ASP B 1 22 ? 16.984 -37.156 -17.797 1 94.31 22 ASP B N 1
ATOM 2880 C CA . ASP B 1 22 ? 16.812 -36.688 -16.422 1 94.31 22 ASP B CA 1
ATOM 2881 C C . ASP B 1 22 ? 17.797 -35.562 -16.109 1 94.31 22 ASP B C 1
ATOM 2883 O O . ASP B 1 22 ? 18.969 -35.625 -16.484 1 94.31 22 ASP B O 1
ATOM 2887 N N . PRO B 1 23 ? 17.344 -34.625 -15.422 1 95.44 23 PRO B N 1
ATOM 2888 C CA . PRO B 1 23 ? 18.281 -33.594 -14.961 1 95.44 23 PRO B CA 1
ATOM 2889 C C . PRO B 1 23 ? 19.203 -34.094 -13.836 1 95.44 23 PRO B C 1
ATOM 2891 O O . PRO B 1 23 ? 18.828 -35 -13.086 1 95.44 23 PRO B O 1
ATOM 2894 N N . THR B 1 24 ? 20.359 -33.5 -13.75 1 96.5 24 THR B N 1
ATOM 2895 C CA . THR B 1 24 ? 21.328 -33.844 -12.703 1 96.5 24 THR B CA 1
ATOM 2896 C C . THR B 1 24 ? 21.25 -32.844 -11.555 1 96.5 24 THR B C 1
ATOM 2898 O O . THR B 1 24 ? 21.031 -31.656 -11.781 1 96.5 24 THR B O 1
ATOM 2901 N N . VAL B 1 25 ? 21.5 -33.375 -10.406 1 97.75 25 VAL B N 1
ATOM 2902 C CA . VAL B 1 25 ? 21.422 -32.531 -9.211 1 97.75 25 VAL B CA 1
ATOM 2903 C C . VAL B 1 25 ? 22.781 -31.906 -8.93 1 97.75 25 VAL B C 1
ATOM 2905 O O . VAL B 1 25 ? 23.797 -32.594 -8.898 1 97.75 25 VAL B O 1
ATOM 2908 N N . GLY B 1 26 ? 22.812 -30.609 -8.82 1 98.06 26 GLY B N 1
ATOM 2909 C CA . GLY B 1 26 ? 24.016 -29.906 -8.438 1 98.06 26 GLY B CA 1
ATOM 2910 C C . GLY B 1 26 ? 24.031 -29.469 -6.98 1 98.06 26 GLY B C 1
ATOM 2911 O O . GLY B 1 26 ? 23.094 -29.766 -6.234 1 98.06 26 GLY B O 1
ATOM 2912 N N . ALA B 1 27 ? 25.188 -28.781 -6.621 1 98.19 27 ALA B N 1
ATOM 2913 C CA . ALA B 1 27 ? 25.297 -28.266 -5.258 1 98.19 27 ALA B CA 1
ATOM 2914 C C . ALA B 1 27 ? 24.125 -27.344 -4.922 1 98.19 27 ALA B C 1
ATOM 2916 O O . ALA B 1 27 ? 23.75 -26.484 -5.734 1 98.19 27 ALA B O 1
ATOM 2917 N N . GLY B 1 28 ? 23.516 -27.578 -3.766 1 98.25 28 GLY B N 1
ATOM 2918 C CA . GLY B 1 28 ? 22.422 -26.734 -3.295 1 98.25 28 GLY B CA 1
ATOM 2919 C C . GLY B 1 28 ? 21.094 -27.062 -3.951 1 98.25 28 GLY B C 1
ATOM 2920 O O . GLY B 1 28 ? 20.094 -26.375 -3.727 1 98.25 28 GLY B O 1
ATOM 2921 N N . GLN B 1 29 ? 21.031 -28.109 -4.719 1 98.62 29 GLN B N 1
ATOM 2922 C CA . GLN B 1 29 ? 19.828 -28.438 -5.461 1 98.62 29 GLN B CA 1
ATOM 2923 C C . GLN B 1 29 ? 19.219 -29.734 -4.961 1 98.62 29 GLN B C 1
ATOM 2925 O O . GLN B 1 29 ? 19.859 -30.5 -4.23 1 98.62 29 GLN B O 1
ATOM 2930 N N . VAL B 1 30 ? 17.984 -30 -5.289 1 98.75 30 VAL B N 1
ATOM 2931 C CA . VAL B 1 30 ? 17.219 -31.188 -4.918 1 98.75 30 VAL B CA 1
ATOM 2932 C C . VAL B 1 30 ? 16.453 -31.719 -6.129 1 98.75 30 VAL B C 1
ATOM 2934 O O . VAL B 1 30 ? 15.883 -30.938 -6.895 1 98.75 30 VAL B O 1
ATOM 2937 N N . LYS B 1 31 ? 16.531 -32.938 -6.289 1 98.69 31 LYS B N 1
ATOM 2938 C CA . LYS B 1 31 ? 15.695 -33.625 -7.289 1 98.69 31 LYS B CA 1
ATOM 2939 C C . LYS B 1 31 ? 14.391 -34.125 -6.68 1 98.69 31 LYS B C 1
ATOM 2941 O O . LYS B 1 31 ? 14.398 -34.781 -5.645 1 98.69 31 LYS B O 1
ATOM 2946 N N . ILE B 1 32 ? 13.336 -33.781 -7.262 1 98.69 32 ILE B N 1
ATOM 2947 C CA . ILE B 1 32 ? 12.016 -34.188 -6.797 1 98.69 32 ILE B CA 1
ATOM 2948 C C . ILE B 1 32 ? 11.398 -35.188 -7.789 1 98.69 32 ILE B C 1
ATOM 2950 O O . ILE B 1 32 ? 11.375 -34.906 -8.992 1 98.69 32 ILE B O 1
ATOM 2954 N N . ASN B 1 33 ? 10.961 -36.312 -7.305 1 98.19 33 ASN B N 1
ATOM 2955 C CA . ASN B 1 33 ? 10.047 -37.156 -8.055 1 98.19 33 ASN B CA 1
ATOM 2956 C C . ASN B 1 33 ? 8.609 -36.688 -7.957 1 98.19 33 ASN B C 1
ATOM 2958 O O . ASN B 1 33 ? 7.934 -36.906 -6.949 1 98.19 33 ASN B O 1
ATOM 2962 N N . VAL B 1 34 ? 8.18 -36.062 -9.023 1 98.44 34 VAL B N 1
ATOM 2963 C CA . VAL B 1 34 ? 6.93 -35.312 -9 1 98.44 34 VAL B CA 1
ATOM 2964 C C . VAL B 1 34 ? 5.742 -36.281 -9.055 1 98.44 34 VAL B C 1
ATOM 2966 O O . VAL B 1 34 ? 5.723 -37.188 -9.867 1 98.44 34 VAL B O 1
ATOM 2969 N N . LYS B 1 35 ? 4.773 -35.969 -8.172 1 98 35 LYS B N 1
ATOM 2970 C CA . LYS B 1 35 ? 3.549 -36.781 -8.133 1 98 35 LYS B CA 1
ATOM 2971 C C . LYS B 1 35 ? 2.342 -35.938 -8.578 1 98 35 LYS B C 1
ATOM 2973 O O . LYS B 1 35 ? 1.315 -36.5 -8.969 1 98 35 LYS B O 1
ATOM 2978 N N . ALA B 1 36 ? 2.461 -34.688 -8.539 1 98.25 36 ALA B N 1
ATOM 2979 C CA . ALA B 1 36 ? 1.411 -33.75 -8.969 1 98.25 36 ALA B CA 1
ATOM 2980 C C . ALA B 1 36 ? 1.985 -32.375 -9.289 1 98.25 36 ALA B C 1
ATOM 2982 O O . ALA B 1 36 ? 2.945 -31.953 -8.648 1 98.25 36 ALA B O 1
ATOM 2983 N N . CYS B 1 37 ? 1.408 -31.703 -10.266 1 98.38 37 CYS B N 1
ATOM 2984 C CA . CYS B 1 37 ? 1.752 -30.344 -10.641 1 98.38 37 CYS B CA 1
ATOM 2985 C C . CYS B 1 37 ? 0.511 -29.453 -10.672 1 98.38 37 CYS B C 1
ATOM 2987 O O . CYS B 1 37 ? -0.576 -29.922 -11.023 1 98.38 37 CYS B O 1
ATOM 2989 N N . GLY B 1 38 ? 0.746 -28.25 -10.258 1 98.38 38 GLY B N 1
ATOM 2990 C CA . GLY B 1 38 ? -0.359 -27.312 -10.398 1 98.38 38 GLY B CA 1
ATOM 2991 C C . GLY B 1 38 ? -0.427 -26.672 -11.766 1 98.38 38 GLY B C 1
ATOM 2992 O O . GLY B 1 38 ? 0.603 -26.438 -12.406 1 98.38 38 GLY B O 1
ATOM 2993 N N . LEU B 1 39 ? -1.641 -26.391 -12.234 1 98.31 39 LEU B N 1
ATOM 2994 C CA . LEU B 1 39 ? -1.867 -25.656 -13.484 1 98.31 39 LEU B CA 1
ATOM 2995 C C . LEU B 1 39 ? -2.465 -24.281 -13.203 1 98.31 39 LEU B C 1
ATOM 2997 O O . LEU B 1 39 ? -3.482 -24.172 -12.516 1 98.31 39 LEU B O 1
ATOM 3001 N N . ASN B 1 40 ? -1.821 -23.234 -13.695 1 96.44 40 ASN B N 1
ATOM 3002 C CA . ASN B 1 40 ? -2.275 -21.859 -13.531 1 96.44 40 ASN B CA 1
ATOM 3003 C C . ASN B 1 40 ? -2.697 -21.25 -14.859 1 96.44 40 ASN B C 1
ATOM 3005 O O . ASN B 1 40 ? -2.336 -21.75 -15.922 1 96.44 40 ASN B O 1
ATOM 3009 N N . PHE B 1 41 ? -3.41 -20.219 -14.719 1 93 41 PHE B N 1
ATOM 3010 C CA . PHE B 1 41 ? -3.82 -19.516 -15.922 1 93 41 PHE B CA 1
ATOM 3011 C C . PHE B 1 41 ? -2.609 -18.969 -16.672 1 93 41 PHE B C 1
ATOM 3013 O O . PHE B 1 41 ? -2.625 -18.891 -17.906 1 93 41 PHE B O 1
ATOM 3020 N N . ALA B 1 42 ? -1.573 -18.641 -16 1 93.88 42 ALA B N 1
ATOM 3021 C CA . ALA B 1 42 ? -0.331 -18.188 -16.609 1 93.88 42 ALA B CA 1
ATOM 3022 C C . ALA B 1 42 ? 0.181 -19.188 -17.641 1 93.88 42 ALA B C 1
ATOM 3024 O O . ALA B 1 42 ? 0.654 -18.812 -18.719 1 93.88 42 ALA B O 1
ATOM 3025 N N . GLU B 1 43 ? 0.086 -20.438 -17.391 1 96.06 43 GLU B N 1
ATOM 3026 C CA . GLU B 1 43 ? 0.555 -21.469 -18.312 1 96.06 43 GLU B CA 1
ATOM 3027 C C . GLU B 1 43 ? -0.355 -21.562 -19.531 1 96.06 43 GLU B C 1
ATOM 3029 O O . GLU B 1 43 ? 0.109 -21.859 -20.625 1 96.06 43 GLU B O 1
ATOM 3034 N N . VAL B 1 44 ? -1.648 -21.328 -19.297 1 94.5 44 VAL B N 1
ATOM 3035 C CA . VAL B 1 44 ? -2.58 -21.281 -20.422 1 94.5 44 VAL B CA 1
ATOM 3036 C C . VAL B 1 44 ? -2.201 -20.125 -21.359 1 94.5 44 VAL B C 1
ATOM 3038 O O . VAL B 1 44 ? -2.139 -20.312 -22.578 1 94.5 44 VAL B O 1
ATOM 3041 N N . MET B 1 45 ? -1.885 -19.016 -20.75 1 92.38 45 MET B N 1
ATOM 3042 C CA . MET B 1 45 ? -1.461 -17.859 -21.547 1 92.38 45 MET B CA 1
ATOM 3043 C C . MET B 1 45 ? -0.142 -18.141 -22.25 1 92.38 45 MET B C 1
ATOM 3045 O O . MET B 1 45 ? 0.065 -17.703 -23.391 1 92.38 45 MET B O 1
ATOM 3049 N N . ALA B 1 46 ? 0.729 -18.812 -21.578 1 94.5 46 ALA B N 1
ATOM 3050 C CA . ALA B 1 46 ? 2 -19.188 -22.188 1 94.5 46 ALA B CA 1
ATOM 3051 C C . ALA B 1 46 ? 1.778 -20.047 -23.422 1 94.5 46 ALA B C 1
ATOM 3053 O O . ALA B 1 46 ? 2.393 -19.812 -24.469 1 94.5 46 ALA B O 1
ATOM 3054 N N . ARG B 1 47 ? 0.899 -20.984 -23.297 1 95.88 47 ARG B N 1
ATOM 3055 C CA . ARG B 1 47 ? 0.583 -21.844 -24.438 1 95.88 47 ARG B CA 1
ATOM 3056 C C . ARG B 1 47 ? 0.064 -21.016 -25.609 1 95.88 47 ARG B C 1
ATOM 3058 O O . ARG B 1 47 ? 0.417 -21.281 -26.766 1 95.88 47 ARG B O 1
ATOM 3065 N N . GLN B 1 48 ? -0.646 -20.016 -25.281 1 92 48 GLN B N 1
ATOM 3066 C CA . GLN B 1 48 ? -1.256 -19.172 -26.312 1 92 48 GLN B CA 1
ATOM 3067 C C . GLN B 1 48 ? -0.248 -18.172 -26.875 1 92 48 GLN B C 1
ATOM 3069 O O . GLN B 1 48 ? -0.548 -17.453 -27.828 1 92 48 GLN B O 1
ATOM 3074 N N . GLY B 1 49 ? 0.898 -18.047 -26.297 1 90.88 49 GLY B N 1
ATOM 3075 C CA . GLY B 1 49 ? 1.9 -17.094 -26.734 1 90.88 49 GLY B CA 1
ATOM 3076 C C . GLY B 1 49 ? 1.665 -15.695 -26.188 1 90.88 49 GLY B C 1
ATOM 3077 O O . GLY B 1 49 ? 2.125 -14.711 -26.766 1 90.88 49 GLY B O 1
ATOM 3078 N N . LEU B 1 50 ? 0.949 -15.594 -25.078 1 87.19 50 LEU B N 1
ATOM 3079 C CA . LEU B 1 50 ? 0.519 -14.289 -24.594 1 87.19 50 LEU B CA 1
ATOM 3080 C C . LEU B 1 50 ? 1.143 -13.992 -23.234 1 87.19 50 LEU B C 1
ATOM 3082 O O . LEU B 1 50 ? 0.744 -13.039 -22.562 1 87.19 50 LEU B O 1
ATOM 3086 N N . TYR B 1 51 ? 2.049 -14.797 -22.828 1 90.44 51 TYR B N 1
ATOM 3087 C CA . TYR B 1 51 ? 2.693 -14.672 -21.531 1 90.44 51 TYR B CA 1
ATOM 3088 C C . TYR B 1 51 ? 4.176 -14.344 -21.688 1 90.44 51 TYR B C 1
ATOM 3090 O O . TYR B 1 51 ? 5 -15.25 -21.844 1 90.44 51 TYR B O 1
ATOM 3098 N N . PRO B 1 52 ? 4.578 -13.094 -21.5 1 88.06 52 PRO B N 1
ATOM 3099 C CA . PRO B 1 52 ? 5.938 -12.648 -21.812 1 88.06 52 PRO B CA 1
ATOM 3100 C C . PRO B 1 52 ? 6.992 -13.336 -20.938 1 88.06 52 PRO B C 1
ATOM 3102 O O . PRO B 1 52 ? 8.156 -13.438 -21.344 1 88.06 52 PRO B O 1
ATOM 3105 N N . ASP B 1 53 ? 6.637 -13.859 -19.859 1 91.62 53 ASP B N 1
ATOM 3106 C CA . ASP B 1 53 ? 7.609 -14.445 -18.953 1 91.62 53 ASP B CA 1
ATOM 3107 C C . ASP B 1 53 ? 7.934 -15.883 -19.344 1 91.62 53 ASP B C 1
ATOM 3109 O O . ASP B 1 53 ? 8.875 -16.484 -18.812 1 91.62 53 ASP B O 1
ATOM 3113 N N . ALA B 1 54 ? 7.148 -16.422 -20.234 1 94.69 54 ALA B N 1
ATOM 3114 C CA . ALA B 1 54 ? 7.359 -17.812 -20.625 1 94.69 54 ALA B CA 1
ATOM 3115 C C . ALA B 1 54 ? 8.648 -17.969 -21.438 1 94.69 54 ALA B C 1
ATOM 3117 O O . ALA B 1 54 ? 9.039 -17.062 -22.172 1 94.69 54 ALA B O 1
ATOM 3118 N N . PRO B 1 55 ? 9.32 -19.141 -21.281 1 95.94 55 PRO B N 1
ATOM 3119 C CA . PRO B 1 55 ? 10.453 -19.406 -22.156 1 95.94 55 PRO B CA 1
ATOM 3120 C C . PRO B 1 55 ? 10.039 -19.547 -23.625 1 95.94 55 PRO B C 1
ATOM 3122 O O . PRO B 1 55 ? 8.867 -19.797 -23.922 1 95.94 55 PRO B O 1
ATOM 3125 N N . PRO B 1 56 ? 11 -19.375 -24.5 1 96.56 56 PRO B N 1
ATOM 3126 C CA . PRO B 1 56 ? 10.672 -19.625 -25.906 1 96.56 56 PRO B CA 1
ATOM 3127 C C . PRO B 1 56 ? 10.289 -21.078 -26.188 1 96.56 56 PRO B C 1
ATOM 3129 O O . PRO B 1 56 ? 10.859 -21.984 -25.578 1 96.56 56 PRO B O 1
ATOM 3132 N N . THR B 1 57 ? 9.391 -21.312 -27.062 1 96.5 57 THR B N 1
ATOM 3133 C CA . THR B 1 57 ? 8.961 -22.656 -27.406 1 96.5 57 THR B CA 1
ATOM 3134 C C . THR B 1 57 ? 9.992 -23.344 -28.297 1 96.5 57 THR B C 1
ATOM 3136 O O . THR B 1 57 ? 10.68 -22.688 -29.078 1 96.5 57 THR B O 1
ATOM 3139 N N . PRO B 1 58 ? 10.086 -24.641 -28.359 1 97.62 58 PRO B N 1
ATOM 3140 C CA . PRO B 1 58 ? 9.383 -25.531 -27.438 1 97.62 58 PRO B CA 1
ATOM 3141 C C . PRO B 1 58 ? 9.836 -25.359 -25.984 1 97.62 58 PRO B C 1
ATOM 3143 O O . PRO B 1 58 ? 11.016 -25.125 -25.734 1 97.62 58 PRO B O 1
ATOM 3146 N N . CYS B 1 59 ? 8.883 -25.391 -25.047 1 98 59 CYS B N 1
ATOM 3147 C CA . CYS B 1 59 ? 9.258 -25.172 -23.656 1 98 59 CYS B CA 1
ATOM 3148 C C . CYS B 1 59 ? 8.375 -25.969 -22.703 1 98 59 CYS B C 1
ATOM 3150 O O . CYS B 1 59 ? 7.344 -26.5 -23.125 1 98 59 CYS B O 1
ATOM 3152 N N . VAL B 1 60 ? 8.859 -26.156 -21.5 1 98.25 60 VAL B N 1
ATOM 3153 C CA . VAL B 1 60 ? 8.125 -26.75 -20.391 1 98.25 60 VAL B CA 1
ATOM 3154 C C . VAL B 1 60 ? 7.793 -25.688 -19.359 1 98.25 60 VAL B C 1
ATOM 3156 O O . VAL B 1 60 ? 8.688 -25.016 -18.844 1 98.25 60 VAL B O 1
ATOM 3159 N N . VAL B 1 61 ? 6.52 -25.516 -19.156 1 98.06 61 VAL B N 1
ATOM 3160 C CA . VAL B 1 61 ? 6.102 -24.5 -18.188 1 98.06 61 VAL B CA 1
ATOM 3161 C C . VAL B 1 61 ? 5.738 -25.172 -16.859 1 98.06 61 VAL B C 1
ATOM 3163 O O . VAL B 1 61 ? 6.242 -26.25 -16.547 1 98.06 61 VAL B O 1
ATOM 3166 N N . GLY B 1 62 ? 5.039 -24.469 -16.047 1 98.25 62 GLY B N 1
ATOM 3167 C CA . GLY B 1 62 ? 4.68 -24.938 -14.711 1 98.25 62 GLY B CA 1
ATOM 3168 C C . GLY B 1 62 ? 5.434 -24.219 -13.602 1 98.25 62 GLY B C 1
ATOM 3169 O O . GLY B 1 62 ? 6.668 -24.172 -13.617 1 98.25 62 GLY B O 1
ATOM 3170 N N . TYR B 1 63 ? 4.738 -23.828 -12.562 1 98.44 63 TYR B N 1
ATOM 3171 C CA . TYR B 1 63 ? 5.34 -23.031 -11.5 1 98.44 63 TYR B CA 1
ATOM 3172 C C . TYR B 1 63 ? 5.453 -23.844 -10.211 1 98.44 63 TYR B C 1
ATOM 3174 O O . TYR B 1 63 ? 6.156 -23.438 -9.281 1 98.44 63 TYR B O 1
ATOM 3182 N N . GLU B 1 64 ? 4.727 -24.953 -10.133 1 98.81 64 GLU B N 1
ATOM 3183 C CA . GLU B 1 64 ? 4.641 -25.609 -8.836 1 98.81 64 GLU B CA 1
ATOM 3184 C C . GLU B 1 64 ? 4.391 -27.109 -9 1 98.81 64 GLU B C 1
ATOM 3186 O O . GLU B 1 64 ? 3.887 -27.547 -10.039 1 98.81 64 GLU B O 1
ATOM 3191 N N . ALA B 1 65 ? 4.746 -27.844 -7.984 1 98.75 65 ALA B N 1
ATOM 3192 C CA . ALA B 1 65 ? 4.559 -29.281 -7.953 1 98.75 65 ALA B CA 1
ATOM 3193 C C . ALA B 1 65 ? 4.676 -29.828 -6.531 1 98.75 65 ALA B C 1
ATOM 3195 O O . ALA B 1 65 ? 4.902 -29.062 -5.59 1 98.75 65 ALA B O 1
ATOM 3196 N N . ALA B 1 66 ? 4.371 -31.078 -6.391 1 98.62 66 ALA B N 1
ATOM 3197 C CA . ALA B 1 66 ? 4.574 -31.828 -5.156 1 98.62 66 ALA B CA 1
ATOM 3198 C C . ALA B 1 66 ? 5.035 -33.25 -5.453 1 98.62 66 ALA B C 1
ATOM 3200 O O . ALA B 1 66 ? 4.691 -33.812 -6.492 1 98.62 66 ALA B O 1
ATOM 3201 N N . GLY B 1 67 ? 5.824 -33.719 -4.578 1 98.12 67 GLY B N 1
ATOM 3202 C CA . GLY B 1 67 ? 6.348 -35.062 -4.754 1 98.12 67 GLY B CA 1
ATOM 3203 C C . GLY B 1 67 ? 7.262 -35.5 -3.621 1 98.12 67 GLY B C 1
ATOM 3204 O O . GLY B 1 67 ? 7.031 -35.156 -2.461 1 98.12 67 GLY B O 1
ATOM 3205 N N . VAL B 1 68 ? 8.188 -36.344 -4.066 1 98.25 68 VAL B N 1
ATOM 3206 C CA . VAL B 1 68 ? 9.094 -36.906 -3.088 1 98.25 68 VAL B CA 1
ATOM 3207 C C . VAL B 1 68 ? 10.539 -36.562 -3.451 1 98.25 68 VAL B C 1
ATOM 3209 O O . VAL B 1 68 ? 10.922 -36.625 -4.621 1 98.25 68 VAL B O 1
ATOM 3212 N N . VAL B 1 69 ? 11.305 -36.25 -2.385 1 98.81 69 VAL B N 1
ATOM 3213 C CA . VAL B 1 69 ? 12.719 -35.969 -2.609 1 98.81 69 VAL B CA 1
ATOM 3214 C C . VAL B 1 69 ? 13.422 -37.25 -3.076 1 98.81 69 VAL B C 1
ATOM 3216 O O . VAL B 1 69 ? 13.422 -38.25 -2.375 1 98.81 69 VAL B O 1
ATOM 3219 N N . GLY B 1 70 ? 14 -37.156 -4.238 1 98.5 70 GLY B N 1
ATOM 3220 C CA . GLY B 1 70 ? 14.703 -38.312 -4.797 1 98.5 70 GLY B CA 1
ATOM 3221 C C . GLY B 1 70 ? 16.203 -38.281 -4.566 1 98.5 70 GLY B C 1
ATOM 3222 O O . GLY B 1 70 ? 16.844 -39.312 -4.41 1 98.5 70 GLY B O 1
ATOM 3223 N N . GLU B 1 71 ? 16.766 -37.031 -4.66 1 98.44 71 GLU B N 1
ATOM 3224 C CA . GLU B 1 71 ? 18.203 -36.812 -4.484 1 98.44 71 GLU B CA 1
ATOM 3225 C C . GLU B 1 71 ? 18.453 -35.406 -3.893 1 98.44 71 GLU B C 1
ATOM 3227 O O . GLU B 1 71 ? 17.688 -34.469 -4.148 1 98.44 71 GLU B O 1
ATOM 3232 N N . VAL B 1 72 ? 19.516 -35.344 -3.076 1 98.5 72 VAL B N 1
ATOM 3233 C CA . VAL B 1 72 ? 19.922 -34.062 -2.51 1 98.5 72 VAL B CA 1
ATOM 3234 C C . VAL B 1 72 ? 21.375 -33.75 -2.891 1 98.5 72 VAL B C 1
ATOM 3236 O O . VAL B 1 72 ? 22.219 -34.625 -2.838 1 98.5 72 VAL B O 1
ATOM 3239 N N . GLY B 1 73 ? 21.562 -32.562 -3.363 1 98.44 73 GLY B N 1
ATOM 3240 C CA . GLY B 1 73 ? 22.906 -32.156 -3.738 1 98.44 73 GLY B CA 1
ATOM 3241 C C . GLY B 1 73 ? 23.766 -31.797 -2.549 1 98.44 73 GLY B C 1
ATOM 3242 O O . GLY B 1 73 ? 23.297 -31.766 -1.41 1 98.44 73 GLY B O 1
ATOM 3243 N N . GLU B 1 74 ? 25.031 -31.516 -2.904 1 98.06 74 GLU B N 1
ATOM 3244 C CA . GLU B 1 74 ? 26.016 -31.141 -1.885 1 98.06 74 GLU B CA 1
ATOM 3245 C C . GLU B 1 74 ? 25.562 -29.922 -1.1 1 98.06 74 GLU B C 1
ATOM 3247 O O . GLU B 1 74 ? 25.047 -28.953 -1.68 1 98.06 74 GLU B O 1
ATOM 3252 N N . GLY B 1 75 ? 25.625 -30.016 0.231 1 97.88 75 GLY B N 1
ATOM 3253 C CA . GLY B 1 75 ? 25.375 -28.859 1.088 1 97.88 75 GLY B CA 1
ATOM 3254 C C . GLY B 1 75 ? 23.922 -28.734 1.502 1 97.88 75 GLY B C 1
ATOM 3255 O O . GLY B 1 75 ? 23.578 -27.859 2.309 1 97.88 75 GLY B O 1
ATOM 3256 N N . VAL B 1 76 ? 23.062 -29.531 0.974 1 98.31 76 VAL B N 1
ATOM 3257 C CA . VAL B 1 76 ? 21.641 -29.438 1.291 1 98.31 76 VAL B CA 1
ATOM 3258 C C . VAL B 1 76 ? 21.328 -30.234 2.557 1 98.31 76 VAL B C 1
ATOM 3260 O O . VAL B 1 76 ? 21.625 -31.438 2.627 1 98.31 76 VAL B O 1
ATOM 3263 N N . THR B 1 77 ? 20.781 -29.562 3.594 1 97.62 77 THR B N 1
ATOM 3264 C CA . THR B 1 77 ? 20.438 -30.219 4.844 1 97.62 77 THR B CA 1
ATOM 3265 C C . THR B 1 77 ? 18.969 -29.953 5.203 1 97.62 77 THR B C 1
ATOM 3267 O O . THR B 1 77 ? 18.453 -30.531 6.16 1 97.62 77 THR B O 1
ATOM 3270 N N . SER B 1 78 ? 18.297 -29.109 4.422 1 96.94 78 SER B N 1
ATOM 3271 C CA . SER B 1 78 ? 16.953 -28.656 4.758 1 96.94 78 SER B CA 1
ATOM 3272 C C . SER B 1 78 ? 15.914 -29.734 4.465 1 96.94 78 SER B C 1
ATOM 3274 O O . SER B 1 78 ? 14.789 -29.672 4.969 1 96.94 78 SER B O 1
ATOM 3276 N N . VAL B 1 79 ? 16.234 -30.703 3.605 1 98.06 79 VAL B N 1
ATOM 3277 C CA . VAL B 1 79 ? 15.352 -31.828 3.279 1 98.06 79 VAL B CA 1
ATOM 3278 C C . VAL B 1 79 ? 16.172 -33.094 3.119 1 98.06 79 VAL B C 1
ATOM 3280 O O . VAL B 1 79 ? 17.391 -33.062 2.98 1 98.06 79 VAL B O 1
ATOM 3283 N N . SER B 1 80 ? 15.414 -34.25 3.104 1 98.19 80 SER B N 1
ATOM 3284 C CA . SER B 1 80 ? 16.062 -35.562 2.953 1 98.19 80 SER B CA 1
ATOM 3285 C C . SER B 1 80 ? 15.359 -36.406 1.909 1 98.19 80 SER B C 1
ATOM 3287 O O . SER B 1 80 ? 14.164 -36.219 1.662 1 98.19 80 SER B O 1
ATOM 3289 N N . VAL B 1 81 ? 16.109 -37.312 1.431 1 98.5 81 VAL B N 1
ATOM 3290 C CA . VAL B 1 81 ? 15.562 -38.25 0.456 1 98.5 81 VAL B CA 1
ATOM 3291 C C . VAL B 1 81 ? 14.367 -39 1.059 1 98.5 81 VAL B C 1
ATOM 3293 O O . VAL B 1 81 ? 14.414 -39.438 2.207 1 98.5 81 VAL B O 1
ATOM 3296 N N . GLY B 1 82 ? 13.305 -39.031 0.307 1 98.25 82 GLY B N 1
ATOM 3297 C CA . GLY B 1 82 ? 12.102 -39.719 0.758 1 98.25 82 GLY B CA 1
ATOM 3298 C C . GLY B 1 82 ? 11.07 -38.781 1.352 1 98.25 82 GLY B C 1
ATOM 3299 O O . GLY B 1 82 ? 9.914 -39.156 1.53 1 98.25 82 GLY B O 1
ATOM 3300 N N . GLN B 1 83 ? 11.492 -37.594 1.609 1 98.38 83 GLN B N 1
ATOM 3301 C CA . GLN B 1 83 ? 10.602 -36.625 2.24 1 98.38 83 GLN B CA 1
ATOM 3302 C C . GLN B 1 83 ? 9.547 -36.125 1.255 1 98.38 83 GLN B C 1
ATOM 3304 O O . GLN B 1 83 ? 9.852 -35.875 0.087 1 98.38 83 GLN B O 1
ATOM 3309 N N . ARG B 1 84 ? 8.266 -35.969 1.69 1 98.31 84 ARG B N 1
ATOM 3310 C CA . ARG B 1 84 ? 7.18 -35.406 0.902 1 98.31 84 ARG B CA 1
ATOM 3311 C C . ARG B 1 84 ? 7.234 -33.875 0.92 1 98.31 84 ARG B C 1
ATOM 3313 O O . ARG B 1 84 ? 7.344 -33.25 1.986 1 98.31 84 ARG B O 1
ATOM 3320 N N . VAL B 1 85 ? 7.207 -33.25 -0.285 1 98.81 85 VAL B N 1
ATOM 3321 C CA . VAL B 1 85 ? 7.457 -31.812 -0.338 1 98.81 85 VAL B CA 1
ATOM 3322 C C . VAL B 1 85 ? 6.566 -31.172 -1.402 1 98.81 85 VAL B C 1
ATOM 3324 O O . VAL B 1 85 ? 6.09 -31.859 -2.312 1 98.81 85 VAL B O 1
ATOM 3327 N N . ALA B 1 86 ? 6.234 -29.953 -1.253 1 98.75 86 ALA B N 1
ATOM 3328 C CA . ALA B 1 86 ? 5.77 -29.047 -2.301 1 98.75 86 ALA B CA 1
ATOM 3329 C C . ALA B 1 86 ? 6.898 -28.125 -2.775 1 98.75 86 ALA B C 1
ATOM 3331 O O . ALA B 1 86 ? 7.809 -27.812 -2.01 1 98.75 86 ALA B O 1
ATOM 3332 N N . VAL B 1 87 ? 6.867 -27.75 -4.023 1 98.62 87 VAL B N 1
ATOM 3333 C CA . VAL B 1 87 ? 7.945 -26.922 -4.555 1 98.62 87 VAL B CA 1
ATOM 3334 C C . VAL B 1 87 ? 7.367 -25.797 -5.406 1 98.62 87 VAL B C 1
ATOM 3336 O O . VAL B 1 87 ? 6.227 -25.875 -5.871 1 98.62 87 VAL B O 1
ATOM 3339 N N . CYS B 1 88 ? 8.031 -24.75 -5.52 1 97.69 88 CYS B N 1
ATOM 3340 C CA . CYS B 1 88 ? 7.758 -23.625 -6.406 1 97.69 88 CYS B CA 1
ATOM 3341 C C . CYS B 1 88 ? 8.984 -23.297 -7.254 1 97.69 88 CYS B C 1
ATOM 3343 O O . CYS B 1 88 ? 10.102 -23.25 -6.742 1 97.69 88 CYS B O 1
ATOM 3345 N N . THR B 1 89 ? 8.773 -23.156 -8.539 1 96.06 89 THR B N 1
ATOM 3346 C CA . THR B 1 89 ? 9.859 -22.844 -9.461 1 96.06 89 THR B CA 1
ATOM 3347 C C . THR B 1 89 ? 9.391 -21.922 -10.578 1 96.06 89 THR B C 1
ATOM 3349 O O . THR B 1 89 ? 8.188 -21.859 -10.867 1 96.06 89 THR B O 1
ATOM 3352 N N . LYS B 1 90 ? 10.328 -21.156 -11.117 1 95.06 90 LYS B N 1
ATOM 3353 C CA . LYS B 1 90 ? 10.008 -20.375 -12.312 1 95.06 90 LYS B CA 1
ATOM 3354 C C . LYS B 1 90 ? 10.023 -21.25 -13.562 1 95.06 90 LYS B C 1
ATOM 3356 O O . LYS B 1 90 ? 11.016 -21.266 -14.297 1 95.06 90 LYS B O 1
ATOM 3361 N N . PHE B 1 91 ? 8.984 -22.031 -13.766 1 96.12 91 PHE B N 1
ATOM 3362 C CA . PHE B 1 91 ? 8.672 -22.953 -14.852 1 96.12 91 PHE B CA 1
ATOM 3363 C C . PHE B 1 91 ? 9.461 -24.234 -14.711 1 96.12 91 PHE B C 1
ATOM 3365 O O . PHE B 1 91 ? 10.227 -24.406 -13.758 1 96.12 91 PHE B O 1
ATOM 3372 N N . GLY B 1 92 ? 9.094 -25.219 -15.523 1 97.19 92 GLY B N 1
ATOM 3373 C CA . GLY B 1 92 ? 9.719 -26.531 -15.555 1 97.19 92 GLY B CA 1
ATOM 3374 C C . GLY B 1 92 ? 9 -27.562 -14.711 1 97.19 92 GLY B C 1
ATOM 3375 O O . GLY B 1 92 ? 9.32 -28.75 -14.766 1 97.19 92 GLY B O 1
ATOM 3376 N N . ALA B 1 93 ? 7.98 -27.203 -14.07 1 98.25 93 ALA B N 1
ATOM 3377 C CA . ALA B 1 93 ? 7.344 -28.094 -13.094 1 98.25 93 ALA B CA 1
ATOM 3378 C C . ALA B 1 93 ? 6.402 -29.078 -13.781 1 98.25 93 ALA B C 1
ATOM 3380 O O . ALA B 1 93 ? 5.961 -30.047 -13.172 1 98.25 93 ALA B O 1
ATOM 3381 N N . HIS B 1 94 ? 6.012 -28.797 -14.992 1 98.56 94 HIS B N 1
ATOM 3382 C CA . HIS B 1 94 ? 5.195 -29.766 -15.719 1 98.56 94 HIS B CA 1
ATOM 3383 C C . HIS B 1 94 ? 6.047 -30.906 -16.266 1 98.56 94 HIS B C 1
ATOM 3385 O O . HIS B 1 94 ? 6.059 -31.141 -17.484 1 98.56 94 HIS B O 1
ATOM 3391 N N . SER B 1 95 ? 6.676 -31.547 -15.352 1 98.38 95 SER B N 1
ATOM 3392 C CA . SER B 1 95 ? 7.578 -32.656 -15.539 1 98.38 95 SER B CA 1
ATOM 3393 C C . SER B 1 95 ? 7.48 -33.656 -14.375 1 98.38 95 SER B C 1
ATOM 3395 O O . SER B 1 95 ? 7.109 -33.281 -13.258 1 98.38 95 SER B O 1
ATOM 3397 N N . ASP B 1 96 ? 7.742 -34.906 -14.656 1 98.06 96 ASP B N 1
ATOM 3398 C CA . ASP B 1 96 ? 7.664 -35.875 -13.57 1 98.06 96 ASP B CA 1
ATOM 3399 C C . ASP B 1 96 ? 8.953 -35.875 -12.742 1 98.06 96 ASP B C 1
ATOM 3401 O O . ASP B 1 96 ? 9.055 -36.625 -11.75 1 98.06 96 ASP B O 1
ATOM 3405 N N . THR B 1 97 ? 9.93 -35.094 -13.18 1 98.12 97 THR B N 1
ATOM 3406 C CA . THR B 1 97 ? 11.164 -34.875 -12.438 1 98.12 97 THR B CA 1
ATOM 3407 C C . THR B 1 97 ? 11.602 -33.438 -12.523 1 98.12 97 THR B C 1
ATOM 3409 O O . THR B 1 97 ? 11.664 -32.875 -13.617 1 98.12 97 THR B O 1
ATOM 3412 N N . ILE B 1 98 ? 11.961 -32.875 -11.375 1 98 98 ILE B N 1
ATOM 3413 C CA . ILE B 1 98 ? 12.43 -31.484 -11.359 1 98 98 ILE B CA 1
ATOM 3414 C C . ILE B 1 98 ? 13.664 -31.359 -10.469 1 98 98 ILE B C 1
ATOM 3416 O O . ILE B 1 98 ? 13.797 -32.094 -9.492 1 98 98 ILE B O 1
ATOM 3420 N N . VAL B 1 99 ? 14.586 -30.516 -10.891 1 98.44 99 VAL B N 1
ATOM 3421 C CA . VAL B 1 99 ? 15.719 -30.109 -10.055 1 98.44 99 VAL B CA 1
ATOM 3422 C C . VAL B 1 99 ? 15.672 -28.609 -9.805 1 98.44 99 VAL B C 1
ATOM 3424 O O . VAL B 1 99 ? 15.531 -27.828 -10.734 1 98.44 99 VAL B O 1
ATOM 3427 N N . LEU B 1 100 ? 15.75 -28.219 -8.578 1 98.19 100 LEU B N 1
ATOM 3428 C CA . LEU B 1 100 ? 15.672 -26.812 -8.211 1 98.19 100 LEU B CA 1
ATOM 3429 C C . LEU B 1 100 ? 16.406 -26.547 -6.902 1 98.19 100 LEU B C 1
ATOM 3431 O O . LEU B 1 100 ? 16.859 -27.484 -6.238 1 98.19 100 LEU B O 1
ATOM 3435 N N . SER B 1 101 ? 16.562 -25.266 -6.566 1 97.88 101 SER B N 1
ATOM 3436 C CA . SER B 1 101 ? 17.219 -24.875 -5.32 1 97.88 101 SER B CA 1
ATOM 3437 C C . SER B 1 101 ? 16.469 -25.422 -4.109 1 97.88 101 SER B C 1
ATOM 3439 O O . SER B 1 101 ? 15.234 -25.375 -4.059 1 97.88 101 SER B O 1
ATOM 3441 N N . HIS B 1 102 ? 17.188 -25.844 -3.082 1 98.06 102 HIS B N 1
ATOM 3442 C CA . HIS B 1 102 ? 16.578 -26.375 -1.865 1 98.06 102 HIS B CA 1
ATOM 3443 C C . HIS B 1 102 ? 15.773 -25.312 -1.138 1 98.06 102 HIS B C 1
ATOM 3445 O O . HIS B 1 102 ? 14.898 -25.625 -0.329 1 98.06 102 HIS B O 1
ATOM 3451 N N . GLN B 1 103 ? 15.977 -24.031 -1.486 1 97.56 103 GLN B N 1
ATOM 3452 C CA . GLN B 1 103 ? 15.312 -22.922 -0.82 1 97.56 103 GLN B CA 1
ATOM 3453 C C . GLN B 1 103 ? 13.836 -22.859 -1.191 1 97.56 103 GLN B C 1
ATOM 3455 O O . GLN B 1 103 ? 13.039 -22.219 -0.499 1 97.56 103 GLN B O 1
ATOM 3460 N N . MET B 1 104 ? 13.477 -23.516 -2.283 1 98.25 104 MET B N 1
ATOM 3461 C CA . MET B 1 104 ? 12.094 -23.453 -2.756 1 98.25 104 MET B CA 1
ATOM 3462 C C . MET B 1 104 ? 11.43 -24.828 -2.652 1 98.25 104 MET B C 1
ATOM 3464 O O . MET B 1 104 ? 10.539 -25.141 -3.443 1 98.25 104 MET B O 1
ATOM 3468 N N . VAL B 1 105 ? 11.922 -25.609 -1.733 1 98.69 105 VAL B N 1
ATOM 3469 C CA . VAL B 1 105 ? 11.383 -26.938 -1.416 1 98.69 105 VAL B CA 1
ATOM 3470 C C . VAL B 1 105 ? 10.805 -26.922 -0.003 1 98.69 105 VAL B C 1
ATOM 3472 O O . VAL B 1 105 ? 11.5 -26.609 0.959 1 98.69 105 VAL B O 1
ATOM 3475 N N . PHE B 1 106 ? 9.539 -27.328 0.168 1 98.75 106 PHE B N 1
ATOM 3476 C CA . PHE B 1 106 ? 8.828 -27.156 1.434 1 98.75 106 PHE B CA 1
ATOM 3477 C C . PHE B 1 106 ? 8.234 -28.484 1.894 1 98.75 106 PHE B C 1
ATOM 3479 O O . PHE B 1 106 ? 7.363 -29.047 1.227 1 98.75 106 PHE B O 1
ATOM 3486 N N . PRO B 1 107 ? 8.656 -28.969 3.016 1 98.19 107 PRO B N 1
ATOM 3487 C CA . PRO B 1 107 ? 8.023 -30.172 3.549 1 98.19 107 PRO B CA 1
ATOM 3488 C C . PRO B 1 107 ? 6.52 -30.016 3.75 1 98.19 107 PRO B C 1
ATOM 3490 O O . PRO B 1 107 ? 6.055 -28.953 4.156 1 98.19 107 PRO B O 1
ATOM 3493 N N . ILE B 1 108 ? 5.789 -31.016 3.461 1 97.38 108 ILE B N 1
ATOM 3494 C CA . ILE B 1 108 ? 4.34 -30.953 3.633 1 97.38 108 ILE B CA 1
ATOM 3495 C C . ILE B 1 108 ? 3.908 -31.953 4.711 1 97.38 108 ILE B C 1
ATOM 3497 O O . ILE B 1 108 ? 4.605 -32.938 4.977 1 97.38 108 ILE B O 1
ATOM 3501 N N . PRO B 1 109 ? 2.771 -31.719 5.289 1 94.25 109 PRO B N 1
ATOM 3502 C CA . PRO B 1 109 ? 2.238 -32.656 6.273 1 94.25 109 PRO B CA 1
ATOM 3503 C C . PRO B 1 109 ? 1.981 -34.031 5.684 1 94.25 109 PRO B C 1
ATOM 3505 O O . PRO B 1 109 ? 1.65 -34.156 4.5 1 94.25 109 PRO B O 1
ATOM 3508 N N . ASP B 1 110 ? 1.987 -35.031 6.559 1 91.5 110 ASP B N 1
ATOM 3509 C CA . ASP B 1 110 ? 1.838 -36.406 6.125 1 91.5 110 ASP B CA 1
ATOM 3510 C C . ASP B 1 110 ? 0.427 -36.688 5.605 1 91.5 110 ASP B C 1
ATOM 3512 O O . ASP B 1 110 ? 0.23 -37.531 4.738 1 91.5 110 ASP B O 1
ATOM 3516 N N . ASP B 1 111 ? -0.466 -35.906 6.109 1 92 111 ASP B N 1
ATOM 3517 C CA . ASP B 1 111 ? -1.858 -36.188 5.77 1 92 111 ASP B CA 1
ATOM 3518 C C . ASP B 1 111 ? -2.287 -35.406 4.535 1 92 111 ASP B C 1
ATOM 3520 O O . ASP B 1 111 ? -3.43 -35.531 4.082 1 92 111 ASP B O 1
ATOM 3524 N N . MET B 1 112 ? -1.409 -34.688 3.971 1 95 112 MET B N 1
ATOM 3525 C CA . MET B 1 112 ? -1.707 -33.906 2.775 1 95 112 MET B CA 1
ATOM 3526 C C . MET B 1 112 ? -1.386 -34.688 1.512 1 95 112 MET B C 1
ATOM 3528 O O . MET B 1 112 ? -0.291 -35.25 1.381 1 95 112 MET B O 1
ATOM 3532 N N . THR B 1 113 ? -2.406 -34.812 0.62 1 96.12 113 THR B N 1
ATOM 3533 C CA . THR B 1 113 ? -2.139 -35.469 -0.646 1 96.12 113 THR B CA 1
ATOM 3534 C C . THR B 1 11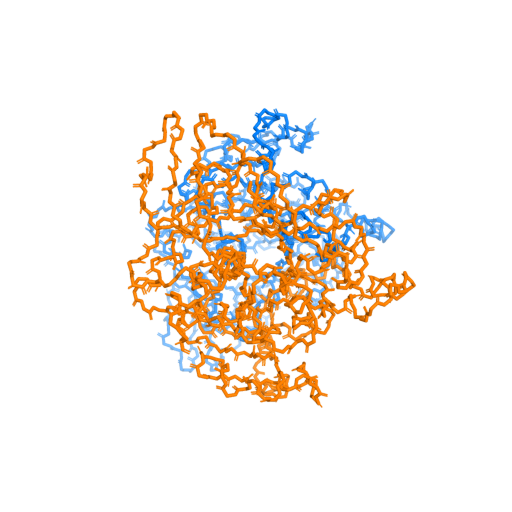3 ? -1.212 -34.625 -1.521 1 96.12 113 THR B C 1
ATOM 3536 O O . THR B 1 113 ? -1.083 -33.438 -1.316 1 96.12 113 THR B O 1
ATOM 3539 N N . PHE B 1 114 ? -0.546 -35.25 -2.463 1 97.5 114 PHE B N 1
ATOM 3540 C CA . PHE B 1 114 ? 0.337 -34.5 -3.361 1 97.5 114 PHE B CA 1
ATOM 3541 C C . PHE B 1 114 ? -0.454 -33.531 -4.219 1 97.5 114 PHE B C 1
ATOM 3543 O O . PHE B 1 114 ? 0.036 -32.438 -4.543 1 97.5 114 PHE B O 1
ATOM 3550 N N . ALA B 1 115 ? -1.714 -33.938 -4.602 1 97.31 115 ALA B N 1
ATOM 3551 C CA . ALA B 1 115 ? -2.562 -33 -5.348 1 97.31 115 ALA B CA 1
ATOM 3552 C C . ALA B 1 115 ? -2.873 -31.766 -4.527 1 97.31 115 ALA B C 1
ATOM 3554 O O . ALA B 1 115 ? -2.803 -30.641 -5.039 1 97.31 115 ALA B O 1
ATOM 3555 N N . GLU B 1 116 ? -3.158 -31.969 -3.281 1 97.19 116 GLU B N 1
ATOM 3556 C CA . GLU B 1 116 ? -3.395 -30.828 -2.387 1 97.19 116 GLU B CA 1
ATOM 3557 C C . GLU B 1 116 ? -2.145 -29.969 -2.252 1 97.19 116 GLU B C 1
ATOM 3559 O O . GLU B 1 116 ? -2.221 -28.734 -2.359 1 97.19 116 GLU B O 1
ATOM 3564 N N . ALA B 1 117 ? -1.05 -30.609 -2.074 1 98 117 ALA B N 1
ATOM 3565 C CA . ALA B 1 117 ? 0.206 -29.891 -1.875 1 98 117 ALA B CA 1
ATOM 3566 C C . ALA B 1 117 ? 0.569 -29.062 -3.109 1 98 117 ALA B C 1
ATOM 3568 O O . ALA B 1 117 ? 1.008 -27.922 -2.992 1 98 117 ALA B O 1
ATOM 3569 N N . ALA B 1 118 ? 0.344 -29.625 -4.273 1 98.19 118 ALA B N 1
ATOM 3570 C CA . ALA B 1 118 ? 0.673 -28.953 -5.531 1 98.19 118 ALA B CA 1
ATOM 3571 C C . ALA B 1 118 ? -0.263 -27.766 -5.785 1 98.19 118 ALA B C 1
ATOM 3573 O O . ALA B 1 118 ? 0.033 -26.891 -6.605 1 98.19 118 ALA B O 1
ATOM 3574 N N . SER B 1 119 ? -1.389 -27.781 -5.086 1 98.06 119 SER B N 1
ATOM 3575 C CA . SER B 1 119 ? -2.398 -26.75 -5.305 1 98.06 119 SER B CA 1
ATOM 3576 C C . SER B 1 119 ? -2.125 -25.516 -4.457 1 98.06 119 SER B C 1
ATOM 3578 O O . SER B 1 119 ? -2.797 -24.5 -4.605 1 98.06 119 SER B O 1
ATOM 3580 N N . ILE B 1 120 ? -1.07 -25.438 -3.67 1 98.5 120 ILE B N 1
ATOM 3581 C CA . ILE B 1 120 ? -0.949 -24.438 -2.623 1 98.5 120 ILE B CA 1
ATOM 3582 C C . ILE B 1 120 ? 0.029 -23.344 -3.066 1 98.5 120 ILE B C 1
ATOM 3584 O O . ILE B 1 120 ? -0.303 -22.156 -3.043 1 98.5 120 ILE B O 1
ATOM 3588 N N . PRO B 1 121 ? 1.246 -23.594 -3.535 1 98.56 121 PRO B N 1
ATOM 3589 C CA . PRO B 1 121 ? 2.32 -22.594 -3.549 1 98.56 121 PRO B CA 1
ATOM 3590 C C . PRO B 1 121 ? 1.941 -21.328 -4.312 1 98.56 121 PRO B C 1
ATOM 3592 O O . PRO B 1 121 ? 1.858 -20.25 -3.719 1 98.56 121 PRO B O 1
ATOM 3595 N N . VAL B 1 122 ? 1.567 -21.453 -5.559 1 98.25 122 VAL B N 1
ATOM 3596 C CA . VAL B 1 122 ? 1.409 -20.25 -6.383 1 98.25 122 VAL B CA 1
ATOM 3597 C C . VAL B 1 122 ? 0.184 -19.469 -5.922 1 98.25 122 VAL B C 1
ATOM 3599 O O . VAL B 1 122 ? 0.273 -18.266 -5.66 1 98.25 122 VAL B O 1
ATOM 3602 N N . ASN B 1 123 ? -0.951 -20.125 -5.746 1 98.44 123 ASN B N 1
ATOM 3603 C CA . ASN B 1 123 ? -2.193 -19.438 -5.406 1 98.44 123 ASN B CA 1
ATOM 3604 C C . ASN B 1 123 ? -2.117 -18.797 -4.027 1 98.44 123 ASN B C 1
ATOM 3606 O O . ASN B 1 123 ? -2.453 -17.625 -3.873 1 98.44 123 ASN B O 1
ATOM 3610 N N . TYR B 1 124 ? -1.601 -19.516 -3.07 1 98.75 124 TYR B N 1
ATOM 3611 C CA . TYR B 1 124 ? -1.623 -19 -1.702 1 98.75 124 TYR B CA 1
ATOM 3612 C C . TYR B 1 124 ? -0.498 -18 -1.474 1 98.75 124 TYR B C 1
ATOM 3614 O O . TYR B 1 124 ? -0.65 -17.062 -0.699 1 98.75 124 TYR B O 1
ATOM 3622 N N . ILE B 1 125 ? 0.663 -18.172 -2.127 1 98.56 125 ILE B N 1
ATOM 3623 C CA . ILE B 1 125 ? 1.698 -17.156 -2.041 1 98.56 125 ILE B CA 1
ATOM 3624 C C . ILE B 1 125 ? 1.187 -15.844 -2.646 1 98.56 125 ILE B C 1
ATOM 3626 O O . ILE B 1 125 ? 1.379 -14.773 -2.074 1 98.56 125 ILE B O 1
ATOM 3630 N N . THR B 1 126 ? 0.514 -15.953 -3.797 1 98.5 126 THR B N 1
ATOM 3631 C CA . THR B 1 126 ? -0.035 -14.773 -4.457 1 98.5 126 THR B CA 1
ATOM 3632 C C . THR B 1 126 ? -1.026 -14.055 -3.549 1 98.5 126 THR B C 1
ATOM 3634 O O . THR B 1 126 ? -0.901 -12.852 -3.316 1 98.5 126 THR B O 1
ATOM 3637 N N . ALA B 1 127 ? -1.977 -14.781 -3.002 1 98.81 127 ALA B N 1
ATOM 3638 C CA . ALA B 1 127 ? -3 -14.203 -2.137 1 98.81 127 ALA B CA 1
ATOM 3639 C C . ALA B 1 127 ? -2.383 -13.641 -0.86 1 98.81 127 ALA B C 1
ATOM 3641 O O . ALA B 1 127 ? -2.68 -12.508 -0.468 1 98.81 127 ALA B O 1
ATOM 3642 N N . TYR B 1 128 ? -1.521 -14.445 -0.251 1 98.75 128 TYR B N 1
ATOM 3643 C CA . TYR B 1 128 ? -0.879 -14.039 0.993 1 98.75 128 TYR B CA 1
ATOM 3644 C C . TYR B 1 128 ? -0.088 -12.75 0.799 1 98.75 128 TYR B C 1
ATOM 3646 O O . TYR B 1 128 ? -0.221 -11.805 1.584 1 98.75 128 TYR B O 1
ATOM 3654 N N . HIS B 1 129 ? 0.742 -12.75 -0.229 1 98.44 129 HIS B N 1
ATOM 3655 C CA . HIS B 1 129 ? 1.568 -11.578 -0.52 1 98.44 129 HIS B CA 1
ATOM 3656 C C . HIS B 1 129 ? 0.711 -10.336 -0.725 1 98.44 129 HIS B C 1
ATOM 3658 O O . HIS B 1 129 ? 0.995 -9.281 -0.153 1 98.44 129 HIS B O 1
ATOM 3664 N N . MET B 1 130 ? -0.38 -10.414 -1.452 1 98.56 130 MET B N 1
ATOM 3665 C CA . MET B 1 130 ? -1.254 -9.281 -1.726 1 98.56 130 MET B CA 1
ATOM 3666 C C . MET B 1 130 ? -1.95 -8.805 -0.453 1 98.56 130 MET B C 1
ATOM 3668 O O . MET B 1 130 ? -1.97 -7.613 -0.156 1 98.56 130 MET B O 1
ATOM 3672 N N . LEU B 1 131 ? -2.451 -9.742 0.324 1 98.38 131 LEU B N 1
ATOM 3673 C CA . LEU B 1 131 ? -3.365 -9.406 1.41 1 98.38 131 LEU B CA 1
ATOM 3674 C C . LEU B 1 131 ? -2.596 -8.922 2.637 1 98.38 131 LEU B C 1
ATOM 3676 O O . LEU B 1 131 ? -3.01 -7.969 3.299 1 98.38 131 LEU B O 1
ATOM 3680 N N . PHE B 1 132 ? -1.465 -9.547 2.896 1 96.81 132 PHE B N 1
ATOM 3681 C CA . PHE B 1 132 ? -0.795 -9.281 4.164 1 96.81 132 PHE B CA 1
ATOM 3682 C C . PHE B 1 132 ? 0.412 -8.375 3.961 1 96.81 132 PHE B C 1
ATOM 3684 O O . PHE B 1 132 ? 0.688 -7.508 4.789 1 96.81 132 PHE B O 1
ATOM 3691 N N . ARG B 1 133 ? 1.117 -8.57 2.9 1 94.94 133 ARG B N 1
ATOM 3692 C CA . ARG B 1 133 ? 2.334 -7.785 2.699 1 94.94 133 ARG B CA 1
ATOM 3693 C C . ARG B 1 133 ? 2.031 -6.48 1.971 1 94.94 133 ARG B C 1
ATOM 3695 O O . ARG B 1 133 ? 2.504 -5.414 2.373 1 94.94 133 ARG B O 1
ATOM 3702 N N . VAL B 1 134 ? 1.227 -6.508 0.92 1 97.25 134 VAL B N 1
ATOM 3703 C CA . VAL B 1 134 ? 1.012 -5.348 0.059 1 97.25 134 VAL B CA 1
ATOM 3704 C C . VAL B 1 134 ? -0.133 -4.5 0.608 1 97.25 134 VAL B C 1
ATOM 3706 O O . VAL B 1 134 ? 0.036 -3.305 0.856 1 97.25 134 VAL B O 1
ATOM 3709 N N . ALA B 1 135 ? -1.29 -5.113 0.875 1 97.38 135 ALA B N 1
ATOM 3710 C CA . ALA B 1 135 ? -2.471 -4.355 1.275 1 97.38 135 ALA B CA 1
ATOM 3711 C C . ALA B 1 135 ? -2.502 -4.148 2.787 1 97.38 135 ALA B C 1
ATOM 3713 O O . ALA B 1 135 ? -3.111 -3.193 3.277 1 97.38 135 ALA B O 1
ATOM 3714 N N . ASN B 1 136 ? -1.886 -5.062 3.545 1 94.5 136 ASN B N 1
ATOM 3715 C CA . ASN B 1 136 ? -1.934 -4.977 5 1 94.5 136 ASN B CA 1
ATOM 3716 C C . ASN B 1 136 ? -3.369 -4.883 5.508 1 94.5 136 ASN B C 1
ATOM 3718 O O . ASN B 1 136 ? -3.729 -3.924 6.191 1 94.5 136 ASN B O 1
ATOM 3722 N N . ILE B 1 137 ? -4.176 -5.988 5.297 1 97.25 137 ILE B N 1
ATOM 3723 C CA . ILE B 1 137 ? -5.609 -5.996 5.562 1 97.25 137 ILE B CA 1
ATOM 3724 C C . ILE B 1 137 ? -5.859 -5.766 7.055 1 97.25 137 ILE B C 1
ATOM 3726 O O . ILE B 1 137 ? -5.246 -6.422 7.898 1 97.25 137 ILE B O 1
ATOM 3730 N N . GLN B 1 138 ? -6.738 -4.82 7.312 1 94.88 138 GLN B N 1
ATOM 3731 C CA . GLN B 1 138 ? -7.102 -4.496 8.688 1 94.88 138 GLN B CA 1
ATOM 3732 C C . GLN B 1 138 ? -8.352 -5.25 9.117 1 94.88 138 GLN B C 1
ATOM 3734 O O . GLN B 1 138 ? -9.203 -5.578 8.289 1 94.88 138 GLN B O 1
ATOM 3739 N N . PRO B 1 139 ? -8.453 -5.566 10.445 1 96.56 139 PRO B N 1
ATOM 3740 C CA . PRO B 1 139 ? -9.727 -6.117 10.93 1 96.56 139 PRO B CA 1
ATOM 3741 C C . PRO B 1 139 ? -10.93 -5.258 10.539 1 96.56 139 PRO B C 1
ATOM 3743 O O . PRO B 1 139 ? -10.836 -4.027 10.539 1 96.56 139 PRO B O 1
ATOM 3746 N N . GLY B 1 140 ? -12 -5.895 10.117 1 97.25 140 GLY B N 1
ATOM 3747 C CA . GLY B 1 140 ? -13.227 -5.191 9.781 1 97.25 140 GLY B CA 1
ATOM 3748 C C . GLY B 1 140 ? -13.266 -4.699 8.344 1 97.25 140 GLY B C 1
ATOM 3749 O O . GLY B 1 140 ? -14.258 -4.117 7.91 1 97.25 140 GLY B O 1
ATOM 3750 N N . ALA B 1 141 ? -12.227 -4.973 7.562 1 98 141 ALA B N 1
ATOM 3751 C CA . ALA B 1 141 ? -12.141 -4.465 6.195 1 98 141 ALA B CA 1
ATOM 3752 C C . ALA B 1 141 ? -13.195 -5.113 5.301 1 98 141 ALA B C 1
ATOM 3754 O O . ALA B 1 141 ? -13.641 -6.227 5.566 1 98 141 ALA B O 1
ATOM 3755 N N . ARG B 1 142 ? -13.648 -4.414 4.324 1 98.69 142 ARG B N 1
ATOM 3756 C CA . ARG B 1 142 ? -14.445 -4.914 3.207 1 98.69 142 ARG B CA 1
ATOM 3757 C C . ARG B 1 142 ? -13.57 -5.215 1.998 1 98.69 142 ARG B C 1
ATOM 3759 O O . ARG B 1 142 ? -12.93 -4.312 1.447 1 98.69 142 ARG B O 1
ATOM 3766 N N . VAL B 1 143 ? -13.523 -6.492 1.532 1 98.94 143 VAL B N 1
ATOM 3767 C CA . VAL B 1 143 ? -12.594 -6.891 0.482 1 98.94 143 VAL B CA 1
ATOM 3768 C C . VAL B 1 143 ? -13.367 -7.488 -0.692 1 98.94 143 VAL B C 1
ATOM 3770 O O . VAL B 1 143 ? -14.234 -8.344 -0.501 1 98.94 143 VAL B O 1
ATOM 3773 N N . LEU B 1 144 ? -13.109 -6.973 -1.89 1 98.94 144 LEU B N 1
ATOM 3774 C CA . LEU B 1 144 ? -13.656 -7.555 -3.109 1 98.94 144 LEU B CA 1
ATOM 3775 C C . LEU B 1 144 ? -12.648 -8.492 -3.764 1 98.94 144 LEU B C 1
ATOM 3777 O O . LEU B 1 144 ? -11.547 -8.07 -4.129 1 98.94 144 LEU B O 1
ATOM 3781 N N . VAL B 1 145 ? -12.992 -9.711 -3.887 1 98.81 145 VAL B N 1
ATOM 3782 C CA . VAL B 1 145 ? -12.203 -10.758 -4.531 1 98.81 145 VAL B CA 1
ATOM 3783 C C . VAL B 1 145 ? -12.836 -11.133 -5.867 1 98.81 145 VAL B C 1
ATOM 3785 O O . VAL B 1 145 ? -13.82 -11.875 -5.906 1 98.81 145 VAL B O 1
ATOM 3788 N N . HIS B 1 146 ? -12.234 -10.641 -6.93 1 97.81 146 HIS B N 1
ATOM 3789 C CA . HIS B 1 146 ? -12.695 -11.086 -8.242 1 97.81 146 HIS B CA 1
ATOM 3790 C C . HIS B 1 146 ? -12.266 -12.523 -8.516 1 97.81 146 HIS B C 1
ATOM 3792 O O . HIS B 1 146 ? -11.242 -12.984 -8 1 97.81 146 HIS B O 1
ATOM 3798 N N . MET B 1 147 ? -13.078 -13.188 -9.406 1 96.81 147 MET B N 1
ATOM 3799 C CA . MET B 1 147 ? -12.82 -14.594 -9.703 1 96.81 147 MET B CA 1
ATOM 3800 C C . MET B 1 147 ? -12.633 -15.398 -8.414 1 96.81 147 MET B C 1
ATOM 3802 O O . MET B 1 147 ? -11.641 -16.094 -8.258 1 96.81 147 MET B O 1
ATOM 3806 N N . ALA B 1 148 ? -13.633 -15.305 -7.57 1 98.31 148 ALA B N 1
ATOM 3807 C CA . ALA B 1 148 ? -13.539 -15.742 -6.18 1 98.31 148 ALA B CA 1
ATOM 3808 C C . ALA B 1 148 ? -13.445 -17.266 -6.094 1 98.31 148 ALA B C 1
ATOM 3810 O O . ALA B 1 148 ? -12.984 -17.812 -5.09 1 98.31 148 ALA B O 1
ATOM 3811 N N . ALA B 1 149 ? -13.867 -17.953 -7.121 1 98 149 ALA B N 1
ATOM 3812 C CA . ALA B 1 149 ? -13.883 -19.406 -7.07 1 98 149 ALA B CA 1
ATOM 3813 C C . ALA B 1 149 ? -12.617 -19.984 -7.691 1 98 149 ALA B C 1
ATOM 3815 O O . ALA B 1 149 ? -12.375 -21.203 -7.602 1 98 149 ALA B O 1
ATOM 3816 N N . GLY B 1 150 ? -11.828 -19.172 -8.328 1 96.88 150 GLY B N 1
ATOM 3817 C CA . GLY B 1 150 ? -10.578 -19.656 -8.906 1 96.88 150 GLY B CA 1
ATOM 3818 C C . GLY B 1 150 ? -9.531 -19.969 -7.859 1 96.88 150 GLY B C 1
ATOM 3819 O O . GLY B 1 150 ? -9.805 -19.953 -6.66 1 96.88 150 GLY B O 1
ATOM 3820 N N . GLY B 1 151 ? -8.359 -20.328 -8.32 1 96.81 151 GLY B N 1
ATOM 3821 C CA . GLY B 1 151 ? -7.289 -20.719 -7.418 1 96.81 151 GLY B CA 1
ATOM 3822 C C . GLY B 1 151 ? -6.918 -19.641 -6.426 1 96.81 151 GLY B C 1
ATOM 3823 O O . GLY B 1 151 ? -6.996 -19.844 -5.215 1 96.81 151 GLY B O 1
ATOM 3824 N N . VAL B 1 152 ? -6.617 -18.438 -6.941 1 98.12 152 VAL B N 1
ATOM 3825 C CA . VAL B 1 152 ? -6.199 -17.344 -6.078 1 98.12 152 VAL B CA 1
ATOM 3826 C C . VAL B 1 152 ? -7.391 -16.844 -5.262 1 98.12 152 VAL B C 1
ATOM 3828 O O . VAL B 1 152 ? -7.238 -16.469 -4.098 1 98.12 152 VAL B O 1
ATOM 3831 N N . GLY B 1 153 ? -8.586 -16.875 -5.867 1 98.5 153 GLY B N 1
ATOM 3832 C CA . GLY B 1 153 ? -9.781 -16.453 -5.152 1 98.5 153 GLY B CA 1
ATOM 3833 C C . GLY B 1 153 ? -10.07 -17.297 -3.928 1 98.5 153 GLY B C 1
ATOM 3834 O O . GLY B 1 153 ? -10.297 -16.781 -2.838 1 98.5 153 GLY B O 1
ATOM 3835 N N . VAL B 1 154 ? -10 -18.578 -4.094 1 98.62 154 VAL B N 1
ATOM 3836 C CA . VAL B 1 154 ? -10.227 -19.531 -3.014 1 98.62 154 VAL B CA 1
ATOM 3837 C C . VAL B 1 154 ? -9.18 -19.328 -1.921 1 98.62 154 VAL B C 1
ATOM 3839 O O . VAL B 1 154 ? -9.508 -19.328 -0.732 1 98.62 154 VAL B O 1
ATOM 3842 N N . ALA B 1 155 ? -7.961 -19.156 -2.33 1 98.75 155 ALA B N 1
ATOM 3843 C CA . ALA B 1 155 ? -6.887 -18.891 -1.376 1 98.75 155 ALA B CA 1
ATOM 3844 C C . ALA B 1 155 ? -7.148 -17.609 -0.605 1 98.75 155 ALA B C 1
ATOM 3846 O O . ALA B 1 155 ? -7.027 -17.562 0.622 1 98.75 155 ALA B O 1
ATOM 3847 N N . ALA B 1 156 ? -7.555 -16.562 -1.285 1 98.88 156 ALA B N 1
ATOM 3848 C CA . ALA B 1 156 ? -7.777 -15.258 -0.69 1 98.88 156 ALA B CA 1
ATOM 3849 C C . ALA B 1 156 ? -8.898 -15.305 0.342 1 98.88 156 ALA B C 1
ATOM 3851 O O . ALA B 1 156 ? -8.758 -14.781 1.45 1 98.88 156 ALA B O 1
ATOM 3852 N N . ILE B 1 157 ? -10.008 -15.953 -0.029 1 98.88 157 ILE B N 1
ATOM 3853 C CA . ILE B 1 157 ? -11.148 -16.031 0.873 1 98.88 157 ILE B CA 1
ATOM 3854 C C . ILE B 1 157 ? -10.734 -16.719 2.178 1 98.88 157 ILE B C 1
ATOM 3856 O O . ILE B 1 157 ? -11.023 -16.203 3.264 1 98.88 157 ILE B O 1
ATOM 3860 N N . GLN B 1 158 ? -10.016 -17.781 2.066 1 98.81 158 GLN B N 1
ATOM 3861 C CA . GLN B 1 158 ? -9.617 -18.516 3.262 1 98.81 158 GLN B CA 1
ATOM 3862 C C . GLN B 1 158 ? -8.641 -17.703 4.109 1 98.81 158 GLN B C 1
ATOM 3864 O O . GLN B 1 158 ? -8.742 -17.688 5.34 1 98.81 158 GLN B O 1
ATOM 3869 N N . LEU B 1 159 ? -7.672 -17.062 3.498 1 98.88 159 LEU B N 1
ATOM 3870 C CA . LEU B 1 159 ? -6.711 -16.234 4.227 1 98.88 159 LEU B CA 1
ATOM 3871 C C . LEU B 1 159 ? -7.402 -15.062 4.902 1 98.88 159 LEU B C 1
ATOM 3873 O O . LEU B 1 159 ? -7.062 -14.695 6.031 1 98.88 159 LEU B O 1
ATOM 3877 N N . LEU B 1 160 ? -8.391 -14.469 4.242 1 98.88 160 LEU B N 1
ATOM 3878 C CA . LEU B 1 160 ? -9.125 -13.344 4.797 1 98.88 160 LEU B CA 1
ATOM 3879 C C . LEU B 1 160 ? -9.898 -13.75 6.047 1 98.88 160 LEU B C 1
ATOM 3881 O O . LEU B 1 160 ? -10.078 -12.945 6.961 1 98.88 160 LEU B O 1
ATOM 3885 N N . LYS B 1 161 ? -10.289 -15.008 6.125 1 98.56 161 LYS B N 1
ATOM 3886 C CA . LYS B 1 161 ? -11.031 -15.5 7.281 1 98.56 161 LYS B CA 1
ATOM 3887 C C . LYS B 1 161 ? -10.156 -15.516 8.531 1 98.56 161 LYS B C 1
ATOM 3889 O O . LYS B 1 161 ? -10.672 -15.602 9.648 1 98.56 161 LYS B O 1
ATOM 3894 N N . THR B 1 162 ? -8.859 -15.484 8.359 1 98.31 162 THR B N 1
ATOM 3895 C CA . THR B 1 162 ? -7.969 -15.477 9.516 1 98.31 162 THR B CA 1
ATOM 3896 C C . THR B 1 162 ? -7.93 -14.086 10.156 1 98.31 162 THR B C 1
ATOM 3898 O O . THR B 1 162 ? -7.363 -13.914 11.234 1 98.31 162 THR B O 1
ATOM 3901 N N . ILE B 1 163 ? -8.5 -13.031 9.547 1 98 163 ILE B N 1
ATOM 3902 C CA . ILE B 1 163 ? -8.547 -11.664 10.031 1 98 163 ILE B CA 1
ATOM 3903 C C . ILE B 1 163 ? -9.93 -11.359 10.602 1 98 163 ILE B C 1
ATOM 3905 O O . ILE B 1 163 ? -10.945 -11.609 9.945 1 98 163 ILE B O 1
ATOM 3909 N N . PRO B 1 164 ? -10.047 -10.797 11.734 1 97.94 164 PRO B N 1
ATOM 3910 C CA . PRO B 1 164 ? -11.336 -10.586 12.391 1 97.94 164 PRO B CA 1
ATOM 3911 C C . PRO B 1 164 ? -12.258 -9.664 11.602 1 97.94 164 PRO B C 1
ATOM 3913 O O . PRO B 1 164 ? -11.82 -8.617 11.117 1 97.94 164 PRO B O 1
ATOM 3916 N N . ASP B 1 165 ? -13.445 -10.078 11.414 1 97.81 165 ASP B N 1
ATOM 3917 C CA . ASP B 1 165 ? -14.586 -9.25 11.047 1 97.81 165 ASP B CA 1
ATOM 3918 C C . ASP B 1 165 ? -14.453 -8.734 9.617 1 97.81 165 ASP B C 1
ATOM 3920 O O . ASP B 1 165 ? -14.914 -7.637 9.297 1 97.81 165 ASP B O 1
ATOM 3924 N N . VAL B 1 166 ? -13.766 -9.414 8.781 1 98.56 166 VAL B N 1
ATOM 3925 C CA . VAL B 1 166 ? -13.633 -9.023 7.379 1 98.56 166 VAL B CA 1
ATOM 3926 C C . VAL B 1 166 ? -14.898 -9.414 6.613 1 98.56 166 VAL B C 1
ATOM 3928 O O . VAL B 1 166 ? -15.438 -10.5 6.809 1 98.56 166 VAL B O 1
ATOM 3931 N N . THR B 1 167 ? -15.43 -8.5 5.832 1 98.81 167 THR B N 1
ATOM 3932 C CA . THR B 1 167 ? -16.516 -8.758 4.891 1 98.81 167 THR B CA 1
ATOM 3933 C C . THR B 1 167 ? -15.961 -9.031 3.494 1 98.81 167 THR B C 1
ATOM 3935 O O . THR B 1 167 ? -15.234 -8.203 2.936 1 98.81 167 THR B O 1
ATOM 3938 N N . ILE B 1 168 ? -16.344 -10.172 2.936 1 98.88 168 ILE B N 1
ATOM 3939 C CA . ILE B 1 168 ? -15.766 -10.578 1.658 1 98.88 168 ILE B CA 1
ATOM 3940 C C . ILE B 1 168 ? -16.844 -10.547 0.576 1 98.88 168 ILE B C 1
ATOM 3942 O O . ILE B 1 168 ? -17.859 -11.25 0.675 1 98.88 168 ILE B O 1
ATOM 3946 N N . PHE B 1 169 ? -16.656 -9.727 -0.427 1 98.88 169 PHE B N 1
ATOM 3947 C CA . PHE B 1 169 ? -17.406 -9.773 -1.676 1 98.88 169 PHE B CA 1
ATOM 3948 C C . PHE B 1 169 ? -16.672 -10.625 -2.711 1 98.88 169 PHE B C 1
ATOM 3950 O O . PHE B 1 169 ? -15.469 -10.469 -2.908 1 98.88 169 PHE B O 1
ATOM 3957 N N . GLY B 1 170 ? -17.344 -11.57 -3.32 1 98.75 170 GLY B N 1
ATOM 3958 C CA . GLY B 1 170 ? -16.719 -12.43 -4.312 1 98.75 170 GLY B CA 1
ATOM 3959 C C . GLY B 1 170 ? -17.531 -12.531 -5.598 1 98.75 170 GLY B C 1
ATOM 3960 O O . GLY B 1 170 ? -18.719 -12.852 -5.566 1 98.75 170 GLY B O 1
ATOM 3961 N N . THR B 1 171 ? -16.891 -12.195 -6.711 1 98.31 171 THR B N 1
ATOM 3962 C CA . THR B 1 171 ? -17.578 -12.406 -7.977 1 98.31 171 THR B CA 1
ATOM 3963 C C . THR B 1 171 ? -17.344 -13.828 -8.492 1 98.31 171 THR B C 1
ATOM 3965 O O . THR B 1 171 ? -16.203 -14.312 -8.484 1 98.31 171 THR B O 1
ATOM 3968 N N . ALA B 1 172 ? -18.344 -14.539 -8.867 1 97.81 172 ALA B N 1
ATOM 3969 C CA . ALA B 1 172 ? -18.312 -15.898 -9.406 1 97.81 172 ALA B CA 1
ATOM 3970 C C . ALA B 1 172 ? -19.609 -16.234 -10.125 1 97.81 172 ALA B C 1
ATOM 3972 O O . ALA B 1 172 ? -20.625 -15.531 -9.961 1 97.81 172 ALA B O 1
ATOM 3973 N N . SER B 1 173 ? -19.578 -17.266 -10.938 1 96.88 173 SER B N 1
ATOM 3974 C CA . SER B 1 173 ? -20.812 -17.75 -11.539 1 96.88 173 SER B CA 1
ATOM 3975 C C . SER B 1 173 ? -21.75 -18.328 -10.477 1 96.88 173 SER B C 1
ATOM 3977 O O . SER B 1 173 ? -21.312 -18.812 -9.438 1 96.88 173 SER B O 1
ATOM 3979 N N . PRO B 1 174 ? -23.047 -18.203 -10.766 1 97.12 174 PRO B N 1
ATOM 3980 C CA . PRO B 1 174 ? -24.031 -18.594 -9.75 1 97.12 174 PRO B CA 1
ATOM 3981 C C . PRO B 1 174 ? -23.828 -20.016 -9.242 1 97.12 174 PRO B C 1
ATOM 3983 O O . PRO B 1 174 ? -24.016 -20.297 -8.055 1 97.12 174 PRO B O 1
ATOM 3986 N N . SER B 1 175 ? -23.422 -20.938 -10.062 1 97.31 175 SER B N 1
ATOM 3987 C CA . SER B 1 175 ? -23.25 -22.344 -9.695 1 97.31 175 SER B CA 1
ATOM 3988 C C . SER B 1 175 ? -22.156 -22.516 -8.656 1 97.31 175 SER B C 1
ATOM 3990 O O . SER B 1 175 ? -22.062 -23.562 -8.008 1 97.31 175 SER B O 1
ATOM 3992 N N . LYS B 1 176 ? -21.359 -21.484 -8.43 1 98.06 176 LYS B N 1
ATOM 3993 C CA . LYS B 1 176 ? -20.219 -21.594 -7.523 1 98.06 176 LYS B CA 1
ATOM 3994 C C . LYS B 1 176 ? -20.469 -20.812 -6.234 1 98.06 176 LYS B C 1
ATOM 3996 O O . LYS B 1 176 ? -19.641 -20.828 -5.328 1 98.06 176 LYS B O 1
ATOM 4001 N N . HIS B 1 177 ? -21.625 -20.188 -6.105 1 98.44 177 HIS B N 1
ATOM 4002 C CA . HIS B 1 177 ? -21.906 -19.266 -5 1 98.44 177 HIS B CA 1
ATOM 4003 C C . HIS B 1 177 ? -21.953 -20.016 -3.67 1 98.44 177 HIS B C 1
ATOM 4005 O O . HIS B 1 177 ? -21.406 -19.547 -2.674 1 98.44 177 HIS B O 1
ATOM 4011 N N . GLU B 1 178 ? -22.594 -21.125 -3.711 1 98.31 178 GLU B N 1
ATOM 4012 C CA . GLU B 1 178 ? -22.703 -21.875 -2.465 1 98.31 178 GLU B CA 1
ATOM 4013 C C . GLU B 1 178 ? -21.328 -22.297 -1.945 1 98.31 178 GLU B C 1
ATOM 4015 O O . GLU B 1 178 ? -21.062 -22.203 -0.745 1 98.31 178 GLU B O 1
ATOM 4020 N N . PHE B 1 179 ? -20.547 -22.672 -2.83 1 97.88 179 PHE B N 1
ATOM 4021 C CA . PHE B 1 179 ? -19.219 -23.109 -2.441 1 97.88 179 PHE B CA 1
ATOM 4022 C C . PHE B 1 179 ? -18.422 -21.969 -1.812 1 97.88 179 PHE B C 1
ATOM 4024 O O . PHE B 1 179 ? -17.844 -22.141 -0.74 1 97.88 179 PHE B O 1
ATOM 4031 N N . ILE B 1 180 ? -18.375 -20.797 -2.467 1 98.44 180 ILE B N 1
ATOM 4032 C CA . ILE B 1 180 ? -17.531 -19.734 -1.947 1 98.44 180 ILE B CA 1
ATOM 4033 C C . ILE B 1 180 ? -18.125 -19.172 -0.66 1 98.44 180 ILE B C 1
ATOM 4035 O O . ILE B 1 180 ? -17.406 -18.703 0.22 1 98.44 180 ILE B O 1
ATOM 4039 N N . ARG B 1 181 ? -19.438 -19.297 -0.508 1 98.44 181 ARG B N 1
ATOM 4040 C CA . ARG B 1 181 ? -20.062 -18.938 0.764 1 98.44 181 ARG B CA 1
ATOM 4041 C C . ARG B 1 181 ? -19.547 -19.828 1.891 1 98.44 181 ARG B C 1
ATOM 4043 O O . ARG B 1 181 ? -19.219 -19.344 2.973 1 98.44 181 ARG B O 1
ATOM 4050 N N . GLN B 1 182 ? -19.5 -21.062 1.577 1 97.88 182 GLN B N 1
ATOM 4051 C CA . GLN B 1 182 ? -19.031 -22.031 2.566 1 97.88 182 GLN B CA 1
ATOM 4052 C C . GLN B 1 182 ? -17.562 -21.781 2.922 1 97.88 182 GLN B C 1
ATOM 4054 O O . GLN B 1 182 ? -17.141 -22.016 4.059 1 97.88 182 GLN B O 1
ATOM 4059 N N . LEU B 1 183 ? -16.891 -21.281 1.945 1 97.31 183 LEU B N 1
ATOM 4060 C CA . LEU B 1 183 ? -15.477 -21 2.152 1 97.31 183 LEU B CA 1
ATOM 4061 C C . LEU B 1 183 ? -15.289 -19.75 3.006 1 97.31 183 LEU B C 1
ATOM 4063 O O . LEU B 1 183 ? -14.234 -19.562 3.613 1 97.31 183 LEU B O 1
ATOM 4067 N N . GLY B 1 184 ? -16.281 -18.828 2.98 1 97.94 184 GLY B N 1
ATOM 4068 C CA . GLY B 1 184 ? -16.172 -17.641 3.822 1 97.94 184 GLY B CA 1
ATOM 4069 C C . GLY B 1 184 ? -16.562 -16.359 3.111 1 97.94 184 GLY B C 1
ATOM 4070 O O . GLY B 1 184 ? -16.562 -15.289 3.711 1 97.94 184 GLY B O 1
ATOM 4071 N N . CYS B 1 185 ? -16.938 -16.484 1.859 1 98.75 185 CYS B N 1
ATOM 4072 C CA . CYS B 1 185 ? -17.391 -15.305 1.128 1 98.75 185 CYS B CA 1
ATOM 4073 C C . CYS B 1 185 ? -18.719 -14.797 1.684 1 98.75 185 CYS B C 1
ATOM 4075 O O . CYS B 1 185 ? -19.734 -15.5 1.641 1 98.75 185 CYS B O 1
ATOM 4077 N N . THR B 1 186 ? -18.781 -13.57 2.139 1 98.62 186 THR B N 1
ATOM 4078 C CA . THR B 1 186 ? -19.969 -13 2.764 1 98.62 186 THR B CA 1
ATOM 4079 C C . THR B 1 186 ? -21.031 -12.688 1.717 1 98.62 186 THR B C 1
ATOM 4081 O O . THR B 1 186 ? -22.219 -12.953 1.927 1 98.62 186 THR B O 1
ATOM 4084 N N . HIS B 1 187 ? -20.625 -12.133 0.598 1 98.62 187 HIS B N 1
ATOM 4085 C CA . HIS B 1 187 ? -21.547 -11.688 -0.439 1 98.62 187 HIS B CA 1
ATOM 4086 C C . HIS B 1 187 ? -21.094 -12.156 -1.818 1 98.62 187 HIS B C 1
ATOM 4088 O O . HIS B 1 187 ? -20.422 -11.422 -2.537 1 98.62 187 HIS B O 1
ATOM 4094 N N . PRO B 1 188 ? -21.516 -13.367 -2.201 1 98.69 188 PRO B N 1
ATOM 4095 C CA . PRO B 1 188 ? -21.266 -13.742 -3.596 1 98.69 188 PRO B CA 1
ATOM 4096 C C . PRO B 1 188 ? -22.047 -12.883 -4.582 1 98.69 188 PRO B C 1
ATOM 4098 O O . PRO B 1 188 ? -23.219 -12.547 -4.332 1 98.69 188 PRO B O 1
ATOM 4101 N N . ILE B 1 189 ? -21.422 -12.461 -5.625 1 98.62 189 ILE B N 1
ATOM 4102 C CA . ILE B 1 189 ? -22.031 -11.625 -6.648 1 98.62 189 ILE B CA 1
ATOM 4103 C C . ILE B 1 189 ? -21.969 -12.328 -8 1 98.62 189 ILE B C 1
ATOM 4105 O O . ILE B 1 189 ? -20.891 -12.703 -8.461 1 98.62 189 ILE B O 1
ATOM 4109 N N . ASP B 1 190 ? -23.094 -12.523 -8.664 1 98 190 ASP B N 1
ATOM 4110 C CA . ASP B 1 190 ? -23.172 -13.094 -10 1 98 190 ASP B CA 1
ATOM 4111 C C . ASP B 1 190 ? -22.734 -12.086 -11.062 1 98 190 ASP B C 1
ATOM 4113 O O . ASP B 1 190 ? -23.531 -11.289 -11.539 1 98 190 ASP B O 1
ATOM 4117 N N . TYR B 1 191 ? -21.469 -12.227 -11.438 1 93.25 191 TYR B N 1
ATOM 4118 C CA . TYR B 1 191 ? -20.906 -11.234 -12.344 1 93.25 191 TYR B CA 1
ATOM 4119 C C . TYR B 1 191 ? -21.484 -11.383 -13.742 1 93.25 191 TYR B C 1
ATOM 4121 O O . TYR B 1 191 ? -21.281 -10.516 -14.602 1 93.25 191 TYR B O 1
ATOM 4129 N N . THR B 1 192 ? -22.266 -12.438 -14.008 1 93.19 192 THR B N 1
ATOM 4130 C CA . THR B 1 192 ? -22.828 -12.68 -15.336 1 93.19 192 THR B CA 1
ATOM 4131 C C . THR B 1 192 ? -24.109 -11.883 -15.539 1 93.19 192 THR B C 1
ATOM 4133 O O . THR B 1 192 ? -24.5 -11.602 -16.672 1 93.19 192 THR B O 1
ATOM 4136 N N . THR B 1 193 ? -24.719 -11.492 -14.477 1 95 193 THR B N 1
ATOM 4137 C CA . THR B 1 193 ? -26.016 -10.82 -14.609 1 95 193 THR B CA 1
ATOM 4138 C C . THR B 1 193 ? -26 -9.484 -13.875 1 95 193 THR B C 1
ATOM 4140 O O . THR B 1 193 ? -26.859 -8.625 -14.133 1 95 193 THR B O 1
ATOM 4143 N N . LYS B 1 194 ? -25.109 -9.352 -13.016 1 95.19 194 LYS B N 1
ATOM 4144 C CA . LYS B 1 194 ? -25.094 -8.148 -12.195 1 95.19 194 LYS B CA 1
ATOM 4145 C C . LYS B 1 194 ? -23.781 -7.379 -12.375 1 95.19 194 LYS B C 1
ATOM 4147 O O . LYS B 1 194 ? -22.734 -7.977 -12.625 1 95.19 194 LYS B O 1
ATOM 415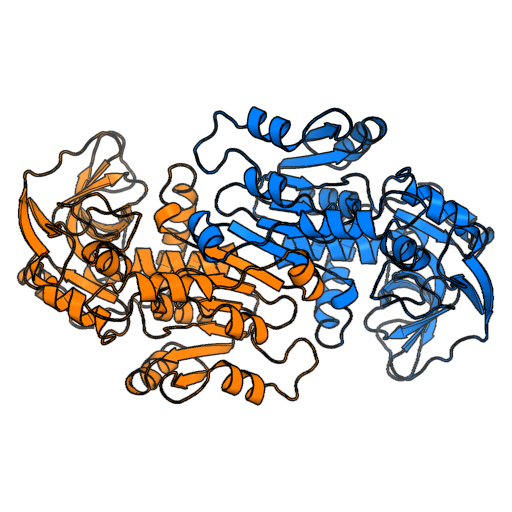2 N N . ASP B 1 195 ? -23.938 -6.066 -12.203 1 96.75 195 ASP B N 1
ATOM 4153 C CA . ASP B 1 195 ? -22.75 -5.215 -12.078 1 96.75 195 ASP B CA 1
ATOM 4154 C C . ASP B 1 195 ? -22.281 -5.133 -10.633 1 96.75 195 ASP B C 1
ATOM 4156 O O . ASP B 1 195 ? -23 -4.617 -9.766 1 96.75 195 ASP B O 1
ATOM 4160 N N . TYR B 1 196 ? -21.109 -5.637 -10.383 1 97.06 196 TYR B N 1
ATOM 4161 C CA . TYR B 1 196 ? -20.641 -5.75 -9 1 97.06 196 TYR B CA 1
ATOM 4162 C C . TYR B 1 196 ? -20.547 -4.379 -8.352 1 97.06 196 TYR B C 1
ATOM 4164 O O . TYR B 1 196 ? -20.828 -4.227 -7.16 1 97.06 196 TYR B O 1
ATOM 4172 N N . ALA B 1 197 ? -20.078 -3.357 -9.086 1 97.31 197 ALA B N 1
ATOM 4173 C CA . ALA B 1 197 ? -19.906 -2.016 -8.539 1 97.31 197 ALA B CA 1
ATOM 4174 C C . ALA B 1 197 ? -21.234 -1.434 -8.07 1 97.31 197 ALA B C 1
ATOM 4176 O O . ALA B 1 197 ? -21.328 -0.866 -6.984 1 97.31 197 ALA B O 1
ATOM 4177 N N . THR B 1 198 ? -22.203 -1.604 -8.883 1 97.06 198 THR B N 1
ATOM 4178 C CA . THR B 1 198 ? -23.547 -1.135 -8.547 1 97.06 198 THR B CA 1
ATOM 4179 C C . THR B 1 198 ? -24.094 -1.873 -7.324 1 97.06 198 THR B C 1
ATOM 4181 O O . THR B 1 198 ? -24.656 -1.257 -6.422 1 97.06 198 THR B O 1
ATOM 4184 N N . GLU B 1 199 ? -23.906 -3.201 -7.301 1 97.12 199 GLU B N 1
ATOM 4185 C CA . GLU B 1 199 ? -24.391 -4.008 -6.18 1 97.12 199 GLU B CA 1
ATOM 4186 C C . GLU B 1 199 ? -23.781 -3.537 -4.863 1 97.12 199 GLU B C 1
ATOM 4188 O O . GLU B 1 199 ? -24.484 -3.377 -3.867 1 97.12 199 GLU B O 1
ATOM 4193 N N . ILE B 1 200 ? -22.5 -3.271 -4.848 1 97.75 200 ILE B N 1
ATOM 4194 C CA . ILE B 1 200 ? -21.797 -2.887 -3.637 1 97.75 200 ILE B CA 1
ATOM 4195 C C . ILE B 1 200 ? -22.188 -1.467 -3.234 1 97.75 200 ILE B C 1
ATOM 4197 O O . ILE B 1 200 ? -22.469 -1.203 -2.064 1 97.75 200 ILE B O 1
ATOM 4201 N N . THR B 1 201 ? -22.219 -0.563 -4.172 1 96.25 201 THR B N 1
ATOM 4202 C CA . THR B 1 201 ? -22.594 0.823 -3.898 1 96.25 201 THR B CA 1
ATOM 4203 C C . THR B 1 201 ? -23.984 0.908 -3.295 1 96.25 201 THR B C 1
ATOM 4205 O O . THR B 1 201 ? -24.219 1.685 -2.367 1 96.25 201 THR B O 1
ATOM 4208 N N . ASN B 1 202 ? -24.891 0.093 -3.818 1 96.88 202 ASN B N 1
ATOM 4209 C CA . ASN B 1 202 ? -26.266 0.086 -3.314 1 96.88 202 ASN B CA 1
ATOM 4210 C C . ASN B 1 202 ? -26.328 -0.401 -1.869 1 96.88 202 ASN B C 1
ATOM 4212 O O . ASN B 1 202 ? -27.141 0.081 -1.082 1 96.88 202 ASN B O 1
ATOM 4216 N N . MET B 1 203 ? -25.547 -1.288 -1.515 1 97.19 203 MET B N 1
ATOM 4217 C CA . MET B 1 203 ? -25.547 -1.861 -0.172 1 97.19 203 MET B CA 1
ATOM 4218 C C . MET B 1 203 ? -25.109 -0.826 0.86 1 97.19 203 MET B C 1
ATOM 4220 O O . MET B 1 203 ? -25.547 -0.87 2.012 1 97.19 203 MET B O 1
ATOM 4224 N N . TYR B 1 204 ? -24.266 0.102 0.438 1 97.25 204 TYR B N 1
ATOM 4225 C CA . TYR B 1 204 ? -23.656 0.995 1.418 1 97.25 204 TYR B CA 1
ATOM 4226 C C . TYR B 1 204 ? -24.016 2.447 1.127 1 97.25 204 TYR B C 1
ATOM 4228 O O . TYR B 1 204 ? -23.312 3.365 1.552 1 97.25 204 TYR B O 1
ATOM 4236 N N . GLN B 1 205 ? -24.984 2.695 0.396 1 94.12 205 GLN B N 1
ATOM 4237 C CA . GLN B 1 205 ? -25.391 4.023 -0.049 1 94.12 205 GLN B CA 1
ATOM 4238 C C . GLN B 1 205 ? -25.703 4.93 1.138 1 94.12 205 GLN B C 1
ATOM 4240 O O . GLN B 1 205 ? -25.562 6.148 1.053 1 94.12 205 GLN B O 1
ATOM 4245 N N . ASN B 1 206 ? -26.031 4.359 2.307 1 95.44 206 ASN B N 1
ATOM 4246 C CA . ASN B 1 206 ? -26.438 5.145 3.471 1 95.44 206 ASN B CA 1
ATOM 4247 C C . ASN B 1 206 ? -25.281 5.293 4.469 1 95.44 206 ASN B C 1
ATOM 4249 O O . ASN B 1 206 ? -25.453 5.898 5.527 1 95.44 206 ASN B O 1
ATOM 4253 N N . GLU B 1 207 ? -24.172 4.77 4.121 1 95 207 GLU B N 1
ATOM 4254 C CA . GLU B 1 207 ? -23 4.906 4.992 1 95 207 GLU B CA 1
ATOM 4255 C C . GLU B 1 207 ? -22.391 6.297 4.871 1 95 207 GLU B C 1
ATOM 4257 O O . GLU B 1 207 ? -22.75 7.066 3.98 1 95 207 GLU B O 1
ATOM 4262 N N . LEU B 1 208 ? -21.547 6.555 5.789 1 93.25 208 LEU B N 1
ATOM 4263 C CA . LEU B 1 208 ? -20.875 7.852 5.832 1 93.25 208 LEU B CA 1
ATOM 4264 C C . LEU B 1 208 ? -19.953 8.031 4.625 1 93.25 208 LEU B C 1
ATOM 4266 O O . LEU B 1 208 ? -19.406 7.055 4.109 1 93.25 208 LEU B O 1
ATOM 4270 N N . GLU B 1 209 ? -19.75 9.25 4.289 1 91.38 209 GLU B N 1
ATOM 4271 C CA . GLU B 1 209 ? -18.828 9.594 3.209 1 91.38 209 GLU B CA 1
ATOM 4272 C C . GLU B 1 209 ? -17.453 8.969 3.438 1 91.38 209 GLU B C 1
ATOM 4274 O O . GLU B 1 209 ? -16.953 8.969 4.559 1 91.38 209 GLU B O 1
ATOM 4279 N N . GLY B 1 210 ? -16.938 8.422 2.352 1 93.06 210 GLY B N 1
ATOM 4280 C CA . GLY B 1 210 ? -15.617 7.805 2.436 1 93.06 210 GLY B CA 1
ATOM 4281 C C . GLY B 1 210 ? -15.664 6.328 2.781 1 93.06 210 GLY B C 1
ATOM 4282 O O . GLY B 1 210 ? -14.633 5.664 2.844 1 93.06 210 GLY B O 1
ATOM 4283 N N . LYS B 1 211 ? -16.922 5.84 3.092 1 95.81 211 LYS B N 1
ATOM 4284 C CA . LYS B 1 211 ? -17.062 4.434 3.453 1 95.81 211 LYS B CA 1
ATOM 4285 C C . LYS B 1 211 ? -18.266 3.799 2.742 1 95.81 211 LYS B C 1
ATOM 4287 O O . LYS B 1 211 ? -19.031 3.055 3.352 1 95.81 211 LYS B O 1
ATOM 4292 N N . ARG B 1 212 ? -18.469 4.09 1.423 1 96.38 212 ARG B N 1
ATOM 4293 C CA . ARG B 1 212 ? -19.625 3.645 0.659 1 96.38 212 ARG B CA 1
ATOM 4294 C C . ARG B 1 212 ? -19.234 2.596 -0.376 1 96.38 212 ARG B C 1
ATOM 4296 O O . ARG B 1 212 ? -19.859 2.482 -1.427 1 96.38 212 ARG B O 1
ATOM 4303 N N . GLY B 1 213 ? -18.172 1.907 -0.102 1 98.06 213 GLY B N 1
ATOM 4304 C CA . GLY B 1 213 ? -17.672 0.854 -0.977 1 98.06 213 GLY B CA 1
ATOM 4305 C C . GLY B 1 213 ? -16.828 -0.176 -0.254 1 98.06 213 GLY B C 1
ATOM 4306 O O . GLY B 1 213 ? -17.203 -0.642 0.827 1 98.06 213 GLY B O 1
ATOM 4307 N N . VAL B 1 214 ? -15.672 -0.525 -0.936 1 98.69 214 VAL B N 1
ATOM 4308 C CA . VAL B 1 214 ? -14.812 -1.544 -0.348 1 98.69 214 VAL B CA 1
ATOM 4309 C C . VAL B 1 214 ? -13.438 -0.953 -0.06 1 98.69 214 VAL B C 1
ATOM 4311 O O . VAL B 1 214 ? -13.055 0.062 -0.648 1 98.69 214 VAL B O 1
ATOM 4314 N N . ASP B 1 215 ? -12.672 -1.613 0.833 1 98.56 215 ASP B N 1
ATOM 4315 C CA . ASP B 1 215 ? -11.375 -1.122 1.281 1 98.56 215 ASP B CA 1
ATOM 4316 C C . ASP B 1 215 ? -10.242 -1.682 0.415 1 98.56 215 ASP B C 1
ATOM 4318 O O . ASP B 1 215 ? -9.227 -1.02 0.209 1 98.56 215 ASP B O 1
ATOM 4322 N N . VAL B 1 216 ? -10.391 -2.918 -0.065 1 98.81 216 VAL B N 1
ATOM 4323 C CA . VAL B 1 216 ? -9.352 -3.562 -0.859 1 98.81 216 VAL B CA 1
ATOM 4324 C C . VAL B 1 216 ? -9.984 -4.352 -2.002 1 98.81 216 VAL B C 1
ATOM 4326 O O . VAL B 1 216 ? -11.016 -5.004 -1.817 1 98.81 216 VAL B O 1
ATOM 4329 N N . ILE B 1 217 ? -9.391 -4.266 -3.15 1 98.81 217 ILE B N 1
ATOM 4330 C CA . ILE B 1 217 ? -9.797 -5.051 -4.309 1 98.81 217 ILE B CA 1
ATOM 4331 C C . ILE B 1 217 ? -8.594 -5.816 -4.859 1 98.81 217 ILE B C 1
ATOM 4333 O O . ILE B 1 217 ? -7.547 -5.227 -5.129 1 98.81 217 ILE B O 1
ATOM 4337 N N . ILE B 1 218 ? -8.672 -7.102 -4.969 1 98.38 218 ILE B N 1
ATOM 4338 C CA . ILE B 1 218 ? -7.699 -7.875 -5.738 1 98.38 218 ILE B CA 1
ATOM 4339 C C . ILE B 1 218 ? -8.289 -8.242 -7.098 1 98.38 218 ILE B C 1
ATOM 4341 O O . ILE B 1 218 ? -9.336 -8.891 -7.176 1 98.38 218 ILE B O 1
ATOM 4345 N N . ASP B 1 219 ? -7.617 -7.785 -8.172 1 96.12 219 ASP B N 1
ATOM 4346 C CA . ASP B 1 219 ? -8.234 -7.773 -9.492 1 96.12 219 ASP B CA 1
ATOM 4347 C C . ASP B 1 219 ? -7.352 -8.484 -10.516 1 96.12 219 ASP B C 1
ATOM 4349 O O . ASP B 1 219 ? -6.379 -7.914 -11.008 1 96.12 219 ASP B O 1
ATOM 4353 N N . PRO B 1 220 ? -7.711 -9.672 -10.93 1 94.44 220 PRO B N 1
ATOM 4354 C CA . PRO B 1 220 ? -7.02 -10.352 -12.031 1 94.44 220 PRO B CA 1
ATOM 4355 C C . PRO B 1 220 ? -7.613 -10.023 -13.398 1 94.44 220 PRO B C 1
ATOM 4357 O O . PRO B 1 220 ? -7.145 -10.531 -14.414 1 94.44 220 PRO B O 1
ATOM 4360 N N . LEU B 1 221 ? -8.648 -9.172 -13.461 1 90.5 221 LEU B N 1
ATOM 4361 C CA . LEU B 1 221 ? -9.453 -8.984 -14.664 1 90.5 221 LEU B CA 1
ATOM 4362 C C . LEU B 1 221 ? -9 -7.754 -15.43 1 90.5 221 LEU B C 1
ATOM 4364 O O . LEU B 1 221 ? -9.25 -7.645 -16.641 1 90.5 221 LEU B O 1
ATOM 4368 N N . GLY B 1 222 ? -8.508 -6.777 -14.727 1 88.19 222 GLY B N 1
ATOM 4369 C CA . GLY B 1 222 ? -8.195 -5.504 -15.352 1 88.19 222 GLY B CA 1
ATOM 4370 C C . GLY B 1 222 ? -9.328 -4.5 -15.266 1 88.19 222 GLY B C 1
ATOM 4371 O O . GLY B 1 222 ? -9.438 -3.607 -16.109 1 88.19 222 GLY B O 1
ATOM 4372 N N . GLU B 1 223 ? -10.195 -4.648 -14.305 1 88.81 223 GLU B N 1
ATOM 4373 C CA . GLU B 1 223 ? -11.32 -3.742 -14.109 1 88.81 223 GLU B CA 1
ATOM 4374 C C . GLU B 1 223 ? -10.945 -2.59 -13.18 1 88.81 223 GLU B C 1
ATOM 4376 O O . GLU B 1 223 ? -11.68 -2.283 -12.234 1 88.81 223 GLU B O 1
ATOM 4381 N N . PHE B 1 224 ? -9.945 -1.942 -13.492 1 92.81 224 PHE B N 1
ATOM 4382 C CA . PHE B 1 224 ? -9.344 -0.988 -12.57 1 92.81 224 PHE B CA 1
ATOM 4383 C C . PHE B 1 224 ? -10.172 0.287 -12.492 1 92.81 224 PHE B C 1
ATOM 4385 O O . PHE B 1 224 ? -10.266 0.908 -11.43 1 92.81 224 PHE B O 1
ATOM 4392 N N . LYS B 1 225 ? -10.805 0.711 -13.594 1 92.5 225 LYS B N 1
ATOM 4393 C CA . LYS B 1 225 ? -11.609 1.932 -13.586 1 92.5 225 LYS B CA 1
ATOM 4394 C C . LYS B 1 225 ? -12.805 1.796 -12.656 1 92.5 225 LYS B C 1
ATOM 4396 O O . LYS B 1 225 ? -12.969 2.592 -11.727 1 92.5 225 LYS B O 1
ATOM 4401 N N . SER B 1 226 ? -13.641 0.729 -12.875 1 93.81 226 SER B N 1
ATOM 4402 C CA . SER B 1 226 ? -14.82 0.499 -12.039 1 93.81 226 SER B CA 1
ATOM 4403 C C . SER B 1 226 ? -14.422 0.193 -10.594 1 93.81 226 SER B C 1
ATOM 4405 O O . SER B 1 226 ? -15.07 0.656 -9.656 1 93.81 226 SER B O 1
ATOM 4407 N N . GLY B 1 227 ? -13.398 -0.6 -10.453 1 96.75 227 GLY B N 1
ATOM 4408 C CA . GLY B 1 227 ? -12.922 -0.917 -9.117 1 96.75 227 GLY B CA 1
ATOM 4409 C C . GLY B 1 227 ? -12.492 0.308 -8.336 1 96.75 227 GLY B C 1
ATOM 4410 O O . GLY B 1 227 ? -12.883 0.48 -7.18 1 96.75 227 GLY B O 1
ATOM 4411 N N . TYR B 1 228 ? -11.727 1.168 -8.969 1 97.25 228 TYR B N 1
ATOM 4412 C CA . TYR B 1 228 ? -11.227 2.373 -8.312 1 97.25 228 TYR B CA 1
ATOM 4413 C C . TYR B 1 228 ? -12.375 3.246 -7.824 1 97.25 228 TYR B C 1
ATOM 4415 O O . TYR B 1 228 ? -12.289 3.863 -6.758 1 97.25 228 TYR B O 1
ATOM 4423 N N . HIS B 1 229 ? -13.398 3.275 -8.547 1 96.25 229 HIS B N 1
ATOM 4424 C CA . HIS B 1 229 ? -14.531 4.141 -8.242 1 96.25 229 HIS B CA 1
ATOM 4425 C C . HIS B 1 229 ? -15.234 3.703 -6.961 1 96.25 229 HIS B C 1
ATOM 4427 O O . HIS B 1 229 ? -15.805 4.531 -6.246 1 96.25 229 HIS B O 1
ATOM 4433 N N . ILE B 1 230 ? -15.219 2.467 -6.656 1 97.94 230 ILE B N 1
ATOM 4434 C CA . ILE B 1 230 ? -15.969 2.014 -5.492 1 97.94 230 ILE B CA 1
ATOM 4435 C C . ILE B 1 230 ? -15.023 1.802 -4.316 1 97.94 230 ILE B C 1
ATOM 4437 O O . ILE B 1 230 ? -15.414 1.262 -3.279 1 97.94 230 ILE B O 1
ATOM 4441 N N . LEU B 1 231 ? -13.766 2.168 -4.441 1 98.31 231 LEU B N 1
ATOM 4442 C CA . LEU B 1 231 ? -12.844 2.119 -3.312 1 98.31 231 LEU B CA 1
ATOM 4443 C C . LEU B 1 231 ? -13.195 3.182 -2.277 1 98.31 231 LEU B C 1
ATOM 4445 O O . LEU B 1 231 ? -13.516 4.32 -2.631 1 98.31 231 LEU B O 1
ATOM 4449 N N . ASN B 1 232 ? -13.227 2.781 -1.049 1 98.12 232 ASN B N 1
ATOM 4450 C CA . ASN B 1 232 ? -13.328 3.748 0.04 1 98.12 232 ASN B CA 1
ATOM 4451 C C . ASN B 1 232 ? -12.094 4.637 0.122 1 98.12 232 ASN B C 1
ATOM 4453 O O . ASN B 1 232 ? -11.055 4.316 -0.455 1 98.12 232 ASN B O 1
ATOM 4457 N N . THR B 1 233 ? -12.273 5.805 0.803 1 97.38 233 THR B N 1
ATOM 4458 C CA . THR B 1 233 ? -11.078 6.539 1.215 1 97.38 233 THR B CA 1
ATOM 4459 C C . THR B 1 233 ? -10.117 5.625 1.97 1 97.38 233 THR B C 1
ATOM 4461 O O . THR B 1 233 ? -10.539 4.812 2.793 1 97.38 233 THR B O 1
ATOM 4464 N N . CYS B 1 234 ? -8.742 5.711 1.604 1 97.56 234 CYS B N 1
ATOM 4465 C CA . CYS B 1 234 ? -7.688 4.832 2.1 1 97.56 234 CYS B CA 1
ATOM 4466 C C . CYS B 1 234 ? -7.762 3.463 1.438 1 97.56 234 CYS B C 1
ATOM 4468 O O . CYS B 1 234 ? -7.172 2.498 1.928 1 97.56 234 CYS B O 1
ATOM 4470 N N . GLY B 1 235 ? -8.562 3.381 0.388 1 98.25 235 GLY B N 1
ATOM 4471 C CA . GLY B 1 235 ? -8.727 2.107 -0.294 1 98.25 235 GLY B CA 1
ATOM 4472 C C . GLY B 1 235 ? -7.512 1.703 -1.104 1 98.25 235 GLY B C 1
ATOM 4473 O O . GLY B 1 235 ? -6.652 2.537 -1.407 1 98.25 235 GLY B O 1
ATOM 4474 N N . HIS B 1 236 ? -7.418 0.424 -1.485 1 98.62 236 HIS B N 1
ATOM 4475 C CA . HIS B 1 236 ? -6.273 -0.197 -2.146 1 98.62 236 HIS B CA 1
ATOM 4476 C C . HIS B 1 236 ? -6.727 -1.186 -3.217 1 98.62 236 HIS B C 1
ATOM 4478 O O . HIS B 1 236 ? -7.453 -2.139 -2.92 1 98.62 236 HIS B O 1
ATOM 4484 N N . ILE B 1 237 ? -6.375 -0.896 -4.484 1 98.62 237 ILE B N 1
ATOM 4485 C CA . ILE B 1 237 ? -6.672 -1.843 -5.555 1 98.62 237 ILE B CA 1
ATOM 4486 C C . ILE B 1 237 ? -5.379 -2.475 -6.062 1 98.62 237 ILE B C 1
ATOM 4488 O O . ILE B 1 237 ? -4.395 -1.773 -6.309 1 98.62 237 ILE B O 1
ATOM 4492 N N . ILE B 1 238 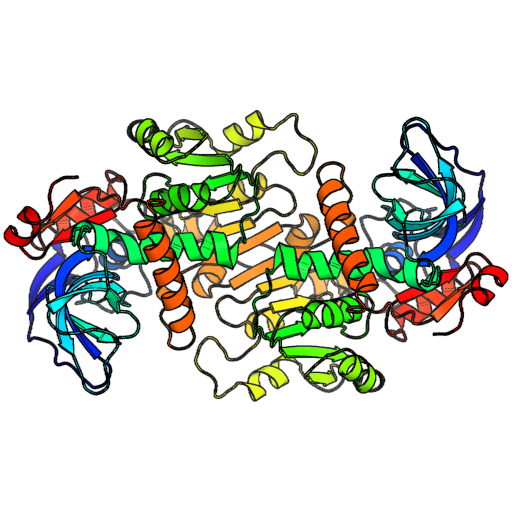? -5.363 -3.791 -6.188 1 98.62 238 ILE B N 1
ATOM 4493 C CA . ILE B 1 238 ? -4.168 -4.547 -6.559 1 98.62 238 ILE B CA 1
ATOM 4494 C C . ILE B 1 238 ? -4.422 -5.312 -7.852 1 98.62 238 ILE B C 1
ATOM 4496 O O . ILE B 1 238 ? -5.297 -6.18 -7.906 1 98.62 238 ILE B O 1
ATOM 4500 N N . ALA B 1 239 ? -3.648 -4.973 -8.82 1 97.19 239 ALA B N 1
ATOM 4501 C CA . ALA B 1 239 ? -3.656 -5.719 -10.078 1 97.19 239 ALA B CA 1
ATOM 4502 C C . ALA B 1 239 ? -2.719 -6.922 -10.008 1 97.19 239 ALA B C 1
ATOM 4504 O O . ALA B 1 239 ? -1.542 -6.777 -9.672 1 97.19 239 ALA B O 1
ATOM 4505 N N . PHE B 1 240 ? -3.244 -8.141 -10.344 1 96.81 240 PHE B N 1
ATOM 4506 C CA . PHE B 1 240 ? -2.312 -9.258 -10.359 1 96.81 240 PHE B CA 1
ATOM 4507 C C . PHE B 1 240 ? -2.539 -10.133 -11.594 1 96.81 240 PHE B C 1
ATOM 4509 O O . PHE B 1 240 ? -1.993 -11.234 -11.688 1 96.81 240 PHE B O 1
ATOM 4516 N N . GLY B 1 241 ? -3.412 -9.562 -12.492 1 89.25 241 GLY B N 1
ATOM 4517 C CA . GLY B 1 241 ? -3.664 -10.203 -13.773 1 89.25 241 GLY B CA 1
ATOM 4518 C C . GLY B 1 241 ? -4.5 -9.352 -14.711 1 89.25 241 GLY B C 1
ATOM 4519 O O . GLY B 1 241 ? -4.906 -8.242 -14.359 1 89.25 241 GLY B O 1
ATOM 4520 N N . VAL B 1 242 ? -4.645 -9.828 -16.016 1 79.81 242 VAL B N 1
ATOM 4521 C CA . VAL B 1 242 ? -5.52 -9.188 -17 1 79.81 242 VAL B CA 1
ATOM 4522 C C . VAL B 1 242 ? -6.215 -10.258 -17.844 1 79.81 242 VAL B C 1
ATOM 4524 O O . VAL B 1 242 ? -6.215 -10.18 -19.062 1 79.81 242 VAL B O 1
ATOM 4527 N N . THR B 1 243 ? -6.812 -11.07 -17.203 1 72.19 243 THR B N 1
ATOM 4528 C CA . THR B 1 243 ? -7.387 -12.242 -17.844 1 72.19 243 THR B CA 1
ATOM 4529 C C . THR B 1 243 ? -8.461 -11.828 -18.859 1 72.19 243 THR B C 1
ATOM 4531 O O . THR B 1 243 ? -8.656 -12.5 -19.859 1 72.19 243 THR B O 1
ATOM 4534 N N . ASN B 1 244 ? -9.156 -10.781 -18.562 1 66.44 244 ASN B N 1
ATOM 4535 C CA . ASN B 1 244 ? -10.203 -10.328 -19.469 1 66.44 244 ASN B CA 1
ATOM 4536 C C . ASN B 1 244 ? -9.617 -9.914 -20.828 1 66.44 244 ASN B C 1
ATOM 4538 O O . ASN B 1 244 ? -10.344 -9.82 -21.812 1 66.44 244 ASN B O 1
ATOM 4542 N N . MET B 1 245 ? -8.375 -9.773 -20.797 1 58.94 245 MET B N 1
ATOM 4543 C CA . MET B 1 245 ? -7.723 -9.352 -22.031 1 58.94 245 MET B CA 1
ATOM 4544 C C . MET B 1 245 ? -7.5 -10.547 -22.953 1 58.94 245 MET B C 1
ATOM 4546 O O . MET B 1 245 ? -7.348 -10.375 -24.172 1 58.94 245 MET B O 1
ATOM 4550 N N . VAL B 1 246 ? -7.555 -11.734 -22.422 1 60.16 246 VAL B N 1
ATOM 4551 C CA . VAL B 1 246 ? -7.191 -12.914 -23.203 1 60.16 246 VAL B CA 1
ATOM 4552 C C . VAL B 1 246 ? -8.445 -13.727 -23.516 1 60.16 246 VAL B C 1
ATOM 4554 O O . VAL B 1 246 ? -8.352 -14.875 -23.953 1 60.16 246 VAL B O 1
ATOM 4557 N N . SER B 1 247 ? -9.656 -13.055 -23.797 1 54.69 247 SER B N 1
ATOM 4558 C CA . SER B 1 247 ? -10.859 -13.836 -24.078 1 54.69 247 SER B CA 1
ATOM 4559 C C . SER B 1 247 ? -10.875 -14.344 -25.516 1 54.69 247 SER B C 1
ATOM 4561 O O . SER B 1 247 ? -10.539 -13.602 -26.438 1 54.69 247 SER B O 1
ATOM 4563 N N . GLY B 1 248 ? -11.031 -15.742 -25.766 1 53.16 248 GLY B N 1
ATOM 4564 C CA . GLY B 1 248 ? -11.297 -16.484 -27 1 53.16 248 GLY B CA 1
ATOM 4565 C C . GLY B 1 248 ? -10.055 -17.125 -27.578 1 53.16 248 GLY B C 1
ATOM 4566 O O . GLY B 1 248 ? -8.953 -16.953 -27.062 1 53.16 248 GLY B O 1
ATOM 4567 N N . SER B 1 249 ? -10.156 -18.188 -28.422 1 49.5 249 SER B N 1
ATOM 4568 C CA . SER B 1 249 ? -9.148 -19.031 -29.062 1 49.5 249 SER B CA 1
ATOM 4569 C C . SER B 1 249 ? -8.25 -18.219 -29.984 1 49.5 249 SER B C 1
ATOM 4571 O O . SER B 1 249 ? -7.113 -18.609 -30.25 1 49.5 249 SER B O 1
ATOM 4573 N N . THR B 1 250 ? -8.727 -17.141 -30.734 1 49.59 250 THR B N 1
ATOM 4574 C CA . THR B 1 250 ? -7.926 -16.422 -31.719 1 49.59 250 THR B CA 1
ATOM 4575 C C . THR B 1 250 ? -7.594 -15.016 -31.25 1 49.59 250 THR B C 1
ATOM 4577 O O . THR B 1 250 ? -8.461 -14.305 -30.75 1 49.59 250 THR B O 1
ATOM 4580 N N . ARG B 1 251 ? -6.332 -14.781 -31.156 1 56.22 251 ARG B N 1
ATOM 4581 C CA . ARG B 1 251 ? -5.668 -13.539 -30.766 1 56.22 251 ARG B CA 1
ATOM 4582 C C . ARG B 1 251 ? -6.016 -12.398 -31.703 1 56.22 251 ARG B C 1
ATOM 4584 O O . ARG B 1 251 ? -5.668 -12.445 -32.906 1 56.22 251 ARG B O 1
ATOM 4591 N N . SER B 1 252 ? -7.168 -11.898 -31.578 1 62.34 252 SER B N 1
ATOM 4592 C CA . SER B 1 252 ? -7.141 -10.672 -32.375 1 62.34 252 SER B CA 1
ATOM 4593 C C . SER B 1 252 ? -6.289 -9.594 -31.688 1 62.34 252 SER B C 1
ATOM 4595 O O . SER B 1 252 ? -6.605 -9.148 -30.594 1 62.34 252 SER B O 1
ATOM 4597 N N . ILE B 1 253 ? -5.051 -9.375 -32.094 1 68.31 253 ILE B N 1
ATOM 4598 C CA . ILE B 1 253 ? -4.109 -8.359 -31.641 1 68.31 253 ILE B CA 1
ATOM 4599 C C . ILE B 1 253 ? -4.844 -7.039 -31.422 1 68.31 253 ILE B C 1
ATOM 4601 O O . ILE B 1 253 ? -4.559 -6.305 -30.484 1 68.31 253 ILE B O 1
ATOM 4605 N N . PHE B 1 254 ? -5.789 -6.887 -32.219 1 73.88 254 PHE B N 1
ATOM 4606 C CA . PHE B 1 254 ? -6.555 -5.648 -32.156 1 73.88 254 PHE B CA 1
ATOM 4607 C C . PHE B 1 254 ? -7.332 -5.574 -30.844 1 73.88 254 PHE B C 1
ATOM 4609 O O . PHE B 1 254 ? -7.371 -4.523 -30.188 1 73.88 254 PHE B O 1
ATOM 4616 N N . ASN B 1 255 ? -7.879 -6.703 -30.438 1 73.75 255 ASN B N 1
ATOM 4617 C CA . ASN B 1 255 ? -8.656 -6.742 -29.188 1 73.75 255 ASN B CA 1
ATOM 4618 C C . ASN B 1 255 ? -7.766 -6.562 -27.969 1 73.75 255 ASN B C 1
ATOM 4620 O O . ASN B 1 255 ? -8.148 -5.891 -27.016 1 73.75 255 ASN B O 1
ATOM 4624 N N . ILE B 1 256 ? -6.664 -7.031 -28.078 1 73.31 256 ILE B N 1
ATOM 4625 C CA . ILE B 1 256 ? -5.723 -6.922 -26.984 1 73.31 256 ILE B CA 1
ATOM 4626 C C . ILE B 1 256 ? -5.281 -5.469 -26.812 1 73.31 256 ILE B C 1
ATOM 4628 O O . ILE B 1 256 ? -5.234 -4.953 -25.688 1 73.31 256 ILE B O 1
ATOM 4632 N N . LEU B 1 257 ? -5.012 -4.855 -27.938 1 76.69 257 LEU B N 1
ATOM 4633 C CA . LEU B 1 257 ? -4.586 -3.459 -27.906 1 76.69 257 LEU B CA 1
ATOM 4634 C C . LEU B 1 257 ? -5.695 -2.564 -27.359 1 76.69 257 LEU B C 1
ATOM 4636 O O . LEU B 1 257 ? -5.434 -1.641 -26.594 1 76.69 257 LEU B O 1
ATOM 4640 N N . LYS B 1 258 ? -6.855 -2.881 -27.766 1 78.69 258 LYS B N 1
ATOM 4641 C CA . LYS B 1 258 ? -8.016 -2.113 -27.312 1 78.69 258 LYS B CA 1
ATOM 4642 C C . LYS B 1 258 ? -8.195 -2.232 -25.797 1 78.69 258 LYS B C 1
ATOM 4644 O O . LYS B 1 258 ? -8.477 -1.24 -25.125 1 78.69 258 LYS B O 1
ATOM 4649 N N . GLN B 1 259 ? -8.047 -3.438 -25.266 1 76.5 259 GLN B N 1
ATOM 4650 C CA . GLN B 1 259 ? -8.203 -3.666 -23.828 1 76.5 259 GLN B CA 1
ATOM 4651 C C . GLN B 1 259 ? -7.094 -2.971 -23.047 1 76.5 259 GLN B C 1
ATOM 4653 O O . GLN B 1 259 ? -7.348 -2.393 -21.984 1 76.5 259 GLN B O 1
ATOM 4658 N N . TYR B 1 260 ? -6.023 -2.965 -23.688 1 78.31 260 TYR B N 1
ATOM 4659 C CA . TYR B 1 260 ? -4.891 -2.305 -23.047 1 78.31 260 TYR B CA 1
ATOM 4660 C C . TYR B 1 260 ? -5.129 -0.804 -22.938 1 78.31 260 TYR B C 1
ATOM 4662 O O . TYR B 1 260 ? -4.797 -0.192 -21.922 1 78.31 260 TYR B O 1
ATOM 4670 N N . MET B 1 261 ? -5.703 -0.293 -23.875 1 79 261 MET B N 1
ATOM 4671 C CA . MET B 1 261 ? -5.941 1.146 -23.922 1 79 261 MET B CA 1
ATOM 4672 C C . MET B 1 261 ? -7.004 1.556 -22.906 1 79 261 MET B C 1
ATOM 4674 O O . MET B 1 261 ? -7.109 2.73 -22.547 1 79 261 MET B O 1
ATOM 4678 N N . ARG B 1 262 ? -7.715 0.566 -22.484 1 80.44 262 ARG B N 1
ATOM 4679 C CA . ARG B 1 262 ? -8.805 0.856 -21.547 1 80.44 262 ARG B CA 1
ATOM 4680 C C . ARG B 1 262 ? -8.312 0.833 -20.109 1 80.44 262 ARG B C 1
ATOM 4682 O O . ARG B 1 262 ? -9.016 1.271 -19.203 1 80.44 262 ARG B O 1
ATOM 4689 N N . ILE B 1 263 ? -7.117 0.352 -19.938 1 86.62 263 ILE B N 1
ATOM 4690 C CA . ILE B 1 263 ? -6.566 0.319 -18.594 1 86.62 263 ILE B CA 1
ATOM 4691 C C . ILE B 1 263 ? -6.18 1.73 -18.156 1 86.62 263 ILE B C 1
ATOM 4693 O O . ILE B 1 263 ? -5.363 2.385 -18.812 1 86.62 263 ILE B O 1
ATOM 4697 N N . PRO B 1 264 ? -6.855 2.191 -17.156 1 91 264 PRO B N 1
ATOM 4698 C CA . PRO B 1 264 ? -6.543 3.559 -16.734 1 91 264 PRO B CA 1
ATOM 4699 C C . PRO B 1 264 ? -5.141 3.689 -16.141 1 91 264 PRO B C 1
ATOM 4701 O O . PRO B 1 264 ? -4.566 2.699 -15.68 1 91 264 PRO B O 1
ATOM 4704 N N . SER B 1 265 ? -4.598 4.852 -16.25 1 93.81 265 SER B N 1
ATOM 4705 C CA . SER B 1 265 ? -3.406 5.227 -15.5 1 93.81 265 SER B CA 1
ATOM 4706 C C . SER B 1 265 ? -3.766 6.102 -14.305 1 93.81 265 SER B C 1
ATOM 4708 O O . SER B 1 265 ? -4.789 6.789 -14.312 1 93.81 265 SER B O 1
ATOM 4710 N N . PHE B 1 266 ? -2.965 6 -13.344 1 95.31 266 PHE B N 1
ATOM 4711 C CA . PHE B 1 266 ? -3.256 6.703 -12.102 1 95.31 266 PHE B CA 1
ATOM 4712 C C . PHE B 1 266 ? -2.189 7.758 -11.82 1 95.31 266 PHE B C 1
ATOM 4714 O O . PHE B 1 266 ? -0.996 7.449 -11.797 1 95.31 266 PHE B O 1
ATOM 4721 N N . ASN B 1 267 ? -2.68 8.914 -11.633 1 93.75 267 ASN B N 1
ATOM 4722 C CA . ASN B 1 267 ? -1.837 10.062 -11.305 1 93.75 267 ASN B CA 1
ATOM 4723 C C . ASN B 1 267 ? -1.678 10.234 -9.797 1 93.75 267 ASN B C 1
ATOM 4725 O O . ASN B 1 267 ? -2.666 10.227 -9.055 1 93.75 267 ASN B O 1
ATOM 4729 N N . PRO B 1 268 ? -0.423 10.406 -9.359 1 94.56 268 PRO B N 1
ATOM 4730 C CA . PRO B 1 268 ? -0.199 10.516 -7.914 1 94.56 268 PRO B CA 1
ATOM 4731 C C . PRO B 1 268 ? -0.992 11.656 -7.277 1 94.56 268 PRO B C 1
ATOM 4733 O O . PRO B 1 268 ? -1.391 11.57 -6.117 1 94.56 268 PRO B O 1
ATOM 4736 N N . LEU B 1 269 ? -1.279 12.695 -7.984 1 92.06 269 LEU B N 1
ATOM 4737 C CA . LEU B 1 269 ? -2.045 13.812 -7.441 1 92.06 269 LEU B CA 1
ATOM 4738 C C . LEU B 1 269 ? -3.502 13.422 -7.227 1 92.06 269 LEU B C 1
ATOM 4740 O O . LEU B 1 269 ? -4.117 13.82 -6.234 1 92.06 269 LEU B O 1
ATOM 4744 N N . HIS B 1 270 ? -3.992 12.688 -8.195 1 94.06 270 HIS B N 1
ATOM 4745 C CA . HIS B 1 270 ? -5.352 12.188 -8.023 1 94.06 270 HIS B CA 1
ATOM 4746 C C . HIS B 1 270 ? -5.426 11.188 -6.867 1 94.06 270 HIS B C 1
ATOM 4748 O O . HIS B 1 270 ? -6.391 11.195 -6.098 1 94.06 270 HIS B O 1
ATOM 4754 N N . LEU B 1 271 ? -4.414 10.367 -6.785 1 97.38 271 LEU B N 1
ATOM 4755 C CA . LEU B 1 271 ? -4.367 9.422 -5.672 1 97.38 271 LEU B CA 1
ATOM 4756 C C . LEU B 1 271 ? -4.305 10.164 -4.34 1 97.38 271 LEU B C 1
ATOM 4758 O O . LEU B 1 271 ? -4.902 9.727 -3.354 1 97.38 271 LEU B O 1
ATOM 4762 N N . MET B 1 272 ? -3.559 11.258 -4.293 1 96 272 MET B N 1
ATOM 4763 C CA . MET B 1 272 ? -3.461 12.07 -3.084 1 96 272 MET B CA 1
ATOM 4764 C C . MET B 1 272 ? -4.82 12.641 -2.703 1 96 272 MET B C 1
ATOM 4766 O O . MET B 1 272 ? -5.23 12.562 -1.543 1 96 272 MET B O 1
ATOM 4770 N N . ASN B 1 273 ? -5.496 13.148 -3.709 1 94.75 273 ASN B N 1
ATOM 4771 C CA . ASN B 1 273 ? -6.812 13.734 -3.467 1 94.75 273 ASN B CA 1
ATOM 4772 C C . ASN B 1 273 ? -7.797 12.695 -2.928 1 94.75 273 ASN B C 1
ATOM 4774 O O . ASN B 1 273 ? -8.648 13.016 -2.096 1 94.75 273 ASN B O 1
ATOM 4778 N N . ASP B 1 274 ? -7.645 11.516 -3.387 1 96.62 274 ASP B N 1
ATOM 4779 C CA . ASP B 1 274 ? -8.594 10.461 -3.049 1 96.62 274 ASP B CA 1
ATOM 4780 C C . ASP B 1 274 ? -8.125 9.664 -1.836 1 96.62 274 ASP B C 1
ATOM 4782 O O . ASP B 1 274 ? -8.891 8.891 -1.259 1 96.62 274 ASP B O 1
ATOM 4786 N N . ASN B 1 275 ? -6.883 9.844 -1.42 1 98.12 275 ASN B N 1
ATOM 4787 C CA . ASN B 1 275 ? -6.273 8.977 -0.415 1 98.12 275 ASN B CA 1
ATOM 4788 C C . ASN B 1 275 ? -6.414 7.504 -0.785 1 98.12 275 ASN B C 1
ATOM 4790 O O . ASN B 1 275 ? -6.949 6.711 -0.008 1 98.12 275 ASN B O 1
ATOM 4794 N N . LYS B 1 276 ? -5.84 7.137 -1.914 1 98.5 276 LYS B N 1
ATOM 4795 C CA . LYS B 1 276 ? -5.98 5.762 -2.385 1 98.5 276 LYS B CA 1
ATOM 4796 C C . LYS B 1 276 ? -4.641 5.199 -2.85 1 98.5 276 LYS B C 1
ATOM 4798 O O . LYS B 1 276 ? -3.67 5.945 -3.01 1 98.5 276 LYS B O 1
ATOM 4803 N N . THR B 1 277 ? -4.523 3.912 -2.998 1 98.69 277 THR B N 1
ATOM 4804 C CA . THR B 1 277 ? -3.32 3.172 -3.359 1 98.69 277 THR B CA 1
ATOM 4805 C C . THR B 1 277 ? -3.596 2.225 -4.523 1 98.69 277 THR B C 1
ATOM 4807 O O . THR B 1 277 ? -4.656 1.597 -4.582 1 98.69 277 THR B O 1
ATOM 4810 N N . VAL B 1 278 ? -2.666 2.166 -5.426 1 98.5 278 VAL B N 1
ATOM 4811 C CA . VAL B 1 278 ? -2.703 1.221 -6.535 1 98.5 278 VAL B CA 1
ATOM 4812 C C . VAL B 1 278 ? -1.424 0.388 -6.551 1 98.5 278 VAL B C 1
ATOM 4814 O O . VAL B 1 278 ? -0.322 0.93 -6.43 1 98.5 278 VAL B O 1
ATOM 4817 N N . SER B 1 279 ? -1.562 -0.933 -6.734 1 98.44 279 SER B N 1
ATOM 4818 C CA . SER B 1 279 ? -0.413 -1.83 -6.754 1 98.44 279 SER B CA 1
ATOM 4819 C C . SER B 1 279 ? -0.516 -2.836 -7.895 1 98.44 279 SER B C 1
ATOM 4821 O O . SER B 1 279 ? -1.606 -3.086 -8.414 1 98.44 279 SER B O 1
ATOM 4823 N N . GLY B 1 280 ? 0.621 -3.301 -8.258 1 98 280 GLY B N 1
ATOM 4824 C CA . GLY B 1 280 ? 0.739 -4.465 -9.117 1 98 280 GLY B CA 1
ATOM 4825 C C . GLY B 1 280 ? 1.54 -5.59 -8.5 1 98 280 GLY B C 1
ATOM 4826 O O . GLY B 1 280 ? 2.568 -5.352 -7.859 1 98 280 GLY B O 1
ATOM 4827 N N . VAL B 1 281 ? 1.045 -6.785 -8.688 1 98.12 281 VAL B N 1
ATOM 4828 C CA . VAL B 1 281 ? 1.729 -7.949 -8.133 1 98.12 281 VAL B CA 1
ATOM 4829 C C . VAL B 1 281 ? 1.859 -9.039 -9.195 1 98.12 281 VAL B C 1
ATOM 4831 O O . VAL B 1 281 ? 0.873 -9.406 -9.828 1 98.12 281 VAL B O 1
ATOM 4834 N N . ASN B 1 282 ? 2.996 -9.43 -9.414 1 96.81 282 ASN B N 1
ATOM 4835 C CA . ASN B 1 282 ? 3.359 -10.586 -10.227 1 96.81 282 ASN B CA 1
ATOM 4836 C C . ASN B 1 282 ? 4.352 -11.492 -9.5 1 96.81 282 ASN B C 1
ATOM 4838 O O . ASN B 1 282 ? 5.551 -11.211 -9.477 1 96.81 282 ASN B O 1
ATOM 4842 N N . ILE B 1 283 ? 3.873 -12.531 -8.977 1 95.81 283 ILE B N 1
ATOM 4843 C CA . ILE B 1 283 ? 4.688 -13.398 -8.133 1 95.81 283 ILE B CA 1
ATOM 4844 C C . ILE B 1 283 ? 5.816 -14.016 -8.961 1 95.81 283 ILE B C 1
ATOM 4846 O O . ILE B 1 283 ? 6.922 -14.219 -8.453 1 95.81 283 ILE B O 1
ATOM 4850 N N . GLY B 1 284 ? 5.531 -14.266 -10.25 1 94.69 284 GLY B N 1
ATOM 4851 C CA . GLY B 1 284 ? 6.57 -14.789 -11.125 1 94.69 284 GLY B CA 1
ATOM 4852 C C . GLY B 1 284 ? 7.809 -13.914 -11.164 1 94.69 284 GLY B C 1
ATOM 4853 O O . GLY B 1 284 ? 8.93 -14.414 -11.266 1 94.69 284 GLY B O 1
ATOM 4854 N N . HIS B 1 285 ? 7.609 -12.648 -11.039 1 95.56 285 HIS B N 1
ATOM 4855 C CA . HIS B 1 285 ? 8.703 -11.688 -11.086 1 95.56 285 HIS B CA 1
ATOM 4856 C C . HIS B 1 285 ? 9.398 -11.586 -9.727 1 95.56 285 HIS B C 1
ATOM 4858 O O . HIS B 1 285 ? 10.438 -10.938 -9.609 1 95.56 285 HIS B O 1
ATOM 4864 N N . LEU B 1 286 ? 8.875 -12.258 -8.789 1 95.69 286 LEU B N 1
ATOM 4865 C CA . LEU B 1 286 ? 9.484 -12.219 -7.461 1 95.69 286 LEU B CA 1
ATOM 4866 C C . LEU B 1 286 ? 10.406 -13.414 -7.254 1 95.69 286 LEU B C 1
ATOM 4868 O O . LEU B 1 286 ? 11.102 -13.5 -6.242 1 95.69 286 LEU B O 1
ATOM 4872 N N . PHE B 1 287 ? 10.406 -14.32 -8.234 1 93.94 287 PHE B N 1
ATOM 4873 C CA . PHE B 1 287 ? 11.32 -15.461 -8.148 1 93.94 287 PHE B CA 1
ATOM 4874 C C . PHE B 1 287 ? 12.734 -15.055 -8.547 1 93.94 287 PHE B C 1
ATOM 4876 O O . PHE B 1 287 ? 13.289 -15.586 -9.508 1 93.94 287 PHE B O 1
ATOM 4883 N N . ILE B 1 288 ? 13.344 -14.164 -7.824 1 93.81 288 ILE B N 1
ATOM 4884 C CA . ILE B 1 288 ? 14.711 -13.672 -7.98 1 93.81 288 ILE B CA 1
ATOM 4885 C C . ILE B 1 288 ? 15.477 -13.859 -6.672 1 93.81 288 ILE B C 1
ATOM 4887 O O . ILE B 1 288 ? 14.875 -13.898 -5.594 1 93.81 288 ILE B O 1
ATOM 4891 N N . PRO B 1 289 ? 16.734 -13.984 -6.766 1 94.19 289 PRO B N 1
ATOM 4892 C CA . PRO B 1 289 ? 17.516 -14.32 -5.578 1 94.19 289 PRO B CA 1
ATOM 4893 C C . PRO B 1 289 ? 17.25 -13.383 -4.402 1 94.19 289 PRO B C 1
ATOM 4895 O O . PRO B 1 289 ? 17.125 -13.836 -3.264 1 94.19 289 PRO B O 1
ATOM 4898 N N . SER B 1 290 ? 17.062 -12.125 -4.66 1 94.75 290 SER B N 1
ATOM 4899 C CA . SER B 1 290 ? 16.922 -11.148 -3.586 1 94.75 290 SER B CA 1
ATOM 4900 C C . SER B 1 290 ? 15.617 -11.352 -2.824 1 94.75 290 SER B C 1
ATOM 4902 O O . SER B 1 290 ? 15.492 -10.922 -1.675 1 94.75 290 SER B O 1
ATOM 4904 N N . HIS B 1 291 ? 14.641 -12.086 -3.441 1 95.88 291 HIS B N 1
ATOM 4905 C CA . HIS B 1 291 ? 13.32 -12.133 -2.822 1 95.88 291 HIS B CA 1
ATOM 4906 C C . HIS B 1 291 ? 12.945 -13.562 -2.443 1 95.88 291 HIS B C 1
ATOM 4908 O O . HIS B 1 291 ? 11.906 -13.797 -1.817 1 95.88 291 HIS B O 1
ATOM 4914 N N . ILE B 1 292 ? 13.82 -14.516 -2.688 1 96.12 292 ILE B N 1
ATOM 4915 C CA . ILE B 1 292 ? 13.562 -15.922 -2.375 1 96.12 292 ILE B CA 1
ATOM 4916 C C . ILE B 1 292 ? 13.344 -16.078 -0.872 1 96.12 292 ILE B C 1
ATOM 4918 O O . ILE B 1 292 ? 12.414 -16.766 -0.442 1 96.12 292 ILE B O 1
ATOM 4922 N N . PRO B 1 293 ? 14.172 -15.367 -0.023 1 95.19 293 PRO B N 1
ATOM 4923 C CA . PRO B 1 293 ? 13.922 -15.508 1.414 1 95.19 293 PRO B CA 1
ATOM 4924 C C . PRO B 1 293 ? 12.523 -15.039 1.82 1 95.19 293 PRO B C 1
ATOM 4926 O O . PRO B 1 293 ? 11.891 -15.648 2.684 1 95.19 293 PRO B O 1
ATOM 4929 N N . MET B 1 294 ? 12.094 -14 1.212 1 95.38 294 MET B N 1
ATOM 4930 C CA . MET B 1 294 ? 10.758 -13.484 1.51 1 95.38 294 MET B CA 1
ATOM 4931 C C . MET B 1 294 ? 9.688 -14.484 1.092 1 95.38 294 MET B C 1
ATOM 4933 O O . MET B 1 294 ? 8.773 -14.781 1.866 1 95.38 294 MET B O 1
ATOM 4937 N N . ILE B 1 295 ? 9.773 -15.047 -0.097 1 97.19 295 ILE B N 1
ATOM 4938 C CA . ILE B 1 295 ? 8.812 -16.016 -0.617 1 97.19 295 ILE B CA 1
ATOM 4939 C C . ILE B 1 295 ? 8.805 -17.266 0.259 1 97.19 295 ILE B C 1
ATOM 4941 O O . ILE B 1 295 ? 7.746 -17.797 0.573 1 97.19 295 ILE B O 1
ATOM 4945 N N . LYS B 1 296 ? 9.984 -17.656 0.635 1 97.56 296 LYS B N 1
ATOM 4946 C CA . LYS B 1 296 ? 10.117 -18.828 1.499 1 97.56 296 LYS B CA 1
ATOM 4947 C C . LYS B 1 296 ? 9.406 -18.609 2.83 1 97.56 296 LYS B C 1
ATOM 4949 O O . LYS B 1 296 ? 8.656 -19.484 3.285 1 97.56 296 LYS B O 1
ATOM 4954 N N . GLN B 1 297 ? 9.57 -17.469 3.373 1 97 297 GLN B N 1
ATOM 4955 C CA . GLN B 1 297 ? 8.914 -17.156 4.641 1 97 297 GLN B CA 1
ATOM 4956 C C . GLN B 1 297 ? 7.398 -17.141 4.492 1 97 297 GLN B C 1
ATOM 4958 O O . GLN B 1 297 ? 6.68 -17.656 5.355 1 97 297 GLN B O 1
ATOM 4963 N N . GLU B 1 298 ? 6.938 -16.547 3.436 1 97.75 298 GLU B N 1
ATOM 4964 C CA . GLU B 1 298 ? 5.5 -16.531 3.188 1 97.75 298 GLU B CA 1
ATOM 4965 C C . GLU B 1 298 ? 4.934 -17.938 3.047 1 97.75 298 GLU B C 1
ATOM 4967 O O . GLU B 1 298 ? 3.887 -18.25 3.619 1 97.75 298 GLU B O 1
ATOM 4972 N N . MET B 1 299 ? 5.645 -18.781 2.35 1 98.31 299 MET B N 1
ATOM 4973 C CA . MET B 1 299 ? 5.188 -20.141 2.146 1 98.31 299 MET B CA 1
ATOM 4974 C C . MET B 1 299 ? 5.152 -20.906 3.467 1 98.31 299 MET B C 1
ATOM 4976 O O . MET B 1 299 ? 4.227 -21.688 3.715 1 98.31 299 MET B O 1
ATOM 4980 N N . LEU B 1 300 ? 6.125 -20.672 4.301 1 97.75 300 LEU B N 1
ATOM 4981 C CA . LEU B 1 300 ? 6.164 -21.359 5.594 1 97.75 300 LEU B CA 1
ATOM 4982 C C . LEU B 1 300 ? 5 -20.906 6.473 1 97.75 300 LEU B C 1
ATOM 4984 O O . LEU B 1 300 ? 4.383 -21.734 7.152 1 97.75 300 LEU B O 1
ATOM 4988 N N . GLU B 1 301 ? 4.68 -19.656 6.414 1 98.12 301 GLU B N 1
ATOM 4989 C CA . GLU B 1 301 ? 3.531 -19.156 7.164 1 98.12 301 GLU B CA 1
ATOM 4990 C C . GLU B 1 301 ? 2.225 -19.734 6.633 1 98.12 301 GLU B C 1
ATOM 4992 O O . GLU B 1 301 ? 1.319 -20.047 7.406 1 98.12 301 GLU B O 1
ATOM 4997 N N . ILE B 1 302 ? 2.137 -19.859 5.391 1 98.56 302 ILE B N 1
ATOM 4998 C CA . ILE B 1 302 ? 0.963 -20.453 4.758 1 98.56 302 ILE B CA 1
ATOM 4999 C C . ILE B 1 302 ? 0.809 -21.906 5.211 1 98.56 302 ILE B C 1
ATOM 5001 O O . ILE B 1 302 ? -0.279 -22.328 5.617 1 98.56 302 ILE B O 1
ATOM 5005 N N . LEU B 1 303 ? 1.904 -22.641 5.141 1 98 303 LEU B N 1
ATOM 5006 C CA . LEU B 1 303 ? 1.845 -24.047 5.523 1 98 303 LEU B CA 1
ATOM 5007 C C . LEU B 1 303 ? 1.485 -24.203 6.996 1 98 303 LEU B C 1
ATOM 5009 O O . LEU B 1 303 ? 0.809 -25.156 7.379 1 98 303 LEU B O 1
ATOM 5013 N N . GLU B 1 304 ? 1.906 -23.266 7.777 1 98 304 GLU B N 1
ATOM 5014 C CA . GLU B 1 304 ? 1.52 -23.266 9.188 1 98 304 GLU B CA 1
ATOM 5015 C C . GLU B 1 304 ? 0.012 -23.094 9.344 1 98 304 GLU B C 1
ATOM 5017 O O . GLU B 1 304 ? -0.604 -23.734 10.203 1 98 304 GLU B O 1
ATOM 5022 N N . LEU B 1 305 ? -0.572 -22.281 8.547 1 98.19 305 LEU B N 1
ATOM 5023 C CA . LEU B 1 305 ? -2.02 -22.109 8.586 1 98.19 305 LEU B CA 1
ATOM 5024 C C . LEU B 1 305 ? -2.734 -23.406 8.211 1 98.19 305 LEU B C 1
ATOM 5026 O O . LEU B 1 305 ? -3.781 -23.719 8.781 1 98.19 305 LEU B O 1
ATOM 5030 N N . PHE B 1 306 ? -2.174 -24.109 7.277 1 97.81 306 PHE B N 1
ATOM 5031 C CA . PHE B 1 306 ? -2.738 -25.406 6.902 1 97.81 306 PHE B CA 1
ATOM 5032 C C . PHE B 1 306 ? -2.621 -26.406 8.055 1 97.81 306 PHE B C 1
ATOM 5034 O O . PHE B 1 306 ? -3.562 -27.141 8.336 1 97.81 306 PHE B O 1
ATOM 5041 N N . LYS B 1 307 ? -1.517 -26.391 8.703 1 96.25 307 LYS B N 1
ATOM 5042 C CA . LYS B 1 307 ? -1.294 -27.266 9.852 1 96.25 307 LYS B CA 1
ATOM 5043 C C . LYS B 1 307 ? -2.283 -26.969 10.969 1 96.25 307 LYS B C 1
ATOM 5045 O O . LYS B 1 307 ? -2.75 -27.891 11.648 1 96.25 307 LYS B O 1
ATOM 5050 N N . GLN B 1 308 ? -2.678 -25.734 11.062 1 96.94 308 GLN B N 1
ATOM 5051 C CA . GLN B 1 308 ? -3.59 -25.297 12.117 1 96.94 308 GLN B CA 1
ATOM 5052 C C . GLN B 1 308 ? -5.043 -25.531 11.719 1 96.94 308 GLN B C 1
ATOM 5054 O O . GLN B 1 308 ? -5.957 -25.312 12.516 1 96.94 308 GLN B O 1
ATOM 5059 N N . GLY B 1 309 ? -5.27 -25.891 10.5 1 96.5 309 GLY B N 1
ATOM 5060 C CA . GLY B 1 309 ? -6.621 -26.141 10.031 1 96.5 309 GLY B CA 1
ATOM 5061 C C . GLY B 1 309 ? -7.363 -24.875 9.633 1 96.5 309 GLY B C 1
ATOM 5062 O O . GLY B 1 309 ? -8.578 -24.906 9.43 1 96.5 309 GLY B O 1
ATOM 5063 N N . LYS B 1 310 ? -6.629 -23.828 9.422 1 97.62 310 LYS B N 1
ATOM 5064 C CA . LYS B 1 310 ? -7.246 -22.562 9.07 1 97.62 310 LYS B CA 1
ATOM 5065 C C . LYS B 1 310 ? -7.469 -22.453 7.566 1 97.62 310 LYS B C 1
ATOM 5067 O O . LYS B 1 310 ? -8.242 -21.609 7.105 1 97.62 310 LYS B O 1
ATOM 5072 N N . CYS B 1 311 ? -6.754 -23.25 6.805 1 97.69 311 CYS B N 1
ATOM 5073 C CA . CYS B 1 311 ? -6.934 -23.344 5.363 1 97.69 311 CYS B CA 1
ATOM 5074 C C . CYS B 1 311 ? -7.043 -24.797 4.914 1 97.69 311 CYS B C 1
ATOM 5076 O O . CYS B 1 311 ? -6.547 -25.688 5.59 1 97.69 311 CYS B O 1
ATOM 5078 N N . LYS B 1 312 ? -7.676 -24.891 3.859 1 96.94 312 LYS B N 1
ATOM 5079 C CA . LYS B 1 312 ? -7.785 -26.172 3.188 1 96.94 312 LYS B CA 1
ATOM 5080 C C . LYS B 1 312 ? -7.504 -26.047 1.693 1 96.94 312 LYS B C 1
ATOM 5082 O O . LYS B 1 312 ? -7.977 -25.109 1.048 1 96.94 312 LYS B O 1
ATOM 5087 N N . ALA B 1 313 ? -6.754 -26.953 1.222 1 96.81 313 ALA B N 1
ATOM 5088 C CA . ALA B 1 313 ? -6.469 -26.969 -0.211 1 96.81 313 ALA B CA 1
ATOM 5089 C C . ALA B 1 313 ? -7.684 -27.438 -1.006 1 96.81 313 ALA B C 1
ATOM 5091 O O . ALA B 1 313 ? -8.336 -28.422 -0.631 1 96.81 313 ALA B O 1
ATOM 5092 N N . ILE B 1 314 ? -8.008 -26.75 -2.033 1 97.5 314 ILE B N 1
ATOM 5093 C CA . ILE B 1 314 ? -9.156 -27.109 -2.869 1 97.5 314 ILE B CA 1
ATOM 5094 C C . ILE B 1 314 ? -8.672 -27.516 -4.258 1 97.5 314 ILE B C 1
ATOM 5096 O O . ILE B 1 314 ? -8.234 -26.672 -5.047 1 97.5 314 ILE B O 1
ATOM 5100 N N . VAL B 1 315 ? -8.727 -28.75 -4.539 1 97.38 315 VAL B N 1
ATOM 5101 C CA . VAL B 1 315 ? -8.375 -29.297 -5.848 1 97.38 315 VAL B CA 1
ATOM 5102 C C . VAL B 1 315 ? -9.641 -29.453 -6.691 1 97.38 315 VAL B C 1
ATOM 5104 O O . VAL B 1 315 ? -10.555 -30.188 -6.312 1 97.38 315 VAL B O 1
ATOM 5107 N N . SER B 1 316 ? -9.656 -28.75 -7.766 1 97.25 316 SER B N 1
ATOM 5108 C CA . SER B 1 316 ? -10.836 -28.797 -8.625 1 97.25 316 SER B CA 1
ATOM 5109 C C . SER B 1 316 ? -10.938 -30.125 -9.367 1 97.25 316 SER B C 1
ATOM 5111 O O . SER B 1 316 ? -11.992 -30.766 -9.359 1 97.25 316 SER B O 1
ATOM 5113 N N . GLU B 1 317 ? -9.93 -30.469 -10.102 1 96.31 317 GLU B N 1
ATOM 5114 C CA . GLU B 1 317 ? -9.859 -31.656 -10.945 1 96.31 317 GLU B CA 1
ATOM 5115 C C . GLU B 1 317 ? -8.414 -32.062 -11.195 1 96.31 317 GLU B C 1
ATOM 5117 O O . GLU B 1 317 ? -7.5 -31.25 -11.078 1 96.31 317 GLU B O 1
ATOM 5122 N N . GLN B 1 318 ? -8.258 -33.375 -11.43 1 96.94 318 GLN B N 1
ATOM 5123 C CA . GLN B 1 318 ? -6.953 -33.938 -11.766 1 96.94 318 GLN B CA 1
ATOM 5124 C C . GLN B 1 318 ? -6.938 -34.469 -13.18 1 96.94 318 GLN B C 1
ATOM 5126 O O . GLN B 1 318 ? -7.891 -35.156 -13.602 1 96.94 318 GLN B O 1
ATOM 5131 N N . PHE B 1 319 ? -5.957 -34.125 -13.922 1 97.56 319 PHE B N 1
ATOM 5132 C CA . PHE B 1 319 ? -5.719 -34.625 -15.266 1 97.56 319 PHE B CA 1
ATOM 5133 C C . PHE B 1 319 ? -4.332 -35.25 -15.367 1 97.56 319 PHE B C 1
ATOM 5135 O O . PHE B 1 319 ? -3.395 -34.812 -14.711 1 97.56 319 PHE B O 1
ATOM 5142 N N . THR B 1 320 ? -4.207 -36.281 -16.203 1 97.31 320 THR B N 1
ATOM 5143 C CA . THR B 1 320 ? -2.881 -36.844 -16.453 1 97.31 320 THR B CA 1
ATOM 5144 C C . THR B 1 320 ? -2.102 -35.938 -17.422 1 97.31 320 THR B C 1
ATOM 5146 O O . THR B 1 320 ? -2.674 -35.031 -18.047 1 97.31 320 THR B O 1
ATOM 5149 N N . PHE B 1 321 ? -0.818 -36.156 -17.5 1 98.06 321 PHE B N 1
ATOM 5150 C CA . PHE B 1 321 ? 0.006 -35.438 -18.453 1 98.06 321 PHE B CA 1
ATOM 5151 C C . PHE B 1 321 ? -0.565 -35.562 -19.859 1 98.06 321 PHE B C 1
ATOM 5153 O O . PHE B 1 321 ? -0.586 -34.562 -20.609 1 98.06 321 PHE B O 1
ATOM 5160 N N . GLU B 1 322 ? -1.122 -36.719 -20.188 1 96.75 322 GLU B N 1
ATOM 5161 C CA . GLU B 1 322 ? -1.682 -36.969 -21.516 1 96.75 322 GLU B CA 1
ATOM 5162 C C . GLU B 1 322 ? -2.951 -36.156 -21.734 1 96.75 322 GLU B C 1
ATOM 5164 O O . GLU B 1 322 ? -3.357 -35.938 -22.875 1 96.75 322 GLU B O 1
ATOM 5169 N N . GLN B 1 323 ? -3.484 -35.719 -20.672 1 97.31 323 GLN B N 1
ATOM 5170 C CA . GLN B 1 323 ? -4.727 -34.969 -20.734 1 97.31 323 GLN B CA 1
ATOM 5171 C C . GLN B 1 323 ? -4.465 -33.469 -20.547 1 97.31 323 GLN B C 1
ATOM 5173 O O . GLN B 1 323 ? -5.367 -32.719 -20.172 1 97.31 323 GLN B O 1
ATOM 5178 N N . ALA B 1 324 ? -3.26 -33.031 -20.75 1 98.12 324 ALA B N 1
ATOM 5179 C CA . ALA B 1 324 ? -2.891 -31.656 -20.531 1 98.12 324 ALA B CA 1
ATOM 5180 C C . ALA B 1 324 ? -3.779 -30.703 -21.328 1 98.12 324 ALA B C 1
ATOM 5182 O O . ALA B 1 324 ? -4.188 -29.656 -20.844 1 98.12 324 ALA B O 1
ATOM 5183 N N . GLY B 1 325 ? -4.027 -31 -22.578 1 97.88 325 GLY B N 1
ATOM 5184 C CA . GLY B 1 325 ? -4.914 -30.188 -23.391 1 97.88 325 GLY B CA 1
ATOM 5185 C C . GLY B 1 325 ? -6.297 -30.016 -22.781 1 97.88 325 GLY B C 1
ATOM 5186 O O . GLY B 1 325 ? -6.84 -28.906 -22.766 1 97.88 325 GLY B O 1
ATOM 5187 N N . GLU B 1 326 ? -6.848 -31.094 -22.281 1 97.69 326 GLU B N 1
ATOM 5188 C CA . GLU B 1 326 ? -8.148 -31.047 -21.625 1 97.69 326 GLU B CA 1
ATOM 5189 C C . GLU B 1 326 ? -8.109 -30.188 -20.375 1 97.69 326 GLU B C 1
ATOM 5191 O O . GLU B 1 326 ? -9.062 -29.453 -20.078 1 97.69 326 GLU B O 1
ATOM 5196 N N . ALA B 1 327 ? -7.039 -30.312 -19.656 1 97.88 327 ALA B N 1
ATOM 5197 C CA . ALA B 1 327 ? -6.879 -29.516 -18.438 1 97.88 327 ALA B CA 1
ATOM 5198 C C . ALA B 1 327 ? -6.863 -28.016 -18.766 1 97.88 327 ALA B C 1
ATOM 5200 O O . ALA B 1 327 ? -7.523 -27.234 -18.094 1 97.88 327 ALA B O 1
ATOM 5201 N N . HIS B 1 328 ? -6.094 -27.609 -19.797 1 97.56 328 HIS B N 1
ATOM 5202 C CA . HIS B 1 328 ? -6.047 -26.219 -20.234 1 97.56 328 HIS B CA 1
ATOM 5203 C C . HIS B 1 328 ? -7.426 -25.719 -20.641 1 97.56 328 HIS B C 1
ATOM 5205 O O . HIS B 1 328 ? -7.832 -24.609 -20.281 1 97.56 328 HIS B O 1
ATOM 5211 N N . LYS B 1 329 ? -8.133 -26.562 -21.359 1 96.44 329 LYS B N 1
ATOM 5212 C CA . LYS B 1 329 ? -9.484 -26.219 -21.797 1 96.44 329 LYS B CA 1
ATOM 5213 C C . LYS B 1 329 ? -10.414 -26.031 -20.594 1 96.44 329 LYS B C 1
ATOM 5215 O O . LYS B 1 329 ? -11.234 -25.109 -20.578 1 96.44 329 LYS B O 1
ATOM 5220 N N . TYR B 1 330 ? -10.25 -26.906 -19.641 1 96.06 330 TYR B N 1
ATOM 5221 C CA . TYR B 1 330 ? -11.07 -26.891 -18.438 1 96.06 330 TYR B CA 1
ATOM 5222 C C . TYR B 1 330 ? -10.953 -25.547 -17.719 1 96.06 330 TYR B C 1
ATOM 5224 O O . TYR B 1 330 ? -11.961 -24.969 -17.312 1 96.06 330 TYR B O 1
ATOM 5232 N N . ILE B 1 331 ? -9.789 -24.969 -17.609 1 94.06 331 ILE B N 1
ATOM 5233 C CA . ILE B 1 331 ? -9.523 -23.688 -16.953 1 94.06 331 ILE B CA 1
ATOM 5234 C C . ILE B 1 331 ? -10.047 -22.547 -17.828 1 94.06 331 ILE B C 1
ATOM 5236 O O . ILE B 1 331 ? -10.648 -21.594 -17.312 1 94.06 331 ILE B O 1
ATOM 5240 N N . GLU B 1 332 ? -9.797 -22.609 -19.062 1 91 332 GLU B N 1
ATOM 5241 C CA . GLU B 1 332 ? -10.211 -21.562 -20 1 91 332 GLU B CA 1
ATOM 5242 C C . GLU B 1 332 ? -11.727 -21.391 -19.984 1 91 332 GLU B C 1
ATOM 5244 O O . GLU B 1 332 ? -12.234 -20.281 -20.203 1 91 332 GLU B O 1
ATOM 5249 N N . GLN B 1 333 ? -12.367 -22.516 -19.781 1 91.69 333 GLN B N 1
ATOM 5250 C CA . GLN B 1 333 ? -13.82 -22.484 -19.797 1 91.69 333 GLN B CA 1
ATOM 5251 C C . GLN B 1 333 ? -14.367 -22.125 -18.422 1 91.69 333 GLN B C 1
ATOM 5253 O O . GLN B 1 333 ? -15.578 -22.188 -18.188 1 91.69 333 GLN B O 1
ATOM 5258 N N . ARG B 1 334 ? -13.516 -21.859 -17.516 1 91.25 334 ARG B N 1
ATOM 5259 C CA . ARG B 1 334 ? -13.867 -21.406 -16.172 1 91.25 334 ARG B CA 1
ATOM 5260 C C . ARG B 1 334 ? -14.727 -22.438 -15.445 1 91.25 334 ARG B C 1
ATOM 5262 O O . ARG B 1 334 ? -15.688 -22.078 -14.766 1 91.25 334 ARG B O 1
ATOM 5269 N N . LYS B 1 335 ? -14.359 -23.656 -15.609 1 93.69 335 LYS B N 1
ATOM 5270 C CA . LYS B 1 335 ? -15.125 -24.734 -14.984 1 93.69 335 LYS B CA 1
ATOM 5271 C C . LYS B 1 335 ? -14.586 -25.062 -13.594 1 93.69 335 LYS B C 1
ATOM 5273 O O . LYS B 1 335 ? -15.266 -25.719 -12.805 1 93.69 335 LYS B O 1
ATOM 5278 N N . ASN B 1 336 ? -13.469 -24.594 -13.336 1 94.62 336 ASN B N 1
ATOM 5279 C CA . ASN B 1 336 ? -12.789 -25.047 -12.133 1 94.62 336 ASN B CA 1
ATOM 5280 C C . ASN B 1 336 ? -13.25 -24.281 -10.891 1 94.62 336 ASN B C 1
ATOM 5282 O O . ASN B 1 336 ? -13.555 -23.094 -10.977 1 94.62 336 ASN B O 1
ATOM 5286 N N . ILE B 1 337 ? -13.312 -24.938 -9.805 1 96.44 337 ILE B N 1
ATOM 5287 C CA . ILE B 1 337 ? -13.312 -24.391 -8.453 1 96.44 337 ILE B CA 1
ATOM 5288 C C . ILE B 1 337 ? -12.016 -24.766 -7.746 1 96.44 337 ILE B C 1
ATOM 5290 O O . ILE B 1 337 ? -11.758 -25.953 -7.492 1 96.44 337 ILE B O 1
ATOM 5294 N N . GLY B 1 338 ? -11.234 -23.75 -7.488 1 97.31 338 GLY B N 1
ATOM 5295 C CA . GLY B 1 338 ? -9.914 -24.047 -6.945 1 97.31 338 GLY B CA 1
ATOM 5296 C C . GLY B 1 338 ? -8.906 -24.422 -8.008 1 97.31 338 GLY B C 1
ATOM 5297 O O . GLY B 1 338 ? -8.938 -23.891 -9.117 1 97.31 338 GLY B O 1
ATOM 5298 N N . LYS B 1 339 ? -7.945 -25.234 -7.664 1 98.25 339 LYS B N 1
ATOM 5299 C CA . LYS B 1 339 ? -6.777 -25.516 -8.492 1 98.25 339 LYS B CA 1
ATOM 5300 C C . LYS B 1 339 ? -7.008 -26.75 -9.367 1 98.25 339 LYS B C 1
ATOM 5302 O O . LYS B 1 339 ? -7.574 -27.75 -8.914 1 98.25 339 LYS B O 1
ATOM 5307 N N . VAL B 1 340 ? -6.598 -26.656 -10.609 1 98.12 340 VAL B N 1
ATOM 5308 C CA . VAL B 1 340 ? -6.48 -27.812 -11.492 1 98.12 340 VAL B CA 1
ATOM 5309 C C . VAL B 1 340 ? -5.078 -28.406 -11.383 1 98.12 340 VAL B C 1
ATOM 5311 O O . VAL B 1 340 ? -4.086 -27.672 -11.344 1 98.12 340 VAL B O 1
ATOM 5314 N N . VAL B 1 341 ? -5.031 -29.734 -11.305 1 98.12 341 VAL B N 1
ATOM 5315 C CA . VAL B 1 341 ? -3.768 -30.422 -11.062 1 98.12 341 VAL B CA 1
ATOM 5316 C C . VAL B 1 341 ? -3.484 -31.406 -12.203 1 98.12 341 VAL B C 1
ATOM 5318 O O . VAL B 1 341 ? -4.402 -32.031 -12.734 1 98.12 341 VAL B O 1
ATOM 5321 N N . LEU B 1 342 ? -2.229 -31.469 -12.594 1 98.38 342 LEU B N 1
ATOM 5322 C CA . LEU B 1 342 ? -1.728 -32.438 -13.547 1 98.38 342 LEU B CA 1
ATOM 5323 C C . LEU B 1 342 ? -0.908 -33.531 -12.844 1 98.38 342 LEU B C 1
ATOM 5325 O O . LEU B 1 342 ? -0.016 -33.219 -12.055 1 98.38 342 LEU B O 1
ATOM 5329 N N . VAL B 1 343 ? -1.221 -34.75 -13.148 1 97.62 343 VAL B N 1
ATOM 5330 C CA . VAL B 1 343 ? -0.486 -35.844 -12.539 1 97.62 343 VAL B CA 1
ATOM 5331 C C . VAL B 1 343 ? 0.247 -36.625 -13.625 1 97.62 343 VAL B C 1
ATOM 5333 O O . VAL B 1 343 ? -0.275 -36.812 -14.727 1 97.62 343 VAL B O 1
ATOM 5336 N N . PRO B 1 344 ? 1.459 -37.062 -13.344 1 95.75 344 PRO B N 1
ATOM 5337 C CA . PRO B 1 344 ? 2.262 -37.75 -14.367 1 95.75 344 PRO B CA 1
ATOM 5338 C C . PRO B 1 344 ? 1.6 -39.031 -14.898 1 95.75 344 PRO B C 1
ATOM 5340 O O . PRO B 1 344 ? 1.658 -39.312 -16.094 1 95.75 344 PRO B O 1
ATOM 5343 N N . THR B 1 345 ? 1.047 -39.781 -13.945 1 88.06 345 THR B N 1
ATOM 5344 C CA . THR B 1 345 ? 0.442 -41.031 -14.375 1 88.06 345 THR B CA 1
ATOM 5345 C C . THR B 1 345 ? -0.906 -41.25 -13.688 1 88.06 345 THR B C 1
ATOM 5347 O O . THR B 1 345 ? -1.221 -40.594 -12.703 1 88.06 345 THR B O 1
ATOM 5350 N N . GLU B 1 346 ? -1.616 -42.25 -14.305 1 83.81 346 GLU B N 1
ATOM 5351 C CA . GLU B 1 346 ? -2.883 -42.656 -13.695 1 83.81 346 GLU B CA 1
ATOM 5352 C C . GLU B 1 346 ? -2.672 -43.188 -12.289 1 83.81 346 GLU B C 1
ATOM 5354 O O . GLU B 1 346 ? -3.512 -43 -11.406 1 83.81 346 GLU B O 1
ATOM 5359 N N . ALA B 1 347 ? -1.579 -43.844 -12.141 1 78.25 347 ALA B N 1
ATOM 5360 C CA . ALA B 1 347 ? -1.265 -44.406 -10.82 1 78.25 347 ALA B CA 1
ATOM 5361 C C . ALA B 1 347 ? -1.09 -43.281 -9.789 1 78.25 347 ALA B C 1
ATOM 5363 O O . ALA B 1 347 ? -1.492 -43.438 -8.633 1 78.25 347 ALA B O 1
ATOM 5364 N N . ASP B 1 348 ? -0.553 -42.281 -10.172 1 81.06 348 ASP B N 1
ATOM 5365 C CA . ASP B 1 348 ? -0.369 -41.125 -9.289 1 81.06 348 ASP B CA 1
ATOM 5366 C C . ASP B 1 348 ? -1.708 -40.469 -8.953 1 81.06 348 ASP B C 1
ATOM 5368 O O . ASP B 1 348 ? -1.896 -39.969 -7.84 1 81.06 348 ASP B O 1
ATOM 5372 N N . ARG B 1 349 ? -2.609 -40.469 -9.836 1 76.94 349 ARG B N 1
ATOM 5373 C CA . ARG B 1 349 ? -3.945 -39.938 -9.633 1 76.94 349 ARG B CA 1
ATOM 5374 C C . ARG B 1 349 ? -4.699 -40.719 -8.562 1 76.94 349 ARG B C 1
ATOM 5376 O O . ARG B 1 349 ? -5.383 -40.125 -7.723 1 76.94 349 ARG B O 1
ATOM 5383 N N . ALA B 1 350 ? -4.617 -42.031 -8.617 1 69.69 350 ALA B N 1
ATOM 5384 C CA . ALA B 1 350 ? -5.348 -42.938 -7.738 1 69.69 350 ALA B CA 1
ATOM 5385 C C . ALA B 1 350 ? -4.855 -42.844 -6.301 1 69.69 350 ALA B C 1
ATOM 5387 O O . ALA B 1 350 ? -5.574 -43.188 -5.363 1 69.69 350 ALA B O 1
ATOM 5388 N N . MET B 1 351 ? -3.654 -42.438 -6.074 1 60.34 351 MET B N 1
ATOM 5389 C CA . MET B 1 351 ? -3.094 -42.312 -4.73 1 60.34 351 MET B CA 1
ATOM 5390 C C . MET B 1 351 ? -3.629 -41.094 -4.031 1 60.34 351 MET B C 1
ATOM 5392 O O . MET B 1 351 ? -3.373 -40.875 -2.844 1 60.34 351 MET B O 1
ATOM 5396 N N . ILE B 1 352 ? -4.348 -40.281 -4.781 1 58.84 352 ILE B N 1
ATOM 5397 C CA . ILE B 1 352 ? -4.867 -39 -4.258 1 58.84 352 ILE B CA 1
ATOM 5398 C C . ILE B 1 352 ? -6.359 -39.156 -3.961 1 58.84 352 ILE B C 1
ATOM 5400 O O . ILE B 1 352 ? -7.164 -39.312 -4.875 1 58.84 352 ILE B O 1
ATOM 5404 N N . PRO B 1 353 ? -6.742 -39.5 -2.697 1 46.53 353 PRO B N 1
ATOM 5405 C CA . PRO B 1 353 ? -8.172 -39.688 -2.463 1 46.53 353 PRO B CA 1
ATOM 5406 C C . PRO B 1 353 ? -9 -38.469 -2.906 1 46.53 353 PRO B C 1
ATOM 5408 O O . PRO B 1 353 ? -8.523 -37.344 -2.848 1 46.53 353 PRO B O 1
ATOM 5411 N N . ASN B 1 354 ? -9.969 -38.719 -3.791 1 42.78 354 ASN B N 1
ATOM 5412 C CA . ASN B 1 354 ? -10.914 -37.688 -4.145 1 42.78 354 ASN B CA 1
ATOM 5413 C C . ASN B 1 354 ? -11.391 -36.906 -2.912 1 42.78 354 ASN B C 1
ATOM 5415 O O . ASN B 1 354 ? -11.773 -37.531 -1.911 1 42.78 354 ASN B O 1
ATOM 5419 N N . SER B 1 355 ? -10.906 -35.656 -2.656 1 38.03 355 SER B N 1
ATOM 5420 C CA . SER B 1 355 ? -11.477 -34.906 -1.551 1 38.03 355 SER B CA 1
ATOM 5421 C C . SER B 1 355 ? -12.992 -34.812 -1.662 1 38.03 355 SER B C 1
ATOM 5423 O O . SER B 1 355 ? -13.539 -34.75 -2.768 1 38.03 355 SER B O 1
#

Foldseek 3Di:
DWFWWQADAAALVSTDIDDDDADDEEAQKWKFQFFKAFDDVLVLCVSNVNRVLADDPRFFFGFKTWGFTCDHYHPDDPDDGGFTWIFTDGTPHRGSMDMDGPLGIGGADPVAARLLSNQDQPLLLQLLCCCCVPQNDAAQFEEEEELLQEANNLNNQLVVVVGHNYAYEYEDAPVCVVVSVVSHHNHYDDVPPDDPLVVQQVVQVPPDAQPSAGQEYEDQQLPCPSVVVRHGQLHEYEYEHRVVLVADRDDPVVSNVVSVVPRDDDDVVVCVVRNYYYYYDYVSVQPDPVRSVVSSVSVVVSSVCVVVVSDGGDEFEEAESRCSSVQSVCVSVVVGRHIYMYGPDPVSVVSGPDD/DWFWWQADAAALVSTDIDDDDADDEEAQKWKFQFFKAFDDVLVLCVSNVNRVLADDPRDFFGFKTWGFTCDHYHPDDPDDGGFTWIFTHGTPHRGSMDMDGPLGIGGADPVAARLLSNQDQPLLLQLLCCCCVPLNDAAQFEEEEELLQEANNLNNQLVVVVGHNYAYEYEDAPVCVVVSVVSHHNHYDDVPPDDPLVVQQVVQVPPDAQQSAGQEYEDQQLPCPSVVVRHGQLHEYEYEHRVVLVADRDDPVVSNVVSVVPRDDDDVVVCVVRNYYYYYDYVSVQPDPVRSVVSSVSVVVSSVCVVVVSDGGDEFEEAESRCSSVQSVCVSVVVGRHIYMYGPDPVSVVSGPDD

Secondary structure (DSSP, 8-state):
-EEEEE-SSSSGGGEEEEE-PPPPP-TTEEEEEEEEEEE-HHHHHHHHT--TTSPPSSB---SEEEEEEEEE-TT--S--TT-EEEEE-SS--SBSEEEEEGGGEEE--TTS-HHHHHTSHHHHHHHHIIIIIIS-PPTT-EEEESSTTSHHHHHHHHHHTTSTT-EEEEEE-GGGHHHHHHHT-SEEEETTTS-HHHHHHHHTTTSPTT-SSEEEEEESS--HHHHHHTEEEEEEEEE---GGGG-SSS--HHHHHHHHHHS--B-HHHHHHHT-EEEE--GGGG-SGGGHHHHHHHHHHHHHHHHTTS----EEEEEEGGGHHHHHHHHHTT--SSEEEEESSHHHHHTS---/-EEEEE-SSSSGGGEEEEE-PPPPP-TTEEEEEEEEEEE-HHHHHHHHT--TTSPPSSB---SEEEEEEEEE-TT--S--TT-EEEEE-SS--SBSEEEEEGGGEEE--TTS-HHHHHTSHHHHHHHHIIIIIIS-PPTT-EEEESSTTSHHHHHHHHHHTTSTT-EEEEEE-GGGHHHHHHHT-SEEEETTTS-HHHHHHHHTTTSPTT-SSEEEEEESS--HHHHHHTEEEEEEEEE---GGGG-SSS--HHHHHHHHHHS--B-HHHHHHHT-EEEE--GGGG-SGGGHHHHHHHHHHHHHHHHTTS----EEEEEEGGGHHHHHHHHHTT--SSEEEEESSHHHHHTS---

InterPro domains:
  IPR011032 GroES-like superfamily [SSF50129] (1-140)
  IPR013154 Alcohol dehydrogenase-like, N-terminal [PF08240] (26-110)
  IPR020843 Enoylreductase domain [SM00829] (10-342)
  IPR036291 NAD(P)-binding domain superfamily [SSF51735] (112-312)
  IPR052100 NADPH-dependent quinone oxidoreductase VAT1 [PTHR44054] (1-346)

pLDDT: mean 94.13, std 9.59, range [38.03, 98.94]

Organism: Heterostelium pallidum (strain ATCC 26659 / Pp 5 / PN500) (NCBI:txid670386)

Sequence (710 aa):
MREIVITKPGSYDVLQVRTSPDPTVGAGQVKINVKACGLNFAEVMARQGLYPDAPPTPCVVGYEAAGVVGEVGEGVTSVSVGQRVAVCTKFGAHSDTIVLSHQMVFPIPDDMTFAEAASIPVNYITAYHMLFRVANIQPGARVLVHMAAGGVGVAAIQLLKTIPDVTIFGTASPSKHEFIRQLGCTHPIDYTTKDYATEITNMYQNELEGKRGVDVIIDPLGEFKSGYHILNTCGHIIAFGVTNMVSGSTRSIFNILKQYMRIPSFNPLHLMNDNKTVSGVNIGHLFIPSHIPMIKQEMLEILELFKQGKCKAIVSEQFTFEQAGEAHKYIEQRKNIGKVVLVPTEADRAMIPNSMREIVITKPGSYDVLQVRTSPDPTVGAGQVKINVKACGLNFAEVMARQGLYPDAPPTPCVVGYEAAGVVGEVGEGVTSVSVGQRVAVCTKFGAHSDTIVLSHQMVFPIPDDMTFAEAASIPVNYITAYHMLFRVANIQPGARVLVHMAAGGVGVAAIQLLKTIPDVTIFGTASPSKHEFIRQLGCTHPIDYTTKDYATEITNMYQNELEGKRGVDVIIDPLGEFKSGYHILNTCGHIIAFGVTNMVSGSTRSIFNILKQYMRIPSFNPLHLMNDNKTVSGVNIGHLFIPSHIPMIKQEMLEILELFKQGKCKAIVSEQFTFEQAGEAHKYIEQRKNIGKVVLVPTEADRAMIPNS